Protein AF-Q40601-F1 (afdb_monomer)

Structure (mmCIF, N/CA/C/O backbone):
data_AF-Q40601-F1
#
_entry.id   AF-Q40601-F1
#
loop_
_atom_site.group_PDB
_atom_site.id
_atom_site.type_symbol
_atom_site.label_atom_id
_atom_site.label_alt_id
_atom_site.label_comp_id
_atom_site.label_asym_id
_atom_site.label_entity_id
_atom_site.label_seq_id
_atom_site.pdbx_PDB_ins_code
_atom_site.Cartn_x
_atom_site.Cartn_y
_atom_site.Cartn_z
_atom_site.occupancy
_atom_site.B_iso_or_equiv
_atom_site.auth_seq_id
_atom_site.auth_comp_id
_atom_site.auth_asym_id
_atom_site.auth_atom_id
_atom_site.pdbx_PDB_model_num
ATOM 1 N N . TYR A 1 1 ? 12.724 -0.468 2.304 1.00 93.38 1 TYR A N 1
ATOM 2 C CA . TYR A 1 1 ? 13.839 -0.414 3.265 1.00 93.38 1 TYR A CA 1
ATOM 3 C C . TYR A 1 1 ? 13.928 0.924 3.976 1.00 93.38 1 TYR A C 1
ATOM 5 O O . TYR A 1 1 ? 14.439 0.962 5.087 1.00 93.38 1 TYR A O 1
ATOM 13 N N . SER A 1 2 ? 13.366 1.983 3.408 1.00 98.00 2 SER A N 1
ATOM 14 C CA . SER A 1 2 ? 13.296 3.308 4.026 1.00 98.00 2 SER A CA 1
ATOM 15 C C . SER A 1 2 ? 11.989 4.036 3.674 1.00 98.00 2 SER A C 1
ATOM 17 O O . SER A 1 2 ? 11.089 3.456 3.055 1.00 98.00 2 SER A O 1
ATOM 19 N N . ILE A 1 3 ? 11.845 5.296 4.098 1.00 98.06 3 ILE A N 1
ATOM 20 C CA . ILE A 1 3 ? 10.646 6.098 3.816 1.00 98.06 3 ILE A CA 1
ATOM 21 C C . ILE A 1 3 ? 10.568 6.515 2.341 1.00 98.06 3 ILE A C 1
ATOM 23 O O . ILE A 1 3 ? 9.481 6.596 1.773 1.00 98.06 3 ILE A O 1
ATOM 27 N N . GLU A 1 4 ? 11.709 6.722 1.694 1.00 98.25 4 GLU A N 1
ATOM 28 C CA . GLU A 1 4 ? 11.811 7.003 0.267 1.00 98.25 4 GLU A CA 1
ATOM 29 C C . GLU A 1 4 ? 11.427 5.787 -0.587 1.00 98.25 4 GLU A C 1
ATOM 31 O O . GLU A 1 4 ? 10.735 5.958 -1.588 1.00 98.25 4 GLU A O 1
ATOM 36 N N . ASP A 1 5 ? 11.728 4.559 -0.145 1.00 98.31 5 ASP A N 1
ATOM 37 C CA . ASP A 1 5 ? 11.206 3.349 -0.797 1.00 98.31 5 ASP A CA 1
ATOM 38 C C . ASP A 1 5 ? 9.682 3.249 -0.683 1.00 98.31 5 ASP A C 1
ATOM 40 O O . ASP A 1 5 ? 9.007 2.809 -1.616 1.00 98.31 5 ASP A O 1
ATOM 44 N N . LEU A 1 6 ? 9.117 3.646 0.464 1.00 98.62 6 LEU A N 1
ATOM 45 C CA . LEU A 1 6 ? 7.666 3.702 0.619 1.00 98.62 6 LEU A CA 1
ATOM 46 C C . LEU A 1 6 ? 7.068 4.752 -0.323 1.00 98.62 6 LEU A C 1
ATOM 48 O O . LEU A 1 6 ? 6.070 4.469 -0.981 1.00 98.62 6 LEU A O 1
ATOM 52 N N . ALA A 1 7 ? 7.693 5.927 -0.438 1.00 98.56 7 ALA A N 1
ATOM 53 C CA . ALA A 1 7 ? 7.286 6.950 -1.397 1.00 98.56 7 ALA A CA 1
ATOM 54 C C . ALA A 1 7 ? 7.366 6.437 -2.843 1.00 98.56 7 ALA A C 1
ATOM 56 O O . ALA A 1 7 ? 6.466 6.717 -3.637 1.00 98.56 7 ALA A O 1
ATOM 57 N N . GLN A 1 8 ? 8.391 5.646 -3.180 1.00 98.69 8 GLN A N 1
ATOM 58 C CA . GLN A 1 8 ? 8.494 4.996 -4.483 1.00 98.69 8 GLN A CA 1
ATOM 59 C C . GLN A 1 8 ? 7.369 3.978 -4.696 1.00 98.69 8 GLN A C 1
ATOM 61 O O . GLN A 1 8 ? 6.732 3.999 -5.741 1.00 98.69 8 GLN A O 1
ATOM 66 N N . LEU A 1 9 ? 7.049 3.135 -3.710 1.00 98.69 9 LEU A N 1
ATOM 67 C CA . LEU A 1 9 ? 5.936 2.189 -3.827 1.00 98.69 9 LEU A CA 1
ATOM 68 C C . LEU A 1 9 ? 4.580 2.901 -3.958 1.00 98.69 9 LEU A C 1
ATOM 70 O O . LEU A 1 9 ? 3.751 2.477 -4.757 1.00 98.69 9 LEU A O 1
ATOM 74 N N . ILE A 1 10 ? 4.347 3.983 -3.211 1.00 98.62 10 ILE A N 1
ATOM 75 C CA . ILE A 1 10 ? 3.135 4.805 -3.354 1.00 98.62 10 ILE A CA 1
ATOM 76 C C . ILE A 1 10 ? 3.073 5.400 -4.766 1.00 98.62 10 ILE A C 1
ATOM 78 O O . ILE A 1 10 ? 2.015 5.373 -5.396 1.00 98.62 10 ILE A O 1
ATOM 82 N N . HIS A 1 11 ? 4.201 5.892 -5.289 1.00 98.44 11 HIS A N 1
ATOM 83 C CA . HIS A 1 11 ? 4.293 6.378 -6.664 1.00 98.44 11 HIS A CA 1
ATOM 84 C C . HIS A 1 11 ? 3.972 5.266 -7.671 1.00 98.44 11 HIS A C 1
ATOM 86 O O . HIS A 1 11 ? 3.148 5.478 -8.558 1.00 98.44 11 HIS A O 1
ATOM 92 N N . ASP A 1 12 ? 4.531 4.068 -7.496 1.00 98.62 12 ASP A N 1
ATOM 93 C CA . ASP A 1 12 ? 4.271 2.912 -8.354 1.00 98.62 12 ASP A CA 1
ATOM 94 C C . ASP A 1 12 ? 2.783 2.542 -8.383 1.00 98.62 12 ASP A C 1
ATOM 96 O O . ASP A 1 12 ? 2.183 2.411 -9.450 1.00 98.62 12 ASP A O 1
ATOM 100 N N . LEU A 1 13 ? 2.164 2.427 -7.204 1.00 98.50 13 LEU A N 1
ATOM 101 C CA . LEU A 1 13 ? 0.751 2.083 -7.064 1.00 98.50 13 LEU A CA 1
ATOM 102 C C . LEU A 1 13 ? -0.157 3.150 -7.676 1.00 98.50 13 LEU A C 1
ATOM 104 O O . LEU A 1 13 ? -1.141 2.804 -8.326 1.00 98.50 13 LEU A O 1
ATOM 108 N N . LYS A 1 14 ? 0.183 4.436 -7.525 1.00 97.94 14 LYS A N 1
ATOM 109 C CA . LYS A 1 14 ? -0.596 5.516 -8.135 1.00 97.94 14 LYS A CA 1
ATOM 110 C C . LYS A 1 14 ? -0.459 5.545 -9.658 1.00 97.94 14 LYS A C 1
ATOM 112 O O . LYS A 1 14 ? -1.442 5.808 -10.336 1.00 97.94 14 LYS A O 1
ATOM 117 N N . ASN A 1 15 ? 0.710 5.225 -10.212 1.00 98.19 15 ASN A N 1
ATOM 118 C CA . ASN A 1 15 ? 0.861 5.072 -11.663 1.00 98.19 15 ASN A CA 1
ATOM 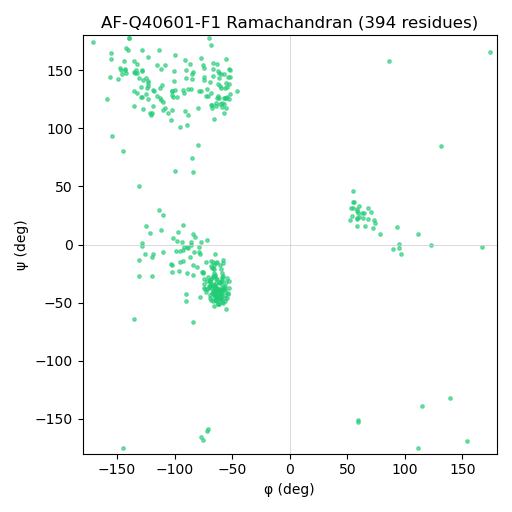119 C C . ASN A 1 15 ? 0.091 3.841 -12.184 1.00 98.19 15 ASN A C 1
ATOM 121 O O . ASN A 1 15 ? -0.518 3.898 -13.248 1.00 98.19 15 ASN A O 1
ATOM 125 N N . ALA A 1 16 ? 0.062 2.742 -11.423 1.00 97.81 16 ALA A N 1
ATOM 126 C CA . ALA A 1 16 ? -0.659 1.522 -11.799 1.00 97.81 16 ALA A CA 1
ATOM 127 C C . ALA A 1 16 ? -2.185 1.624 -11.624 1.00 97.81 16 ALA A C 1
ATOM 129 O O . ALA A 1 16 ? -2.935 0.892 -12.270 1.00 97.81 16 ALA A O 1
ATOM 130 N N . GLN A 1 17 ? -2.659 2.510 -10.747 1.00 97.19 17 GLN A N 1
ATOM 131 C CA . GLN A 1 17 ? -4.076 2.787 -10.529 1.00 97.19 17 GLN A CA 1
ATOM 132 C C . GLN A 1 17 ? -4.286 4.284 -10.215 1.00 97.19 17 GLN A C 1
ATOM 134 O O . GLN A 1 17 ? -4.452 4.659 -9.050 1.00 97.19 17 GLN A O 1
ATOM 139 N N . PRO A 1 18 ? -4.317 5.158 -11.244 1.00 95.75 18 PRO A N 1
ATOM 140 C CA . PRO A 1 18 ? -4.378 6.616 -11.073 1.00 95.75 18 PRO A CA 1
ATOM 141 C C . PRO A 1 18 ? -5.581 7.131 -10.282 1.00 95.75 18 PRO A C 1
ATOM 143 O O . PRO A 1 18 ? -5.497 8.186 -9.655 1.00 95.75 18 PRO A O 1
ATOM 146 N N . THR A 1 19 ? -6.700 6.400 -10.292 1.00 94.50 19 THR A N 1
ATOM 147 C CA . THR A 1 19 ? -7.934 6.806 -9.600 1.00 94.50 19 THR A CA 1
ATOM 148 C C . THR A 1 19 ? -8.079 6.207 -8.201 1.00 94.50 19 THR A C 1
ATOM 150 O O . THR A 1 19 ? -9.044 6.522 -7.514 1.00 94.50 19 THR A O 1
ATOM 153 N N . GLY A 1 20 ? -7.181 5.308 -7.789 1.00 95.31 20 GLY A N 1
ATOM 154 C CA . GLY A 1 20 ? -7.245 4.648 -6.483 1.00 95.31 20 GLY A CA 1
ATOM 155 C C . GLY A 1 20 ? -6.567 5.456 -5.382 1.00 95.31 20 GLY A C 1
ATOM 156 O O . GLY A 1 20 ? -5.664 6.248 -5.649 1.00 95.31 20 GLY A O 1
ATOM 157 N N . GLU A 1 21 ? -6.984 5.235 -4.138 1.00 95.81 21 GLU A N 1
ATOM 158 C CA . GLU A 1 21 ? -6.293 5.753 -2.955 1.00 95.81 21 GLU A CA 1
ATOM 159 C C . GLU A 1 21 ? -5.242 4.753 -2.459 1.00 95.81 21 GLU A C 1
ATOM 161 O O . GLU A 1 21 ? -5.454 3.537 -2.502 1.00 95.81 21 GLU A O 1
ATOM 166 N N . VAL A 1 22 ? -4.109 5.261 -1.970 1.00 98.19 22 VAL A N 1
ATOM 167 C CA . VAL A 1 22 ? -3.062 4.431 -1.362 1.00 98.19 22 VAL A CA 1
ATOM 168 C C . VAL A 1 22 ? -3.125 4.534 0.160 1.00 98.19 22 VAL A C 1
ATOM 170 O O . VAL A 1 22 ? -2.883 5.597 0.737 1.00 98.19 22 VAL A O 1
ATOM 173 N N . SER A 1 23 ? -3.427 3.402 0.799 1.00 98.31 23 SER A N 1
ATOM 174 C CA . SER A 1 23 ? -3.468 3.249 2.255 1.00 98.31 23 SER A CA 1
ATOM 175 C C . SER A 1 23 ? -2.188 2.610 2.784 1.00 98.31 23 SER A C 1
ATOM 177 O O . SER A 1 23 ? -1.751 1.573 2.279 1.00 98.31 23 SER A O 1
ATOM 179 N N . VAL A 1 24 ? -1.618 3.194 3.838 1.00 98.75 24 VAL A N 1
ATOM 180 C CA . VAL A 1 24 ? -0.513 2.598 4.596 1.00 98.75 24 VAL A CA 1
ATOM 181 C C . VAL A 1 24 ? -1.026 2.147 5.958 1.00 98.75 24 VAL A C 1
ATOM 183 O O . VAL A 1 24 ? -1.468 2.954 6.774 1.00 98.75 24 VAL A O 1
ATOM 186 N N . LYS A 1 25 ? -0.960 0.837 6.205 1.00 98.62 25 LYS A N 1
ATOM 187 C CA . LYS A 1 25 ? -1.354 0.233 7.477 1.00 98.62 25 LYS A CA 1
ATOM 188 C C . LYS A 1 25 ? -0.157 0.149 8.420 1.00 98.62 25 LYS A C 1
ATOM 190 O O . LYS A 1 25 ? 0.791 -0.582 8.145 1.00 98.62 25 LYS A O 1
ATOM 195 N N . LEU A 1 26 ? -0.227 0.886 9.522 1.00 98.44 26 LEU A N 1
ATOM 196 C CA . LEU A 1 26 ? 0.739 0.898 10.615 1.00 98.44 26 LEU A CA 1
ATOM 197 C C . LEU A 1 26 ? 0.129 0.214 11.843 1.00 98.44 26 LEU A C 1
ATOM 199 O O . LEU A 1 26 ? -1.089 0.177 12.013 1.00 98.44 26 LEU A O 1
ATOM 203 N N . VAL A 1 27 ? 0.981 -0.322 12.710 1.00 98.19 27 VAL A N 1
ATOM 204 C CA . VAL A 1 27 ? 0.574 -0.821 14.028 1.00 98.19 27 VAL A CA 1
ATOM 205 C C . VAL A 1 27 ? 0.939 0.238 15.060 1.00 98.19 27 VAL A C 1
ATOM 207 O O . VAL A 1 27 ? 1.977 0.881 14.946 1.00 98.19 27 VAL A O 1
ATOM 210 N N . SER A 1 28 ? 0.068 0.432 16.044 1.00 97.81 28 SER A N 1
ATOM 211 C CA . SER A 1 28 ? 0.292 1.326 17.171 1.00 97.81 28 SER A CA 1
ATOM 212 C C . SER A 1 28 ? 1.545 0.901 17.938 1.00 97.81 28 SER A C 1
ATOM 214 O O . SER A 1 28 ? 1.640 -0.229 18.427 1.00 97.81 28 SER A O 1
ATOM 216 N N . GLU A 1 29 ? 2.498 1.819 18.039 1.00 96.81 29 GLU A N 1
ATOM 217 C CA . GLU A 1 29 ? 3.701 1.735 18.859 1.00 96.81 29 GLU A CA 1
ATOM 218 C C . GLU A 1 29 ? 4.195 3.154 19.171 1.00 96.81 29 GLU A C 1
ATOM 220 O O . GLU A 1 29 ? 3.771 4.116 18.529 1.00 96.81 29 GLU A O 1
ATOM 225 N N . VAL A 1 30 ? 5.094 3.297 20.147 1.00 94.94 30 VAL A N 1
ATOM 226 C CA . VAL A 1 30 ? 5.695 4.603 20.458 1.00 94.94 30 VAL A CA 1
ATOM 227 C C . VAL A 1 30 ? 6.471 5.112 19.243 1.00 94.94 30 VAL A C 1
ATOM 229 O O . VAL A 1 30 ? 7.361 4.422 18.750 1.00 94.94 30 VAL A O 1
ATOM 232 N N . GLY A 1 31 ? 6.177 6.332 18.791 1.00 96.50 31 GLY A N 1
ATOM 233 C CA . GLY A 1 31 ? 6.832 6.942 17.630 1.00 96.50 31 GLY A CA 1
ATOM 234 C C . GLY A 1 31 ? 6.072 6.746 16.316 1.00 96.50 31 GLY A C 1
ATOM 235 O O . GLY A 1 31 ? 6.510 7.253 15.274 1.00 96.50 31 GLY A O 1
ATOM 236 N N . VAL A 1 32 ? 4.919 6.064 16.336 1.00 98.00 32 VAL A N 1
ATOM 237 C CA . VAL A 1 32 ? 4.077 5.881 15.146 1.00 98.00 32 VAL A CA 1
ATOM 238 C C . VAL A 1 32 ? 3.621 7.216 14.551 1.00 98.00 32 VAL A C 1
ATOM 240 O O . VAL A 1 32 ? 3.447 7.308 13.336 1.00 98.00 32 VAL A O 1
ATOM 243 N N . GLY A 1 33 ? 3.500 8.282 15.350 1.00 97.69 33 GLY A N 1
ATOM 244 C CA . GLY A 1 33 ? 3.146 9.610 14.852 1.00 97.69 33 GLY A CA 1
ATOM 245 C C . GLY A 1 33 ? 4.220 10.207 13.941 1.00 97.69 33 GLY A C 1
ATOM 246 O O . GLY A 1 33 ? 3.906 10.793 12.901 1.00 97.69 33 GLY A O 1
ATOM 247 N N . VAL A 1 34 ? 5.499 9.989 14.267 1.00 98.06 34 VAL A N 1
ATOM 248 C CA . VAL A 1 34 ? 6.635 10.415 13.430 1.00 98.06 34 VAL A CA 1
ATOM 249 C C . VAL A 1 34 ? 6.628 9.658 12.103 1.00 98.06 34 VAL A C 1
ATOM 251 O O . VAL A 1 34 ? 6.794 10.260 11.037 1.00 98.06 34 VAL A O 1
ATOM 254 N N . VAL A 1 35 ? 6.369 8.349 12.154 1.00 98.44 35 VAL A N 1
ATOM 255 C CA . VAL A 1 35 ? 6.229 7.513 10.955 1.00 98.44 35 VAL A CA 1
ATOM 256 C C . VAL A 1 35 ? 5.042 7.983 10.113 1.00 98.44 35 VAL A C 1
ATOM 258 O O . VAL A 1 35 ? 5.199 8.182 8.910 1.00 98.44 35 VAL A O 1
ATOM 261 N N . ALA A 1 36 ? 3.886 8.257 10.724 1.00 98.50 36 ALA A N 1
ATOM 262 C CA . ALA A 1 36 ? 2.697 8.760 10.039 1.00 98.50 36 ALA A CA 1
ATOM 263 C C . ALA A 1 36 ? 2.957 10.096 9.320 1.00 98.50 36 ALA A C 1
ATOM 265 O O . ALA A 1 36 ? 2.520 10.285 8.184 1.00 98.50 36 ALA A O 1
ATOM 266 N N . ALA A 1 37 ? 3.733 11.003 9.921 1.00 98.38 37 ALA A N 1
ATOM 267 C CA . ALA A 1 37 ? 4.155 12.236 9.258 1.00 98.38 37 ALA A CA 1
ATOM 268 C C . ALA A 1 37 ? 5.049 11.965 8.033 1.00 98.38 37 ALA A C 1
ATOM 270 O O . ALA A 1 37 ? 4.883 12.607 6.993 1.00 98.38 37 ALA A O 1
ATOM 271 N N . GLY A 1 38 ? 5.970 11.000 8.125 1.00 98.50 38 GLY A N 1
ATOM 272 C CA . GLY A 1 38 ? 6.754 10.526 6.982 1.00 98.50 38 GLY A CA 1
ATOM 273 C C . GLY A 1 38 ? 5.869 9.957 5.871 1.00 98.50 38 GLY A C 1
ATOM 274 O O . GLY A 1 38 ? 6.016 10.333 4.711 1.00 98.50 38 GLY A O 1
ATOM 275 N N . VAL A 1 39 ? 4.895 9.120 6.230 1.00 98.69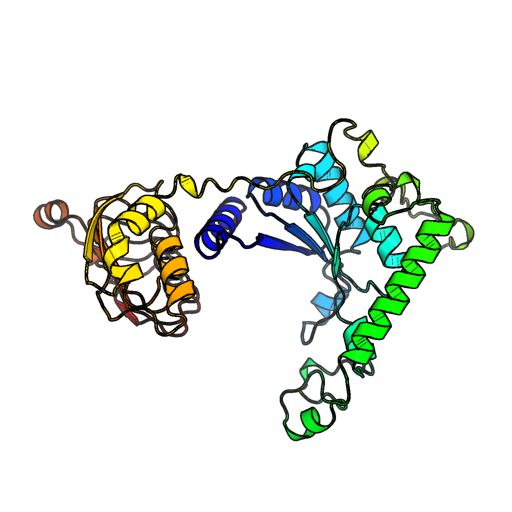 39 VAL A N 1
ATOM 276 C CA . VAL A 1 39 ? 3.922 8.508 5.312 1.00 98.69 39 VAL A CA 1
ATOM 277 C C . VAL A 1 39 ? 3.075 9.564 4.590 1.00 98.69 39 VAL A C 1
ATOM 279 O O . VAL A 1 39 ? 2.895 9.493 3.373 1.00 98.69 39 VAL A O 1
ATOM 282 N N . ALA A 1 40 ? 2.611 10.592 5.304 1.00 98.31 40 ALA A N 1
ATOM 283 C CA . ALA A 1 40 ? 1.881 11.708 4.705 1.00 98.31 40 ALA A CA 1
ATOM 284 C C . ALA A 1 40 ? 2.751 12.503 3.710 1.00 98.31 40 ALA A C 1
ATOM 286 O O . ALA A 1 40 ? 2.277 12.893 2.640 1.00 98.31 40 ALA A O 1
ATOM 287 N N . LYS A 1 41 ? 4.042 12.707 4.018 1.00 98.19 41 LYS A N 1
ATOM 288 C CA . LYS A 1 41 ? 5.019 13.339 3.105 1.00 98.19 41 LYS A CA 1
ATOM 289 C C . LYS A 1 41 ? 5.355 12.455 1.900 1.00 98.19 41 LYS A C 1
ATOM 291 O O . LYS A 1 41 ? 5.572 12.981 0.811 1.00 98.19 41 LYS A O 1
ATOM 296 N N . ALA A 1 42 ? 5.324 11.135 2.072 1.00 98.19 42 ALA A N 1
ATOM 297 C CA . ALA A 1 42 ? 5.455 10.140 1.008 1.00 98.19 42 ALA A CA 1
ATOM 298 C C . ALA A 1 42 ? 4.218 10.060 0.086 1.00 98.19 42 ALA A C 1
ATOM 300 O O . ALA A 1 42 ? 4.198 9.259 -0.846 1.00 98.19 42 ALA A O 1
ATOM 301 N N . LYS A 1 43 ? 3.222 10.933 0.304 1.00 97.88 43 LYS A N 1
ATOM 302 C CA . LYS A 1 43 ? 1.997 11.090 -0.489 1.00 97.88 43 LYS A CA 1
ATOM 303 C C . LYS A 1 43 ? 0.990 9.947 -0.359 1.00 97.88 43 LYS A C 1
ATOM 305 O O . LYS A 1 43 ? 0.229 9.714 -1.290 1.00 97.88 43 LYS A O 1
ATOM 310 N N . ALA A 1 44 ? 0.950 9.240 0.770 1.00 98.12 44 ALA A N 1
ATOM 311 C CA . ALA A 1 44 ? -0.185 8.356 1.037 1.00 98.12 44 ALA A CA 1
ATOM 312 C C . ALA A 1 44 ? -1.487 9.174 1.114 1.00 98.12 44 ALA A C 1
ATOM 314 O O . ALA A 1 44 ? -1.471 10.324 1.561 1.00 98.12 44 ALA A O 1
ATOM 315 N N . ASP A 1 45 ? -2.602 8.576 0.696 1.00 97.94 45 ASP A N 1
ATOM 316 C CA . ASP A 1 45 ? -3.940 9.180 0.765 1.00 97.94 45 ASP A CA 1
ATOM 317 C C . ASP A 1 45 ? -4.636 8.868 2.101 1.00 97.94 45 ASP A C 1
ATOM 319 O O . ASP A 1 45 ? -5.543 9.590 2.536 1.00 97.94 45 ASP A O 1
ATOM 323 N N . HIS A 1 46 ? -4.216 7.768 2.730 1.00 98.44 46 HIS A N 1
ATOM 324 C CA . HIS A 1 46 ? -4.860 7.155 3.879 1.00 98.44 46 HIS A CA 1
ATOM 325 C C . HIS A 1 46 ? -3.836 6.449 4.784 1.00 98.44 46 HIS A C 1
ATOM 327 O O . HIS A 1 46 ? -2.883 5.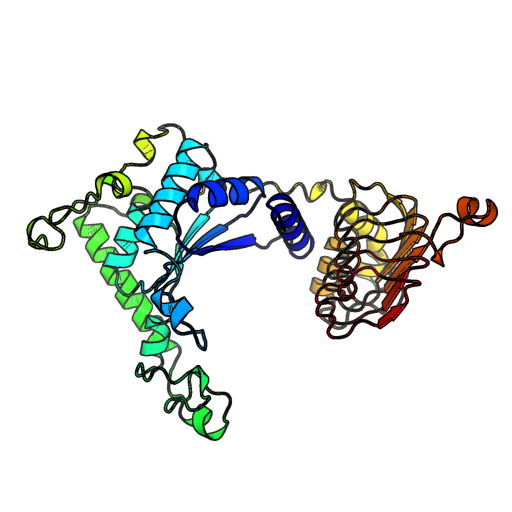829 4.304 1.00 98.44 46 HIS A O 1
ATOM 333 N N . ILE A 1 47 ? -4.038 6.517 6.100 1.00 98.81 47 ILE A N 1
ATOM 334 C CA . ILE A 1 47 ? -3.212 5.846 7.109 1.00 98.81 47 ILE A CA 1
ATOM 335 C C . ILE A 1 47 ? -4.130 5.077 8.052 1.00 98.81 47 ILE A C 1
ATOM 337 O O . ILE A 1 47 ? -5.055 5.644 8.624 1.00 98.81 47 ILE A O 1
ATOM 341 N N . THR A 1 48 ? -3.861 3.787 8.244 1.00 98.75 48 THR A N 1
ATOM 342 C CA . THR A 1 48 ? -4.531 2.982 9.274 1.00 98.75 48 THR A CA 1
ATOM 343 C C . THR A 1 48 ? -3.616 2.812 10.473 1.00 98.75 48 THR A C 1
ATOM 345 O O . THR A 1 48 ? -2.497 2.336 10.299 1.00 98.75 48 THR A O 1
ATOM 348 N N . ILE A 1 49 ? -4.096 3.140 11.671 1.00 98.69 49 ILE A N 1
ATOM 349 C CA . ILE A 1 49 ? -3.432 2.818 12.935 1.00 98.69 49 ILE A CA 1
ATOM 350 C C . ILE A 1 49 ? -4.142 1.631 13.585 1.00 98.69 49 ILE A C 1
ATOM 352 O O . ILE A 1 49 ? -5.258 1.757 14.092 1.00 98.69 49 ILE A O 1
ATOM 356 N N . SER A 1 50 ? -3.488 0.475 13.557 1.00 98.50 50 SER A N 1
ATOM 357 C CA . SER A 1 50 ? -3.999 -0.767 14.134 1.00 98.50 50 SER A CA 1
ATOM 358 C C . SER A 1 50 ? -3.544 -0.979 15.566 1.00 98.50 50 SER A C 1
ATOM 360 O O . SER A 1 50 ? -2.352 -0.905 15.854 1.00 98.50 50 SER A O 1
ATOM 362 N N . GLY A 1 51 ? -4.465 -1.346 16.449 1.00 97.69 51 GLY A N 1
ATOM 363 C CA . GLY A 1 51 ? -4.138 -1.816 17.791 1.00 97.69 51 GLY A CA 1
ATOM 364 C C . GLY A 1 51 ? -3.404 -3.160 17.778 1.00 97.69 51 GLY A C 1
ATOM 365 O O . GLY A 1 51 ? -3.610 -4.004 16.899 1.00 97.69 51 GLY A O 1
ATOM 366 N N . GLY A 1 52 ? -2.567 -3.392 18.792 1.00 95.19 52 GLY A N 1
ATOM 367 C CA . GLY A 1 52 ? -1.868 -4.667 19.010 1.00 95.19 52 GLY A CA 1
ATOM 368 C C . GLY A 1 52 ? -2.795 -5.852 19.324 1.00 95.19 52 GLY A C 1
ATOM 369 O O . GLY A 1 52 ? -2.365 -7.002 19.344 1.00 95.19 52 GLY A O 1
ATOM 370 N N . ASP A 1 53 ? -4.085 -5.601 19.540 1.00 90.62 53 ASP A N 1
ATOM 371 C CA . ASP A 1 53 ? -5.112 -6.587 19.877 1.00 90.62 53 ASP A CA 1
ATOM 372 C C . ASP A 1 53 ? -5.932 -7.078 18.664 1.00 90.62 53 ASP A C 1
ATOM 374 O O . ASP A 1 53 ? -6.933 -7.797 18.813 1.00 90.62 53 ASP A O 1
ATOM 378 N N . GLY A 1 54 ? -5.495 -6.740 17.447 1.00 92.06 54 GLY A N 1
ATOM 379 C CA . GLY A 1 54 ? -6.072 -7.216 16.193 1.00 92.06 54 GLY A CA 1
ATOM 380 C C . GLY A 1 54 ? -6.203 -8.747 16.096 1.00 92.06 54 GLY A C 1
ATOM 381 O O . GLY A 1 54 ? -5.454 -9.528 16.685 1.00 92.06 54 GLY A O 1
ATOM 382 N N . GLY A 1 55 ? -7.199 -9.206 15.333 1.00 93.19 55 GLY A N 1
ATOM 383 C CA . GLY A 1 55 ? -7.393 -10.632 15.060 1.00 93.19 55 GLY A CA 1
ATOM 384 C C . GLY A 1 55 ? -6.370 -11.183 14.060 1.00 93.19 55 GLY A C 1
ATOM 385 O O . GLY A 1 55 ? -5.909 -10.475 13.172 1.00 93.19 55 GLY A O 1
ATOM 386 N N . THR A 1 56 ? -6.053 -12.476 14.157 1.00 95.88 56 THR A N 1
ATOM 387 C CA . THR A 1 56 ? -5.204 -13.180 13.182 1.00 95.88 56 THR A CA 1
ATOM 388 C C . THR A 1 56 ? -5.650 -14.631 12.999 1.00 95.88 56 THR A C 1
ATOM 390 O O . THR A 1 56 ? -6.130 -15.273 13.937 1.00 95.88 56 THR A O 1
ATOM 393 N N . GLY A 1 57 ? -5.497 -15.157 11.779 1.00 96.31 57 GLY A N 1
ATOM 394 C CA . GLY A 1 57 ? -5.723 -16.572 11.479 1.00 96.31 57 GLY A CA 1
ATOM 395 C C . GLY A 1 57 ? -4.599 -17.473 11.999 1.00 96.31 57 GLY A C 1
ATOM 396 O O . GLY A 1 57 ? -4.867 -18.592 12.438 1.00 96.31 57 GLY A O 1
ATOM 397 N N . ALA A 1 58 ? -3.361 -16.975 11.992 1.00 96.50 58 ALA A N 1
ATOM 398 C CA . ALA A 1 58 ? -2.174 -17.669 12.476 1.00 96.50 58 ALA A CA 1
ATOM 399 C C . ALA A 1 58 ? -1.073 -16.648 12.805 1.00 96.50 58 ALA A C 1
ATOM 401 O O . ALA A 1 58 ? -0.692 -15.848 11.955 1.00 96.50 58 ALA A O 1
ATOM 402 N N . ALA A 1 59 ? -0.553 -16.686 14.030 1.00 95.12 59 ALA A N 1
ATOM 403 C CA . ALA A 1 59 ? 0.626 -15.928 14.438 1.00 95.12 59 ALA A CA 1
ATOM 404 C C . ALA A 1 59 ? 1.306 -16.619 15.624 1.00 95.12 59 ALA A C 1
ATOM 406 O O . ALA A 1 59 ? 0.676 -17.400 16.344 1.00 95.12 59 ALA A O 1
ATOM 407 N N . ALA A 1 60 ? 2.585 -16.314 15.841 1.00 95.31 60 ALA A N 1
ATOM 408 C CA . ALA A 1 60 ? 3.287 -16.752 17.038 1.00 95.31 60 ALA A CA 1
ATOM 409 C C . ALA A 1 60 ? 2.636 -16.140 18.287 1.00 95.31 60 ALA A C 1
ATOM 411 O O . ALA A 1 60 ? 2.297 -14.956 18.313 1.00 95.31 60 ALA A O 1
ATOM 412 N N . TRP A 1 61 ? 2.499 -16.942 19.344 1.00 93.56 61 TRP A N 1
ATOM 413 C CA . TRP A 1 61 ? 1.887 -16.494 20.597 1.00 93.56 61 TRP A CA 1
ATOM 414 C C . TRP A 1 61 ? 2.633 -15.314 21.228 1.00 93.56 61 TRP A C 1
ATOM 416 O O . TRP A 1 61 ? 2.009 -14.397 21.756 1.00 93.56 61 TRP A O 1
ATOM 426 N N . THR A 1 62 ? 3.963 -15.317 21.126 1.00 95.38 62 THR A N 1
ATOM 427 C CA . THR A 1 62 ? 4.821 -14.217 21.580 1.00 95.38 62 THR A CA 1
ATOM 428 C C . THR A 1 62 ? 4.484 -12.910 20.870 1.00 95.38 62 THR A C 1
ATOM 430 O O . THR A 1 62 ? 4.381 -11.888 21.534 1.00 95.38 62 THR A O 1
ATOM 433 N N . GLY A 1 63 ? 4.217 -12.945 19.561 1.00 93.12 63 GLY A N 1
ATOM 434 C CA . GLY A 1 63 ? 3.758 -11.775 18.811 1.00 93.12 63 GLY A CA 1
ATOM 435 C C . GLY A 1 63 ? 2.394 -11.280 19.293 1.00 93.12 63 GLY A C 1
ATOM 436 O O . GLY A 1 63 ? 2.248 -10.108 19.603 1.00 93.12 63 GLY A O 1
ATOM 437 N N . ILE A 1 64 ? 1.421 -12.183 19.460 1.00 93.31 64 ILE A N 1
ATOM 438 C CA . ILE A 1 64 ? 0.059 -11.831 19.916 1.00 93.31 64 ILE A CA 1
ATOM 439 C C . ILE A 1 64 ? 0.059 -11.191 21.315 1.00 93.31 64 ILE A C 1
ATOM 441 O O . ILE A 1 64 ? -0.829 -10.407 21.637 1.00 93.31 64 ILE A O 1
ATOM 445 N N . LYS A 1 65 ? 0.993 -11.582 22.188 1.00 93.81 65 LYS A N 1
ATOM 446 C CA . LYS A 1 65 ? 1.029 -11.128 23.588 1.00 93.81 65 LYS A CA 1
ATOM 447 C C . LYS A 1 65 ? 2.068 -10.056 23.887 1.00 93.81 65 LYS A C 1
ATOM 449 O O . LYS A 1 65 ? 1.971 -9.451 24.949 1.00 93.81 65 LYS A O 1
ATOM 454 N N . GLY A 1 66 ? 3.048 -9.862 23.011 1.00 93.00 66 GLY A N 1
ATOM 455 C CA . GLY A 1 66 ? 4.220 -9.031 23.280 1.00 93.00 66 GLY A CA 1
ATOM 456 C C . GLY A 1 66 ? 4.521 -7.967 22.230 1.00 93.00 66 GLY A C 1
ATOM 457 O O . GLY A 1 66 ? 5.522 -7.278 22.389 1.00 93.00 66 GLY A O 1
ATOM 458 N N . ALA A 1 67 ? 3.714 -7.831 21.173 1.00 95.25 67 ALA A N 1
ATOM 459 C CA . ALA A 1 67 ? 3.922 -6.825 20.133 1.00 95.25 67 ALA A CA 1
ATOM 460 C C . ALA A 1 67 ? 2.695 -5.918 19.961 1.00 95.25 67 ALA A C 1
ATOM 462 O O . ALA A 1 67 ? 1.559 -6.391 19.971 1.00 95.25 67 ALA A O 1
ATOM 463 N N . GLY A 1 68 ? 2.954 -4.627 19.741 1.00 95.31 68 GLY A N 1
ATOM 464 C CA . GLY A 1 68 ? 1.940 -3.595 19.530 1.00 95.31 68 GLY A CA 1
ATOM 465 C C . GLY A 1 68 ? 1.395 -2.978 20.821 1.00 95.31 68 GLY A C 1
ATOM 466 O O . GLY A 1 68 ? 1.467 -3.557 21.905 1.00 95.31 68 GLY A O 1
ATOM 467 N N . LEU A 1 69 ? 0.844 -1.775 20.682 1.00 97.00 69 LEU A N 1
ATOM 468 C CA . LEU A 1 69 ? 0.186 -1.005 21.736 1.00 97.00 69 LEU A CA 1
ATOM 469 C C . LEU A 1 69 ? -1.320 -0.853 21.456 1.00 97.00 69 LEU A C 1
ATOM 471 O O . LEU A 1 69 ? -1.772 -1.149 20.347 1.00 97.00 69 LEU A O 1
ATOM 475 N N . PRO A 1 70 ? -2.118 -0.403 22.442 1.00 97.25 70 PRO A N 1
ATOM 476 C CA . PRO A 1 70 ? -3.510 -0.016 22.216 1.00 97.25 70 PRO A CA 1
ATOM 477 C C . PRO A 1 70 ? -3.634 1.018 21.090 1.00 97.25 70 PRO A C 1
ATOM 479 O O . PRO A 1 70 ? -2.751 1.866 20.914 1.00 97.25 70 PRO A O 1
ATOM 482 N N . TRP A 1 71 ? -4.704 0.935 20.300 1.00 97.75 71 TRP A N 1
ATOM 483 C CA . TRP A 1 71 ? -4.907 1.836 19.163 1.00 97.75 71 TRP A CA 1
ATOM 484 C C . TRP A 1 71 ? -5.135 3.277 19.619 1.00 97.75 71 TRP A C 1
ATOM 486 O O . TRP A 1 71 ? -4.740 4.190 18.906 1.00 97.75 71 TRP A O 1
ATOM 496 N N . GLU A 1 72 ? -5.681 3.483 20.818 1.00 98.00 72 GLU A N 1
ATOM 497 C CA . GLU A 1 72 ? -5.948 4.791 21.411 1.00 98.00 72 GLU A CA 1
ATOM 498 C C . GLU A 1 72 ? -4.667 5.633 21.469 1.00 98.00 72 GLU A C 1
ATOM 500 O O . GLU A 1 72 ? -4.665 6.791 21.053 1.00 98.00 72 GLU A O 1
ATOM 505 N N . LEU A 1 73 ? -3.558 5.028 21.917 1.00 97.25 73 LEU A N 1
ATOM 506 C CA . LEU A 1 73 ? -2.262 5.701 22.038 1.00 97.25 73 LEU A CA 1
ATOM 507 C C . LEU A 1 73 ? -1.707 6.098 20.669 1.00 97.25 73 LEU A C 1
ATOM 509 O O . LEU A 1 73 ? -1.379 7.260 20.444 1.00 97.25 73 LEU A O 1
ATOM 513 N N . GLY A 1 74 ? -1.623 5.141 19.745 1.00 97.81 74 GLY A N 1
ATOM 514 C CA . GLY A 1 74 ? -1.050 5.387 18.425 1.00 97.81 74 GLY A CA 1
ATOM 515 C C . GLY A 1 74 ? -1.906 6.315 17.567 1.00 97.81 74 GLY A C 1
ATOM 516 O O . GLY A 1 74 ? -1.366 7.113 16.803 1.00 97.81 74 GLY A O 1
ATOM 517 N N . LEU A 1 75 ? -3.235 6.231 17.686 1.00 98.44 75 LEU A N 1
ATOM 518 C CA . LEU A 1 75 ? -4.164 7.091 16.960 1.00 98.44 75 LEU A CA 1
ATOM 519 C C . LEU A 1 75 ? -4.034 8.539 17.430 1.00 98.44 75 LEU A C 1
ATOM 521 O O . LEU A 1 75 ? -3.876 9.426 16.591 1.00 98.44 75 LEU A O 1
ATOM 525 N N . ALA A 1 76 ? -4.035 8.764 18.748 1.00 97.81 76 ALA A N 1
ATOM 526 C CA . ALA A 1 76 ? -3.833 10.091 19.318 1.00 97.81 76 ALA A CA 1
ATOM 527 C C . ALA A 1 76 ? -2.458 10.658 18.926 1.00 97.81 76 ALA A C 1
ATOM 529 O O . ALA A 1 76 ? -2.376 11.790 18.452 1.00 97.81 76 ALA A O 1
ATOM 530 N N . GLU A 1 77 ? -1.386 9.861 19.021 1.00 97.81 77 GLU A N 1
ATOM 531 C CA . GLU A 1 77 ? -0.036 10.290 18.630 1.00 97.81 77 GLU A CA 1
ATOM 532 C C . GLU A 1 77 ? 0.035 10.677 17.141 1.00 97.81 77 GLU A C 1
ATOM 534 O O . GLU A 1 77 ? 0.608 11.713 16.785 1.00 97.81 77 GLU A O 1
ATOM 539 N N . ALA A 1 78 ? -0.575 9.878 16.258 1.00 98.19 78 ALA A N 1
ATOM 540 C CA . ALA A 1 78 ? -0.644 10.167 14.830 1.00 98.19 78 ALA A CA 1
ATOM 541 C C . ALA A 1 78 ? -1.443 11.444 14.544 1.00 98.19 78 ALA A C 1
ATOM 543 O O . ALA A 1 78 ? -0.955 12.314 13.819 1.00 98.19 78 ALA A O 1
ATOM 544 N N . GLN A 1 79 ? -2.628 11.587 15.144 1.00 98.19 79 GLN A N 1
ATOM 545 C CA . GLN A 1 79 ? -3.468 12.778 15.028 1.00 98.19 79 GLN A CA 1
ATOM 546 C C . GLN A 1 79 ? -2.697 14.036 15.443 1.00 98.19 79 GLN A C 1
ATOM 548 O O . GLN A 1 79 ? -2.550 14.970 14.651 1.00 98.19 79 GLN A O 1
ATOM 553 N N . GLN A 1 80 ? -2.154 14.038 16.660 1.00 97.56 80 GLN A N 1
ATOM 554 C CA . GLN A 1 80 ? -1.431 15.170 17.233 1.00 97.56 80 GLN A CA 1
ATOM 555 C C . GLN A 1 80 ? -0.201 15.525 16.388 1.00 97.56 80 GLN A C 1
ATOM 557 O O . GLN A 1 80 ? -0.009 16.686 16.023 1.00 97.56 80 GLN A O 1
ATOM 562 N N . THR A 1 81 ? 0.602 14.532 15.992 1.00 97.62 81 THR A N 1
ATOM 563 C CA . THR A 1 81 ? 1.824 14.765 15.207 1.00 97.62 81 THR A CA 1
ATOM 564 C C . THR A 1 81 ? 1.518 15.325 13.819 1.00 97.62 81 THR A C 1
ATOM 566 O O . THR A 1 81 ? 2.182 16.263 13.367 1.00 97.62 81 THR A O 1
ATOM 569 N N . LEU A 1 82 ? 0.503 14.793 13.133 1.00 98.12 82 LEU A N 1
ATOM 570 C CA . LEU A 1 82 ? 0.088 15.289 11.820 1.00 98.12 82 LEU A CA 1
ATOM 571 C C . LEU A 1 82 ? -0.440 16.726 11.897 1.00 98.12 82 LEU A C 1
ATOM 573 O O . LEU A 1 82 ? -0.157 17.527 11.001 1.00 98.12 82 LEU A O 1
ATOM 577 N N . VAL A 1 83 ? -1.168 17.066 12.963 1.00 97.69 83 VAL A N 1
ATOM 578 C CA . VAL A 1 83 ? -1.691 18.419 13.188 1.00 97.69 83 VAL A CA 1
ATOM 579 C C . VAL A 1 83 ? -0.560 19.406 13.484 1.00 97.69 83 VAL A C 1
ATOM 581 O O . VAL A 1 83 ? -0.481 20.437 12.807 1.00 97.69 83 VAL A O 1
ATOM 584 N N . ILE A 1 84 ? 0.368 19.065 14.391 1.00 97.12 84 ILE A N 1
ATOM 585 C CA . ILE A 1 84 ? 1.562 19.878 14.701 1.00 97.12 84 ILE A CA 1
ATOM 586 C C . ILE A 1 84 ? 2.354 20.188 13.423 1.00 97.12 84 ILE A C 1
ATOM 588 O O . ILE A 1 84 ? 2.780 21.322 13.213 1.00 97.12 84 ILE A O 1
ATOM 592 N N . ASN A 1 85 ? 2.512 19.203 12.535 1.00 97.06 85 ASN A N 1
ATOM 593 C CA . ASN A 1 85 ? 3.297 19.341 11.306 1.00 97.06 85 ASN A CA 1
ATOM 594 C C . ASN A 1 85 ? 2.525 19.938 10.115 1.00 97.06 85 ASN A C 1
ATOM 596 O O . ASN A 1 85 ? 3.100 20.053 9.032 1.00 97.06 85 ASN A O 1
ATOM 600 N N . ASN A 1 86 ? 1.250 20.312 10.282 1.00 96.69 86 ASN A N 1
ATOM 601 C CA . ASN A 1 86 ? 0.388 20.812 9.203 1.00 96.69 86 ASN A CA 1
ATOM 602 C C . ASN A 1 86 ? 0.309 19.844 7.998 1.00 96.69 86 ASN A C 1
ATOM 604 O O . ASN A 1 86 ? 0.496 20.229 6.840 1.00 96.69 86 ASN A O 1
ATOM 608 N N . LEU A 1 87 ? 0.107 18.558 8.304 1.00 97.56 87 LEU A N 1
ATOM 609 C CA . LEU A 1 87 ? -0.022 17.459 7.337 1.00 97.56 87 LEU A CA 1
ATOM 610 C C . LEU A 1 87 ? -1.376 16.745 7.418 1.00 97.56 87 LEU A C 1
ATOM 612 O O . LEU A 1 87 ? -1.678 15.908 6.564 1.00 97.56 87 LEU A O 1
ATOM 616 N N . ARG A 1 88 ? -2.174 17.027 8.456 1.00 97.44 88 ARG A N 1
ATOM 617 C CA . ARG A 1 88 ? -3.412 16.294 8.751 1.00 97.44 88 ARG A CA 1
ATOM 618 C C . ARG A 1 88 ? -4.491 16.466 7.681 1.00 97.44 88 ARG A C 1
ATOM 620 O O . ARG A 1 88 ? -5.313 15.570 7.505 1.00 97.44 88 ARG A O 1
ATOM 627 N N . ASP A 1 89 ? -4.433 17.559 6.928 1.00 97.06 89 ASP A N 1
ATOM 628 C CA . ASP A 1 89 ? -5.346 17.877 5.834 1.00 97.06 89 ASP A CA 1
ATOM 629 C C . ASP A 1 89 ? -5.227 16.927 4.632 1.00 97.06 89 ASP A C 1
ATOM 631 O O . ASP A 1 89 ? -6.159 16.839 3.835 1.00 97.06 89 ASP A O 1
ATOM 635 N N . ARG A 1 90 ? -4.104 16.209 4.500 1.00 96.69 90 ARG A N 1
ATOM 636 C CA . ARG A 1 90 ? -3.760 15.422 3.300 1.00 96.69 90 ARG A CA 1
ATOM 637 C C . ARG A 1 90 ? -4.124 13.947 3.388 1.00 96.69 90 ARG A C 1
ATOM 639 O O . ARG A 1 90 ? -4.234 13.285 2.359 1.00 96.69 90 ARG A O 1
ATOM 646 N N . VAL A 1 91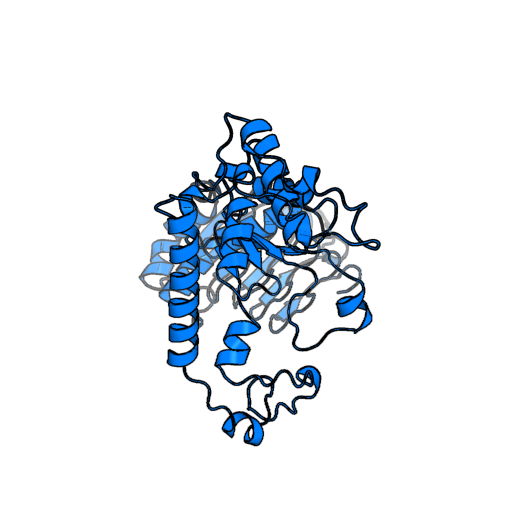 ? -4.253 13.421 4.603 1.00 97.69 91 VAL A N 1
ATOM 647 C CA . VAL A 1 91 ? -4.407 11.985 4.858 1.00 97.69 91 VAL A CA 1
ATOM 648 C C . VAL A 1 91 ? -5.675 11.720 5.634 1.00 97.69 91 VAL A C 1
ATOM 650 O O . VAL A 1 91 ? -5.990 12.443 6.571 1.00 97.69 91 VAL A O 1
ATOM 653 N N . ARG A 1 92 ? -6.387 10.662 5.263 1.00 98.50 92 ARG A N 1
ATOM 654 C CA . ARG A 1 92 ? -7.489 10.142 6.066 1.00 98.50 92 ARG A CA 1
ATOM 655 C C . ARG A 1 92 ? -6.932 9.178 7.108 1.00 98.50 92 ARG A C 1
ATOM 657 O O . ARG A 1 92 ? -6.103 8.337 6.764 1.00 98.50 92 ARG A O 1
ATOM 664 N N . LEU A 1 93 ? -7.362 9.307 8.362 1.00 98.56 93 LEU A N 1
ATOM 665 C CA . LEU A 1 93 ? -6.984 8.374 9.424 1.00 98.56 93 LEU A CA 1
ATOM 666 C C . LEU A 1 93 ? -8.080 7.335 9.641 1.00 98.56 93 LEU A C 1
ATOM 668 O O . LEU A 1 93 ? -9.226 7.687 9.907 1.00 98.56 93 LEU A O 1
ATOM 672 N N . GLN A 1 94 ? -7.702 6.064 9.589 1.00 98.75 94 GLN A N 1
ATOM 673 C CA . GLN A 1 94 ? -8.522 4.942 10.027 1.00 98.75 94 GLN A CA 1
ATOM 674 C C . GLN A 1 94 ? -7.900 4.309 11.262 1.00 98.75 94 GLN A C 1
ATOM 676 O O . GLN A 1 94 ? -6.677 4.274 11.406 1.00 98.75 94 GLN A O 1
ATOM 681 N N . THR A 1 95 ? -8.725 3.719 12.117 1.00 98.62 95 THR A N 1
ATOM 682 C CA . THR A 1 95 ? -8.234 2.812 13.154 1.00 98.62 95 THR A CA 1
ATOM 683 C C . THR A 1 95 ? -8.965 1.473 13.140 1.00 98.62 95 THR A C 1
ATOM 685 O O . THR A 1 95 ? -10.115 1.378 12.715 1.00 98.62 95 THR A O 1
ATOM 688 N N . ASP A 1 96 ? -8.272 0.414 13.547 1.00 98.31 96 ASP A N 1
ATOM 689 C CA . ASP A 1 96 ? -8.850 -0.892 13.853 1.00 98.31 96 ASP A CA 1
ATOM 690 C C . ASP A 1 96 ? -8.155 -1.483 15.094 1.00 98.31 96 ASP A C 1
ATOM 692 O O . ASP A 1 96 ? -7.123 -0.981 15.536 1.00 98.31 96 ASP A O 1
ATOM 696 N N . GLY A 1 97 ? -8.723 -2.542 15.673 1.00 94.62 97 GLY A N 1
ATOM 697 C CA . GLY A 1 97 ? -8.204 -3.145 16.910 1.00 94.62 97 GLY A CA 1
ATOM 698 C C . GLY A 1 97 ? -9.314 -3.360 17.927 1.00 94.62 97 GLY A C 1
ATOM 699 O O . GLY A 1 97 ? -9.607 -2.503 18.743 1.00 94.62 97 GLY A O 1
ATOM 700 N N . GLN A 1 98 ? -10.018 -4.489 17.808 1.00 93.88 98 GLN A N 1
ATOM 701 C CA . GLN A 1 98 ? -11.126 -4.870 18.703 1.00 93.88 98 GLN A CA 1
ATOM 702 C C . GLN A 1 98 ? -12.249 -3.833 18.896 1.00 93.88 98 GLN A C 1
ATOM 704 O O . GLN A 1 98 ? -13.029 -3.991 19.833 1.00 93.88 98 GLN A O 1
ATOM 709 N N . ILE A 1 99 ? -12.408 -2.875 17.980 1.00 95.62 99 ILE A N 1
ATOM 710 C CA . ILE A 1 99 ? -13.572 -1.981 17.918 1.00 95.62 99 ILE A CA 1
ATOM 711 C C . ILE A 1 99 ? -14.828 -2.838 17.719 1.00 95.62 99 ILE A C 1
ATOM 713 O O . ILE A 1 99 ? -14.914 -3.627 16.767 1.00 95.62 99 ILE A O 1
ATOM 717 N N . LYS A 1 100 ? -15.772 -2.746 18.659 1.00 95.00 100 LYS A N 1
ATOM 718 C CA . LYS A 1 100 ? -16.962 -3.615 18.719 1.00 95.00 100 LYS A CA 1
ATOM 719 C C . LYS A 1 100 ? -18.261 -2.849 18.902 1.00 95.00 100 LYS A C 1
ATOM 721 O O . LYS A 1 100 ? -19.297 -3.382 18.516 1.00 95.00 100 LYS A O 1
ATOM 726 N N . THR A 1 101 ? -18.201 -1.672 19.512 1.00 97.94 101 THR A N 1
ATOM 727 C CA . THR A 1 101 ? -19.368 -0.910 19.971 1.00 97.94 101 THR A CA 1
ATOM 728 C C . THR A 1 101 ? -19.396 0.487 19.368 1.00 97.94 101 THR A C 1
ATOM 730 O O . THR A 1 101 ? -18.371 0.997 18.905 1.00 97.94 101 THR A O 1
ATOM 733 N N . GLY A 1 102 ? -20.565 1.125 19.387 1.00 98.19 102 GLY A N 1
ATOM 734 C CA . GLY A 1 102 ? -20.717 2.516 18.977 1.00 98.19 102 GLY A CA 1
ATOM 735 C C . GLY A 1 102 ? -19.891 3.459 19.851 1.00 98.19 102 GLY A C 1
ATOM 736 O O . GLY A 1 102 ? -19.305 4.410 19.338 1.00 98.19 102 GLY A O 1
ATOM 737 N N . ARG A 1 103 ? -19.726 3.136 21.141 1.00 97.88 103 ARG A N 1
ATOM 738 C CA . ARG A 1 103 ? -18.838 3.876 22.050 1.00 97.88 103 ARG A CA 1
ATOM 739 C C . ARG A 1 103 ? -17.386 3.862 21.575 1.00 97.88 103 ARG A C 1
ATOM 741 O O . ARG A 1 103 ? -16.741 4.908 21.582 1.00 97.88 103 ARG A O 1
ATOM 748 N N . ASP A 1 104 ? -16.880 2.705 21.145 1.00 98.19 104 ASP A N 1
ATOM 749 C CA . ASP A 1 104 ? -15.508 2.587 20.630 1.00 98.19 104 ASP A CA 1
ATOM 750 C C . ASP A 1 104 ? -15.309 3.479 19.395 1.00 98.19 104 ASP A C 1
ATOM 752 O O . ASP A 1 104 ? -14.292 4.160 19.276 1.00 98.19 104 ASP A O 1
ATOM 756 N N . VAL A 1 105 ? -16.303 3.516 18.498 1.00 98.62 105 VAL A N 1
ATOM 757 C CA . VAL A 1 105 ? -16.295 4.367 17.296 1.00 98.62 105 VAL A CA 1
ATOM 758 C C . VAL A 1 105 ? -16.269 5.848 17.665 1.00 98.62 105 VAL A C 1
ATOM 760 O O . VAL A 1 105 ? -15.467 6.597 17.114 1.00 98.62 105 VAL A O 1
ATOM 763 N N . VAL A 1 106 ? -17.106 6.278 18.612 1.00 98.56 106 VAL A N 1
ATOM 764 C CA . VAL A 1 106 ? -17.156 7.680 19.056 1.00 98.56 106 VAL A CA 1
ATOM 765 C C . VAL A 1 106 ? -15.840 8.102 19.706 1.00 98.56 106 VAL A C 1
ATOM 767 O O . VAL A 1 106 ? -15.312 9.159 19.370 1.00 98.56 106 VAL A O 1
ATOM 770 N N . ILE A 1 107 ? -15.254 7.261 20.566 1.00 98.25 107 ILE A N 1
ATOM 771 C CA . ILE A 1 107 ? -13.940 7.533 21.168 1.00 98.25 107 ILE A CA 1
ATOM 772 C C . ILE A 1 107 ? -12.863 7.629 20.083 1.00 98.25 107 ILE A C 1
ATOM 774 O O . ILE A 1 107 ? -12.091 8.585 20.071 1.00 98.25 107 ILE A O 1
ATOM 778 N N . ALA A 1 108 ? -12.827 6.682 19.144 1.00 98.44 108 ALA A N 1
ATOM 779 C CA . ALA A 1 108 ? -11.882 6.715 18.034 1.00 98.44 108 ALA A CA 1
ATOM 780 C C . ALA A 1 108 ? -12.041 7.975 17.166 1.00 98.44 108 ALA A C 1
ATOM 782 O O . ALA A 1 108 ? -11.037 8.574 16.774 1.00 98.44 108 ALA A O 1
ATOM 783 N N . ALA A 1 109 ? -13.274 8.426 16.914 1.00 98.38 109 ALA A N 1
ATOM 784 C CA . ALA A 1 109 ? -13.532 9.675 16.206 1.00 98.38 109 ALA A CA 1
ATOM 785 C C . ALA A 1 109 ? -12.952 10.871 16.976 1.00 98.38 109 ALA A C 1
ATOM 787 O O . ALA A 1 109 ? -12.141 11.621 16.429 1.00 98.38 109 ALA A O 1
ATOM 788 N N . CYS A 1 110 ? -13.267 10.996 18.268 1.00 97.94 110 CYS A N 1
ATOM 789 C CA . CYS A 1 110 ? -12.729 12.047 19.136 1.00 97.94 110 CYS A CA 1
ATOM 790 C C . CYS A 1 110 ? -11.192 12.062 19.175 1.00 97.94 110 CYS A C 1
ATOM 792 O O . CYS A 1 110 ? -10.590 13.135 19.186 1.00 97.94 110 CYS A O 1
ATOM 794 N N . LEU A 1 111 ? -10.544 10.894 19.114 1.00 98.06 111 LEU A N 1
ATOM 795 C CA . LEU A 1 111 ? -9.082 10.773 19.052 1.00 98.06 111 LEU A CA 1
ATOM 796 C C . LEU A 1 111 ? -8.479 11.038 17.658 1.00 98.06 111 LEU A C 1
ATOM 798 O O . LEU A 1 111 ? -7.259 11.123 17.539 1.00 98.06 111 LEU A O 1
ATOM 802 N N . GLY A 1 112 ? -9.296 11.221 16.613 1.00 97.56 112 GLY A N 1
ATOM 803 C CA . GLY A 1 112 ? -8.855 11.707 15.298 1.00 97.56 112 GLY A CA 1
ATOM 804 C C . GLY A 1 112 ? -9.151 10.804 14.100 1.00 97.56 112 GLY A C 1
ATOM 805 O O . GLY A 1 112 ? -8.801 11.178 12.975 1.00 97.56 112 GLY A O 1
ATOM 806 N N . ALA A 1 113 ? -9.777 9.640 14.297 1.00 98.50 113 ALA A N 1
ATOM 807 C CA . ALA A 1 113 ? -10.146 8.755 13.194 1.00 98.50 113 ALA A CA 1
ATOM 808 C C . ALA A 1 113 ? -11.353 9.288 12.405 1.00 98.50 113 ALA A C 1
ATOM 810 O O . ALA A 1 113 ? -12.315 9.805 12.964 1.00 98.50 113 ALA A O 1
ATOM 811 N N . GLU A 1 114 ? -11.306 9.121 11.088 1.00 98.62 114 GLU A N 1
ATOM 812 C CA . GLU A 1 114 ? -12.416 9.360 10.157 1.00 98.62 114 GLU A CA 1
ATOM 813 C C . GLU A 1 114 ? -13.075 8.040 9.721 1.00 98.62 114 GLU A C 1
ATOM 815 O O . GLU A 1 114 ? -14.236 8.027 9.320 1.00 98.62 114 GLU A O 1
ATOM 820 N N . GLU A 1 115 ? -12.336 6.928 9.794 1.00 98.50 115 GLU A N 1
ATOM 821 C CA . GLU A 1 115 ? -12.790 5.595 9.396 1.00 98.50 115 GLU A CA 1
ATOM 822 C C . GLU A 1 115 ? -12.455 4.532 10.452 1.00 98.50 115 GLU A C 1
ATOM 824 O O . GLU A 1 115 ? -11.507 4.657 11.233 1.00 98.50 115 GLU A O 1
ATOM 829 N N . PHE A 1 116 ? -13.232 3.446 10.458 1.00 98.50 116 PHE A N 1
ATOM 830 C CA . PHE A 1 116 ? -13.195 2.425 11.507 1.00 98.50 116 PHE A CA 1
ATOM 831 C C . PHE A 1 116 ? -13.206 1.034 10.873 1.00 98.50 116 PHE A C 1
ATOM 833 O O . PHE A 1 116 ? -14.135 0.664 10.153 1.00 98.50 116 PHE A O 1
ATOM 840 N N . GLY A 1 117 ? -12.154 0.259 11.125 1.00 97.62 117 GLY A N 1
ATOM 841 C CA . GLY A 1 117 ? -12.002 -1.091 10.602 1.00 97.62 117 GLY A CA 1
ATOM 842 C C . GLY A 1 117 ? -12.556 -2.143 11.560 1.00 97.62 117 GLY A C 1
ATOM 843 O O . GLY A 1 117 ? -12.196 -2.197 12.736 1.00 97.62 117 GLY A O 1
ATOM 844 N N . PHE A 1 118 ? -13.382 -3.046 11.030 1.00 97.38 118 PHE A N 1
ATOM 845 C CA . PHE A 1 118 ? -13.982 -4.146 11.783 1.00 97.38 118 PHE A CA 1
ATOM 846 C C . PHE A 1 118 ? -13.639 -5.487 11.143 1.00 97.38 118 PHE A C 1
ATOM 848 O O . PHE A 1 118 ? -13.746 -5.661 9.932 1.00 97.38 118 PHE A O 1
ATOM 855 N N . ALA A 1 119 ? -13.279 -6.465 11.973 1.00 93.75 119 ALA A N 1
ATOM 856 C CA . ALA A 1 119 ? -13.028 -7.833 11.520 1.00 93.75 119 ALA A CA 1
ATOM 857 C C . ALA A 1 119 ? -13.678 -8.861 12.452 1.00 93.75 119 ALA A C 1
ATOM 859 O O . ALA A 1 119 ? -14.604 -9.564 12.058 1.00 93.75 119 ALA A O 1
ATOM 860 N N . THR A 1 120 ? -13.243 -8.928 13.714 1.00 95.19 120 THR A N 1
ATOM 861 C CA . THR A 1 120 ? -13.695 -9.967 14.655 1.00 95.19 120 THR A CA 1
ATOM 862 C C . THR A 1 120 ? -15.200 -9.916 14.928 1.00 95.19 120 THR A C 1
ATOM 864 O O . THR A 1 120 ? -15.839 -10.962 14.904 1.00 95.19 120 THR A O 1
ATOM 867 N N . ALA A 1 121 ? -15.781 -8.733 15.159 1.00 95.62 121 ALA A N 1
ATOM 868 C CA . ALA A 1 121 ? -17.218 -8.606 15.418 1.00 95.62 121 ALA A CA 1
ATOM 869 C C . ALA A 1 121 ? -18.078 -9.043 14.207 1.00 95.62 121 ALA A C 1
ATOM 871 O O . ALA A 1 121 ? -18.912 -9.932 14.388 1.00 95.62 121 ALA A O 1
ATOM 872 N N . PRO A 1 122 ? -17.811 -8.583 12.964 1.00 96.12 122 PRO A N 1
ATOM 873 C CA . PRO A 1 122 ? -18.449 -9.147 11.770 1.00 96.12 122 PRO A CA 1
ATOM 874 C C . PRO A 1 122 ? -18.232 -10.659 11.586 1.00 96.12 122 PRO A C 1
ATOM 876 O O . PRO A 1 122 ? -19.136 -11.375 11.170 1.00 96.12 122 PRO A O 1
ATOM 879 N N . LEU A 1 123 ? -17.058 -11.201 11.928 1.00 97.00 123 LEU A N 1
ATOM 880 C CA . LEU A 1 123 ? -16.843 -12.655 11.875 1.00 97.00 123 LEU A CA 1
ATOM 881 C C . LEU A 1 123 ? -17.724 -13.411 12.881 1.00 97.00 123 LEU A C 1
ATOM 883 O O . LEU A 1 123 ? -18.176 -14.518 12.587 1.00 97.00 123 LEU A O 1
ATOM 887 N N . ILE A 1 124 ? -17.969 -12.838 14.061 1.00 97.06 124 ILE A N 1
ATOM 888 C CA . ILE A 1 124 ? -18.872 -13.408 15.070 1.00 97.06 124 ILE A CA 1
ATOM 889 C C . ILE A 1 124 ? -20.315 -13.388 14.569 1.00 97.06 124 ILE A C 1
ATOM 891 O O . ILE A 1 124 ? -21.000 -14.402 14.696 1.00 97.06 124 ILE A O 1
ATOM 895 N N . THR A 1 125 ? -20.762 -12.306 13.926 1.00 97.44 125 THR A N 1
ATOM 896 C CA . THR A 1 125 ? -22.127 -12.232 13.369 1.00 97.44 125 THR A CA 1
ATOM 897 C C . THR A 1 125 ? -22.332 -13.241 12.233 1.00 97.44 125 THR A C 1
ATOM 899 O O . THR A 1 125 ? -23.432 -13.757 12.049 1.00 97.44 125 THR A O 1
ATOM 902 N N . LEU A 1 126 ? -21.256 -13.612 11.531 1.00 97.75 126 LEU A N 1
ATOM 903 C CA . LEU A 1 126 ? -21.234 -14.697 10.544 1.00 97.75 126 LEU A CA 1
ATOM 904 C C . LEU A 1 126 ? -21.148 -16.111 11.152 1.00 97.75 126 LEU A C 1
ATOM 906 O O . LEU A 1 126 ? -21.178 -17.091 10.407 1.00 97.75 126 LEU A O 1
ATOM 910 N N . GLY A 1 127 ? -21.062 -16.240 12.479 1.00 97.12 127 GLY A N 1
ATOM 911 C CA . GLY A 1 127 ? -21.101 -17.518 13.196 1.00 97.12 127 GLY A CA 1
ATOM 912 C C . GLY A 1 127 ? -19.792 -17.933 13.870 1.00 97.12 127 GLY A C 1
ATOM 913 O O . GLY A 1 127 ? -19.688 -19.067 14.340 1.00 97.12 127 GLY A O 1
ATOM 914 N N . CYS A 1 128 ? -18.771 -17.071 13.933 1.00 97.75 128 CYS A N 1
ATOM 915 C CA . CYS A 1 128 ? -17.547 -17.392 14.666 1.00 97.75 128 CYS A CA 1
ATOM 916 C C . CYS A 1 128 ? -17.843 -17.553 16.162 1.00 97.75 128 CYS A C 1
ATOM 918 O O . CYS A 1 128 ? -18.217 -16.608 16.847 1.00 97.75 128 CYS A O 1
ATOM 920 N N . ILE A 1 129 ? -17.577 -18.747 16.687 1.00 96.94 129 ILE A N 1
ATOM 921 C CA . ILE A 1 129 ? -17.752 -19.088 18.108 1.00 96.94 129 ILE A CA 1
ATOM 922 C C . ILE A 1 129 ? -16.473 -18.890 18.940 1.00 96.94 129 ILE A C 1
ATOM 924 O O . ILE A 1 129 ? -16.324 -19.472 20.010 1.00 96.94 129 ILE A O 1
ATOM 928 N N . MET A 1 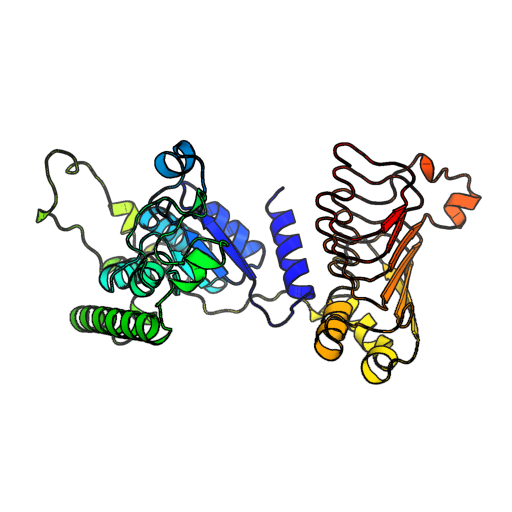130 ? -15.497 -18.133 18.424 1.00 96.31 130 MET A N 1
ATOM 929 C CA . MET A 1 130 ? -14.237 -17.808 19.112 1.00 96.31 130 MET A CA 1
ATOM 930 C C . MET A 1 130 ? -13.426 -19.023 19.606 1.00 96.31 130 MET A C 1
ATOM 932 O O . MET A 1 130 ? -12.732 -18.957 20.618 1.00 96.31 130 MET A O 1
ATOM 936 N N . MET A 1 131 ? -13.429 -20.123 18.841 1.00 95.06 131 MET A N 1
ATOM 937 C CA . MET A 1 131 ? -12.710 -21.364 19.185 1.00 95.06 131 MET A CA 1
ATOM 938 C C . ME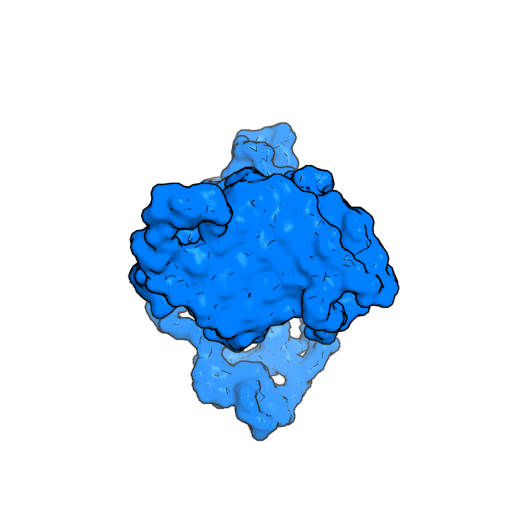T A 1 131 ? -11.171 -21.232 19.159 1.00 95.06 131 MET A C 1
ATOM 940 O O . MET A 1 131 ? -10.472 -22.063 19.730 1.00 95.06 131 MET A O 1
ATOM 944 N N . ARG A 1 132 ? -10.628 -20.215 18.469 1.00 95.38 132 ARG A N 1
ATOM 945 C CA . ARG A 1 132 ? -9.176 -19.939 18.342 1.00 95.38 132 ARG A CA 1
ATOM 946 C C . ARG A 1 132 ? -8.342 -21.083 17.730 1.00 95.38 132 ARG A C 1
ATOM 948 O O . ARG A 1 132 ? -7.152 -21.208 17.999 1.00 95.38 132 ARG A O 1
ATOM 955 N N . LYS A 1 133 ? -8.946 -21.877 16.839 1.00 95.62 133 LYS A N 1
ATOM 956 C CA . LYS A 1 133 ? -8.284 -22.941 16.051 1.00 95.62 133 LYS A CA 1
ATOM 957 C C . LYS A 1 133 ? -8.162 -22.615 14.557 1.00 95.62 133 LYS A C 1
ATOM 959 O O . LYS A 1 133 ? -8.089 -23.514 13.727 1.00 95.62 133 LYS A O 1
ATOM 964 N N . CYS A 1 134 ? -8.150 -21.328 14.209 1.00 97.75 134 CYS A N 1
ATOM 965 C CA . CYS A 1 134 ? -8.121 -20.860 12.819 1.00 97.75 134 CYS A CA 1
ATOM 966 C C . CYS A 1 134 ? -6.920 -21.426 12.034 1.00 97.75 134 CYS A C 1
ATOM 968 O O . CYS A 1 134 ? -7.077 -21.882 10.908 1.00 97.75 134 CYS A O 1
ATOM 970 N N . HIS A 1 135 ? -5.750 -21.493 12.673 1.00 97.44 135 HIS A N 1
ATOM 971 C CA . HIS A 1 135 ? -4.502 -22.016 12.105 1.00 97.44 135 HIS A CA 1
ATOM 972 C C . HIS A 1 135 ? -4.501 -23.534 11.852 1.00 97.44 135 HIS A C 1
ATOM 974 O O . HIS A 1 135 ? -3.620 -24.029 11.159 1.00 97.44 135 HIS A O 1
ATOM 980 N N . LEU A 1 136 ? -5.460 -24.287 12.405 1.00 97.50 136 LEU A N 1
ATOM 981 C CA . LEU A 1 136 ? -5.505 -25.751 12.299 1.00 97.50 136 LEU A CA 1
ATOM 982 C C . LEU A 1 136 ? -6.364 -26.248 11.136 1.00 97.50 136 LEU A C 1
ATOM 984 O O . LEU A 1 136 ? -6.558 -27.453 11.015 1.00 97.50 136 LEU A O 1
ATOM 988 N N . ASN A 1 137 ? -6.940 -25.352 10.329 1.00 97.88 137 ASN A N 1
ATOM 989 C CA . ASN A 1 137 ? -7.859 -25.704 9.242 1.00 97.88 137 ASN A CA 1
ATOM 990 C C . ASN A 1 137 ? -9.115 -26.491 9.701 1.00 97.88 137 ASN A C 1
ATOM 992 O O . ASN A 1 137 ? -9.819 -27.074 8.883 1.00 97.88 137 ASN A O 1
ATOM 996 N N . THR A 1 138 ? -9.431 -26.495 11.002 1.00 97.69 138 THR A N 1
ATOM 997 C CA . THR A 1 138 ? -10.488 -27.321 11.628 1.00 97.69 138 THR A CA 1
ATOM 998 C C . THR A 1 138 ? -11.653 -26.490 12.172 1.00 97.69 138 THR A C 1
ATOM 1000 O O . THR A 1 138 ? -12.304 -26.862 13.148 1.00 97.69 138 THR A O 1
ATOM 1003 N N . CYS A 1 139 ? -11.928 -25.333 11.561 1.00 97.88 139 CYS A N 1
ATOM 1004 C CA . CYS A 1 139 ? -13.017 -24.458 11.989 1.00 97.88 139 CYS A CA 1
ATOM 1005 C C . CYS A 1 139 ? -14.375 -25.195 11.928 1.00 97.88 139 CYS A C 1
ATOM 1007 O O . CYS A 1 139 ? -14.811 -25.576 10.841 1.00 97.88 139 CYS A O 1
ATOM 1009 N N . PRO A 1 140 ? -15.085 -25.370 13.059 1.00 96.62 140 PRO A N 1
ATOM 1010 C CA . PRO A 1 140 ? -16.296 -26.193 13.106 1.00 96.62 140 PRO A CA 1
ATOM 1011 C C . PRO A 1 140 ? -17.501 -25.546 12.410 1.00 96.62 140 PRO A C 1
ATOM 1013 O O . PRO A 1 140 ? -18.473 -26.239 12.127 1.00 96.62 140 PRO A O 1
ATOM 1016 N N . VAL A 1 141 ? -17.420 -24.244 12.130 1.00 97.50 141 VAL A N 1
ATOM 1017 C CA . VAL A 1 141 ? -18.482 -23.413 11.538 1.00 97.50 141 VAL A CA 1
ATOM 1018 C C . VAL A 1 141 ? -18.142 -22.943 10.119 1.00 97.50 141 VAL A C 1
ATOM 1020 O O . VAL A 1 141 ? -18.782 -22.045 9.590 1.00 97.50 141 VAL A O 1
ATOM 1023 N N . GLY A 1 142 ? -17.101 -23.510 9.499 1.00 97.12 142 GLY A N 1
ATOM 1024 C CA . GLY A 1 142 ? -16.796 -23.257 8.087 1.00 97.12 142 GLY A CA 1
ATOM 1025 C C . GLY A 1 142 ? -16.230 -21.871 7.754 1.00 97.12 142 GLY A C 1
ATOM 1026 O O . GLY A 1 142 ? -16.189 -21.525 6.581 1.00 97.12 142 GLY A O 1
ATOM 1027 N N . ILE A 1 143 ? -15.782 -21.092 8.749 1.00 97.25 143 ILE A N 1
ATOM 1028 C CA . ILE A 1 143 ? -15.215 -19.744 8.545 1.00 97.25 143 ILE A CA 1
ATOM 1029 C C . ILE A 1 143 ? -13.725 -19.816 8.184 1.00 97.25 143 ILE A C 1
ATOM 1031 O O . ILE A 1 143 ? -13.328 -19.496 7.070 1.00 97.25 143 ILE A O 1
ATOM 1035 N N . ALA A 1 144 ? -12.877 -20.254 9.118 1.00 97.25 144 ALA A N 1
ATOM 1036 C CA . ALA A 1 144 ? -11.422 -20.293 8.942 1.00 97.25 144 ALA A CA 1
ATOM 1037 C C . ALA A 1 144 ? -10.951 -21.710 8.567 1.00 97.25 144 ALA A C 1
ATOM 1039 O O . ALA A 1 144 ? -10.284 -22.385 9.353 1.00 97.25 144 ALA A O 1
ATOM 1040 N N . THR A 1 145 ? -11.384 -22.204 7.405 1.00 97.81 145 THR A N 1
ATOM 1041 C CA . THR A 1 145 ? -11.019 -23.535 6.890 1.00 97.81 145 THR A CA 1
ATOM 1042 C C . THR A 1 145 ? -11.154 -23.611 5.367 1.00 97.81 145 THR A C 1
ATOM 1044 O O . THR A 1 145 ? -12.056 -23.020 4.779 1.00 97.81 145 THR A O 1
ATOM 1047 N N . GLN A 1 146 ? -10.255 -24.359 4.733 1.00 98.12 146 GLN A N 1
ATOM 1048 C CA . GLN A 1 146 ? -10.292 -24.740 3.323 1.00 98.12 146 GLN A CA 1
ATOM 1049 C C . GLN A 1 146 ? -10.848 -26.157 3.111 1.00 98.12 146 GLN A C 1
ATOM 1051 O O . GLN A 1 146 ? -11.060 -26.557 1.968 1.00 98.12 146 GLN A O 1
ATOM 1056 N N . ASP A 1 147 ? -11.122 -26.910 4.185 1.00 98.12 147 ASP A N 1
ATOM 1057 C CA . ASP A 1 147 ? -11.723 -28.244 4.107 1.00 98.12 147 ASP A CA 1
ATOM 1058 C C . ASP A 1 147 ? -13.147 -28.158 3.508 1.00 98.12 147 ASP A C 1
ATOM 1060 O O . ASP A 1 147 ? -14.010 -27.468 4.068 1.00 98.12 147 ASP A O 1
ATOM 1064 N N . PRO A 1 148 ? -13.440 -28.855 2.392 1.00 98.12 148 PRO A N 1
ATOM 1065 C CA . PRO A 1 148 ? -14.748 -28.788 1.743 1.00 98.12 148 PRO A CA 1
ATOM 1066 C C . PRO A 1 148 ? -15.925 -29.257 2.614 1.00 98.12 148 PRO A C 1
ATOM 1068 O O . PRO A 1 148 ? -17.030 -28.735 2.469 1.00 98.12 148 PRO A O 1
ATOM 1071 N N . LEU A 1 149 ? -15.728 -30.231 3.507 1.00 98.25 149 LEU A N 1
ATOM 1072 C CA . LEU A 1 149 ? -16.765 -30.729 4.417 1.00 98.25 149 LEU A CA 1
ATOM 1073 C C . LEU A 1 149 ? -17.044 -29.732 5.540 1.00 98.25 149 LEU A C 1
ATOM 1075 O O . LEU A 1 149 ? -18.200 -29.551 5.922 1.00 98.25 149 LEU A O 1
ATOM 1079 N N . LEU A 1 150 ? -16.011 -29.065 6.057 1.00 98.12 150 LEU A N 1
ATOM 1080 C CA . LEU A 1 150 ? -16.186 -28.034 7.080 1.00 98.12 150 LEU A CA 1
ATOM 1081 C C . LEU A 1 150 ? -16.755 -26.739 6.500 1.00 98.12 150 LEU A C 1
ATOM 1083 O O . LEU A 1 150 ? -17.619 -26.134 7.128 1.00 98.12 150 LEU A O 1
ATOM 1087 N N . ARG A 1 151 ? -16.359 -26.344 5.284 1.00 98.38 151 ARG A N 1
ATOM 1088 C CA . ARG A 1 151 ? -16.926 -25.177 4.582 1.00 98.38 151 ARG A CA 1
ATOM 1089 C C . ARG A 1 151 ? -18.434 -25.294 4.361 1.00 98.38 151 ARG A C 1
ATOM 1091 O O . ARG A 1 151 ? -19.134 -24.297 4.479 1.00 98.38 151 ARG A O 1
ATOM 1098 N N . LYS A 1 152 ? -18.960 -26.506 4.130 1.00 98.38 152 LYS A N 1
ATOM 1099 C CA . LYS A 1 152 ? -20.416 -26.758 4.048 1.00 98.38 152 LYS A CA 1
ATOM 1100 C C . LYS A 1 152 ? -21.175 -26.416 5.335 1.00 98.38 152 LYS A C 1
ATOM 1102 O O . LYS A 1 152 ? -22.392 -26.288 5.289 1.00 98.38 152 LYS A O 1
ATOM 1107 N N . LYS A 1 153 ? -20.483 -26.284 6.473 1.00 97.88 153 LYS A N 1
ATOM 1108 C CA . LYS A 1 153 ? -21.081 -25.894 7.759 1.00 97.88 153 LYS A CA 1
ATOM 1109 C C . LYS A 1 153 ? -21.237 -24.379 7.913 1.00 97.88 153 LYS A C 1
ATOM 1111 O O . LYS A 1 153 ? -21.822 -23.949 8.901 1.00 97.88 153 LYS A O 1
ATOM 1116 N N . PHE A 1 154 ? -20.715 -23.578 6.981 1.00 98.31 154 PHE A N 1
ATOM 1117 C CA . PHE A 1 154 ? -20.888 -22.131 7.012 1.00 98.31 154 PHE A CA 1
ATOM 1118 C C . PHE A 1 154 ? -22.350 -21.758 6.753 1.00 98.31 154 PHE A C 1
ATOM 1120 O O . PHE A 1 154 ? -22.904 -22.063 5.699 1.00 98.31 154 PHE A O 1
ATOM 1127 N N . SER A 1 155 ? -22.962 -21.080 7.722 1.00 97.19 155 SER A N 1
ATOM 1128 C CA . SER A 1 155 ? -24.357 -20.629 7.673 1.00 97.19 155 SER A CA 1
ATOM 1129 C C . SER A 1 155 ? -24.504 -19.112 7.821 1.00 97.19 155 SER A C 1
ATOM 1131 O O . SER A 1 155 ? -25.617 -18.623 8.032 1.00 97.19 155 SER A O 1
ATOM 1133 N N . GLY A 1 156 ? -23.393 -18.369 7.773 1.00 97.50 156 GLY A N 1
ATOM 1134 C CA . GLY A 1 156 ? -23.398 -16.912 7.833 1.00 97.50 156 GLY A CA 1
ATOM 1135 C C . GLY A 1 156 ? -24.063 -16.320 6.594 1.00 97.50 156 GLY A C 1
ATOM 1136 O O . GLY A 1 156 ? -23.945 -16.864 5.494 1.00 97.50 156 GLY A O 1
ATOM 1137 N N . LYS A 1 157 ? -24.770 -15.204 6.772 1.00 98.06 157 LYS A N 1
ATOM 1138 C CA . LYS A 1 157 ? -25.435 -14.500 5.676 1.00 98.06 157 LYS A CA 1
ATOM 1139 C C . LYS A 1 157 ? -25.062 -13.016 5.664 1.00 98.06 157 LYS A C 1
ATOM 1141 O O . LYS A 1 157 ? -24.831 -12.463 6.744 1.00 98.06 157 LYS A O 1
ATOM 1146 N N . PRO A 1 158 ? -25.023 -12.361 4.489 1.00 98.25 158 PRO A N 1
ATOM 1147 C CA . PRO A 1 158 ? -24.746 -10.928 4.396 1.00 98.25 158 PRO A CA 1
ATOM 1148 C C . PRO A 1 158 ? -25.648 -10.075 5.298 1.00 98.25 158 PRO A C 1
ATOM 1150 O O . PRO A 1 158 ? -25.168 -9.133 5.925 1.00 98.25 158 PRO A O 1
ATOM 1153 N N . GLU A 1 159 ? -26.924 -10.445 5.443 1.00 98.50 159 GLU A N 1
ATOM 1154 C CA . GLU A 1 159 ? -27.906 -9.728 6.262 1.00 98.50 159 GLU A CA 1
ATOM 1155 C C . GLU A 1 159 ? -27.485 -9.632 7.734 1.00 98.50 159 GLU A C 1
ATOM 1157 O O . GLU A 1 159 ? -27.803 -8.653 8.399 1.00 98.50 159 GLU A O 1
ATOM 1162 N N . TYR A 1 160 ? -26.733 -10.607 8.255 1.00 98.19 160 TYR A N 1
ATOM 1163 C CA . TYR A 1 160 ? -26.268 -10.578 9.647 1.00 98.19 160 TYR A CA 1
ATOM 1164 C C . TYR A 1 160 ? -25.211 -9.493 9.867 1.00 98.19 160 TYR A C 1
ATOM 1166 O O . TYR A 1 160 ? -25.207 -8.828 10.901 1.00 98.19 160 TYR A O 1
ATOM 1174 N N . VAL A 1 161 ? -24.335 -9.286 8.882 1.00 98.00 161 VAL A N 1
ATOM 1175 C CA . VAL A 1 161 ? -23.324 -8.221 8.908 1.00 98.00 161 VAL A CA 1
ATOM 1176 C C . VAL A 1 161 ? -23.982 -6.861 8.685 1.00 98.00 161 VAL A C 1
ATOM 1178 O O . VAL A 1 161 ? -23.664 -5.913 9.395 1.00 98.00 161 VAL A O 1
ATOM 1181 N N . ILE A 1 162 ? -24.943 -6.782 7.759 1.00 98.44 162 ILE A N 1
ATOM 1182 C CA . ILE A 1 162 ? -25.739 -5.571 7.514 1.00 98.44 162 ILE A CA 1
ATOM 1183 C C . ILE A 1 162 ? -26.461 -5.138 8.797 1.00 98.44 162 ILE A C 1
ATOM 1185 O O . ILE A 1 162 ? -26.323 -3.993 9.220 1.00 98.44 162 ILE A O 1
ATOM 1189 N N . ASN A 1 163 ? -27.166 -6.059 9.459 1.00 98.38 163 ASN A N 1
ATOM 1190 C CA . ASN A 1 163 ? -27.877 -5.771 10.705 1.00 98.38 163 ASN A CA 1
ATOM 1191 C C . ASN A 1 163 ? -26.924 -5.338 11.823 1.00 98.38 163 ASN A C 1
ATOM 1193 O O . ASN A 1 163 ? -27.232 -4.394 12.543 1.00 98.38 163 ASN A O 1
ATOM 1197 N N . PHE A 1 164 ? -25.760 -5.985 11.953 1.00 98.12 164 PHE A N 1
ATOM 1198 C CA . PHE A 1 164 ? -24.735 -5.569 12.912 1.00 98.12 164 PHE A CA 1
ATOM 1199 C C . PHE A 1 164 ? -24.324 -4.108 12.705 1.00 98.12 164 PHE A C 1
ATOM 1201 O O . PHE A 1 164 ? -24.332 -3.339 13.661 1.00 98.12 164 PHE A O 1
ATOM 1208 N N . PHE A 1 165 ? -24.023 -3.706 11.467 1.00 98.50 165 PHE A N 1
ATOM 1209 C CA . PHE A 1 165 ? -23.623 -2.328 11.188 1.00 98.50 165 PHE A CA 1
ATOM 1210 C C . PHE A 1 165 ? -24.766 -1.322 11.344 1.00 98.50 165 PHE A C 1
ATOM 1212 O O . PHE A 1 165 ? -24.501 -0.206 11.777 1.00 98.50 165 PHE A O 1
ATOM 1219 N N . PHE A 1 166 ? -26.020 -1.692 11.060 1.00 98.44 166 PHE A N 1
ATOM 1220 C CA . PHE A 1 166 ? -27.165 -0.822 11.356 1.00 98.44 166 PHE A CA 1
ATOM 1221 C C . PHE A 1 166 ? -27.334 -0.581 12.857 1.00 98.44 166 PHE A C 1
ATOM 1223 O O . PHE A 1 166 ? -27.525 0.560 13.264 1.00 98.44 166 PHE A O 1
ATOM 1230 N N . LEU A 1 167 ? -27.221 -1.629 13.678 1.00 98.38 167 LEU A N 1
ATOM 1231 C CA . LEU A 1 167 ? -27.306 -1.502 15.136 1.00 98.38 167 LEU A CA 1
ATOM 1232 C C . LEU A 1 167 ? -26.137 -0.686 15.699 1.00 98.38 167 LEU A C 1
ATOM 1234 O O . LEU A 1 167 ? -26.349 0.197 16.521 1.00 98.38 167 LEU A O 1
ATOM 1238 N N . LEU A 1 168 ? -24.921 -0.937 15.208 1.00 98.38 168 LEU A N 1
ATOM 1239 C CA . LEU A 1 168 ? -23.733 -0.170 15.575 1.00 98.38 168 LEU A CA 1
ATOM 1240 C C . LEU A 1 168 ? -23.892 1.315 15.217 1.00 98.38 168 LEU A C 1
ATOM 1242 O O . LEU A 1 168 ? -23.576 2.184 16.021 1.00 98.38 168 LEU A O 1
ATOM 1246 N N . ALA A 1 169 ? -24.380 1.611 14.011 1.00 98.38 169 ALA A N 1
ATOM 1247 C CA . ALA A 1 169 ? -24.601 2.981 13.566 1.00 98.38 169 ALA A CA 1
ATOM 1248 C C . ALA A 1 169 ? -25.687 3.684 14.392 1.00 98.38 169 ALA A C 1
ATOM 1250 O O . ALA A 1 169 ? -25.557 4.878 14.654 1.00 98.38 169 ALA A O 1
ATOM 1251 N N . GLU A 1 170 ? -26.729 2.968 14.822 1.00 98.62 170 GLU A N 1
ATOM 1252 C CA . GLU A 1 170 ? -27.745 3.528 15.718 1.00 98.62 170 GLU A CA 1
ATOM 1253 C C . GLU A 1 170 ? -27.149 3.887 17.083 1.00 98.62 170 GLU A C 1
ATOM 1255 O O . GLU A 1 170 ? -27.324 5.015 17.531 1.00 98.62 170 GLU A O 1
ATOM 1260 N N . GLU A 1 171 ? -26.349 3.000 17.680 1.00 98.62 171 GLU A N 1
ATOM 1261 C CA . GLU A 1 171 ? -25.644 3.268 18.944 1.00 98.62 171 GLU A CA 1
ATOM 1262 C C . GLU A 1 171 ? -24.697 4.480 18.822 1.00 98.62 171 GLU A C 1
ATOM 1264 O O . GLU A 1 171 ? -24.639 5.334 19.706 1.00 98.62 171 GLU A O 1
ATOM 1269 N N . VAL A 1 172 ? -23.990 4.626 17.692 1.00 98.69 172 VAL A N 1
ATOM 1270 C CA . VAL A 1 172 ? -23.186 5.833 17.412 1.00 98.69 172 VAL A CA 1
ATOM 1271 C C . VAL A 1 172 ? -24.064 7.088 17.387 1.00 98.69 172 VAL A C 1
ATOM 1273 O O . VAL A 1 172 ? -23.687 8.112 17.956 1.00 98.69 172 VAL A O 1
ATOM 1276 N N . ARG A 1 173 ? -25.241 7.028 16.750 1.00 98.62 173 ARG A N 1
ATOM 1277 C CA . ARG A 1 173 ? -26.178 8.162 16.682 1.00 98.62 173 ARG A CA 1
ATOM 1278 C C . ARG A 1 173 ? -26.754 8.530 18.050 1.00 98.62 173 ARG A C 1
ATOM 1280 O O . ARG A 1 173 ? -26.978 9.716 18.285 1.00 98.62 173 ARG A O 1
ATOM 1287 N N . GLU A 1 174 ? -26.977 7.558 18.929 1.00 98.56 174 GLU A N 1
ATOM 1288 C CA . GLU A 1 174 ? -27.408 7.789 20.314 1.00 98.56 174 GLU A CA 1
ATOM 1289 C C . GLU A 1 174 ? -26.352 8.596 21.081 1.00 98.56 174 GLU A C 1
ATOM 1291 O O . GLU A 1 174 ? -26.659 9.677 21.585 1.00 98.56 174 GLU A O 1
ATOM 1296 N N . TYR A 1 175 ? -25.084 8.171 21.051 1.00 98.38 175 TYR A N 1
ATOM 1297 C CA . TYR A 1 175 ? -23.983 8.929 21.660 1.00 98.38 175 TYR A CA 1
ATOM 1298 C C . TYR A 1 175 ? -23.791 10.317 21.036 1.00 98.38 175 TYR A C 1
ATOM 1300 O O . TYR A 1 175 ? -23.549 11.295 21.740 1.00 98.38 175 TYR A O 1
ATOM 1308 N N . MET A 1 176 ? -23.920 10.436 19.712 1.00 98.31 176 MET A N 1
ATOM 1309 C CA . MET A 1 176 ? -23.873 11.735 19.036 1.00 98.31 176 MET A CA 1
ATOM 1310 C C . MET A 1 176 ? -24.977 12.678 19.531 1.00 98.31 176 MET A C 1
ATOM 1312 O O . MET A 1 176 ? -24.722 13.864 19.737 1.00 98.31 176 MET A O 1
ATOM 1316 N N . ALA A 1 177 ? -26.190 12.160 19.746 1.00 98.00 177 ALA A N 1
ATOM 1317 C CA . ALA A 1 177 ? -27.303 12.937 20.276 1.00 98.00 177 ALA A CA 1
ATOM 1318 C C . ALA A 1 177 ? -27.055 13.379 21.728 1.00 98.00 177 ALA A C 1
ATOM 1320 O O . ALA A 1 177 ? -27.336 14.533 22.053 1.00 98.00 177 ALA A O 1
ATOM 1321 N N . GLU A 1 178 ? -26.483 12.512 22.570 1.00 97.31 178 GLU A N 1
ATOM 1322 C CA . GLU A 1 178 ? -26.078 12.852 23.944 1.00 97.31 178 GLU A CA 1
ATOM 1323 C C . GLU A 1 178 ? -25.009 13.955 23.980 1.00 97.31 178 GLU A C 1
ATOM 1325 O O . GLU A 1 178 ? -25.095 14.878 24.788 1.00 97.31 178 GLU A O 1
ATOM 1330 N N . LEU A 1 179 ? -24.040 13.902 23.060 1.00 97.00 179 LEU A N 1
ATOM 1331 C CA . LEU A 1 179 ? -22.982 14.909 22.912 1.00 97.00 179 LEU A CA 1
ATOM 1332 C C . LEU A 1 179 ? -23.447 16.188 22.190 1.00 97.00 179 LEU A C 1
ATOM 1334 O O . LEU A 1 179 ? -22.701 17.165 22.119 1.00 97.00 179 LEU A O 1
ATOM 1338 N N . GLY A 1 180 ? -24.666 16.203 21.640 1.00 97.12 180 GLY A N 1
ATOM 1339 C CA . GLY A 1 180 ? -25.232 17.351 20.930 1.00 97.12 180 GLY A CA 1
ATOM 1340 C C . GLY A 1 180 ? -24.633 17.618 19.542 1.00 97.12 180 GLY A C 1
ATOM 1341 O O . GLY A 1 180 ? -24.760 18.736 19.038 1.00 97.12 180 GLY A O 1
ATOM 1342 N N . VAL A 1 181 ? -24.005 16.621 18.910 1.00 97.38 181 VAL A N 1
ATOM 1343 C CA . VAL A 1 181 ? -23.411 16.723 17.563 1.00 97.38 181 VAL A CA 1
ATOM 1344 C C . VAL A 1 181 ? -24.320 16.107 16.500 1.00 97.38 181 VAL A C 1
ATOM 1346 O O . VAL A 1 181 ? -25.072 15.167 16.762 1.00 97.38 181 VAL A O 1
ATOM 1349 N N . ARG A 1 182 ? -24.273 16.629 15.269 1.00 96.69 182 ARG A N 1
ATOM 1350 C CA . ARG A 1 182 ? -25.186 16.194 14.189 1.00 96.69 182 ARG A CA 1
ATOM 1351 C C . ARG A 1 182 ? -24.547 15.243 13.187 1.00 96.69 182 ARG A C 1
ATOM 1353 O O . ARG A 1 182 ? -25.263 14.566 12.449 1.00 96.69 182 ARG A O 1
ATOM 1360 N N . SER A 1 183 ? -23.222 15.180 13.155 1.00 97.12 183 SER A N 1
ATOM 1361 C CA . SER A 1 183 ? -22.458 14.337 12.241 1.00 97.12 183 SER A CA 1
ATOM 1362 C C . SER A 1 183 ? -21.215 13.759 12.918 1.00 97.12 183 SER A C 1
ATOM 1364 O O . SER A 1 183 ? -20.638 14.375 13.810 1.00 97.12 183 SER A O 1
ATOM 1366 N N . LEU A 1 184 ? -20.782 12.576 12.472 1.00 95.88 184 LEU A N 1
ATOM 1367 C CA . LEU A 1 184 ? -19.531 11.953 12.928 1.00 95.88 184 LEU A CA 1
ATOM 1368 C C . LEU A 1 184 ? -18.320 12.856 12.638 1.00 95.88 184 LEU A C 1
ATOM 1370 O O . LEU A 1 184 ? -17.374 12.934 13.412 1.00 95.88 184 LEU A O 1
ATOM 1374 N N . ASP A 1 185 ? -18.416 13.617 11.553 1.00 96.06 185 ASP A N 1
ATOM 1375 C CA . ASP A 1 185 ? -17.462 14.625 11.111 1.00 96.06 185 ASP A CA 1
ATOM 1376 C C . ASP A 1 185 ? -17.209 15.758 12.120 1.00 96.06 185 ASP A C 1
ATOM 1378 O O . ASP A 1 185 ? -16.159 16.400 12.032 1.00 96.06 185 ASP A O 1
ATOM 1382 N N . GLU A 1 186 ? -18.155 16.032 13.027 1.00 96.19 186 GLU A N 1
ATOM 1383 C CA . GLU A 1 186 ? -18.016 17.007 14.121 1.00 96.19 186 GLU A CA 1
ATOM 1384 C C . GLU A 1 186 ? -17.249 16.439 15.321 1.00 96.19 186 GLU A C 1
ATOM 1386 O O . GLU A 1 186 ? -16.745 17.219 16.126 1.00 96.19 186 GLU A O 1
ATOM 1391 N N . LEU A 1 187 ? -17.144 15.109 15.435 1.00 96.81 187 LEU A N 1
ATOM 1392 C CA . LEU A 1 187 ? -16.394 14.432 16.496 1.00 96.81 187 LEU A CA 1
ATOM 1393 C C . LEU A 1 187 ? -14.902 14.326 16.174 1.00 96.81 187 LEU A C 1
ATOM 1395 O O . LEU A 1 187 ? -14.092 14.259 17.091 1.00 96.81 187 LEU A O 1
ATOM 1399 N N . VAL A 1 188 ? -14.522 14.316 14.892 1.00 97.12 188 VAL A N 1
ATOM 1400 C CA . VAL A 1 188 ? -13.143 14.016 14.474 1.00 97.12 188 VAL A CA 1
ATOM 1401 C C . VAL A 1 188 ? -12.128 14.962 15.129 1.00 97.12 188 VAL A C 1
ATOM 1403 O O . VAL A 1 188 ? -12.086 16.157 14.834 1.00 97.12 188 VAL A O 1
ATOM 1406 N N . GLY A 1 189 ? -11.281 14.410 16.002 1.00 95.31 189 GLY A N 1
ATOM 1407 C CA . GLY A 1 189 ? -10.224 15.140 16.709 1.00 95.31 189 GLY A CA 1
ATOM 1408 C C . GLY A 1 189 ? -10.690 15.980 17.908 1.00 95.31 189 GLY A C 1
ATOM 1409 O O . GLY A 1 189 ? -9.888 16.754 18.440 1.00 95.31 189 GLY A O 1
ATOM 1410 N N . ARG A 1 190 ? -11.954 15.849 18.337 1.00 95.12 190 ARG A N 1
ATOM 1411 C CA . ARG A 1 190 ? -12.531 16.507 19.524 1.00 95.12 190 ARG A CA 1
ATOM 1412 C C . ARG A 1 190 ? -12.240 15.742 20.815 1.00 95.12 190 ARG A C 1
ATOM 1414 O O . ARG A 1 190 ? -13.146 15.279 21.507 1.00 95.12 190 ARG A O 1
ATOM 1421 N N . ALA A 1 191 ? -10.956 15.617 21.148 1.00 95.94 191 ALA A N 1
ATOM 1422 C CA . ALA A 1 191 ? -10.520 14.985 22.395 1.00 95.94 191 ALA A CA 1
ATOM 1423 C C . ALA A 1 191 ? -11.061 15.703 23.650 1.00 95.94 191 ALA A C 1
ATOM 1425 O O . ALA A 1 191 ? -11.202 15.072 24.691 1.00 95.94 191 ALA A O 1
ATOM 1426 N N . ASP A 1 192 ? -11.450 16.977 23.534 1.00 94.62 192 ASP A N 1
ATOM 1427 C CA . ASP A 1 192 ? -12.103 17.767 24.584 1.00 94.62 192 ASP A CA 1
ATOM 1428 C C . ASP A 1 192 ? -13.488 17.240 25.006 1.00 94.62 192 ASP A C 1
ATOM 1430 O O . ASP A 1 192 ? -13.991 17.621 26.059 1.00 94.62 192 ASP A O 1
ATOM 1434 N N . LEU A 1 193 ? -14.105 16.356 24.212 1.00 95.56 193 LEU A N 1
ATOM 1435 C CA . LEU A 1 193 ? -15.362 15.680 24.558 1.00 95.56 193 LEU A CA 1
ATOM 1436 C C . LEU A 1 193 ? -15.151 14.409 25.396 1.00 95.56 193 LEU A C 1
ATOM 1438 O O . LEU A 1 193 ? -16.117 13.718 25.717 1.00 95.56 193 LEU A O 1
ATOM 1442 N N . LEU A 1 194 ? -13.901 14.062 25.710 1.00 96.06 194 LEU A N 1
ATOM 1443 C CA . LEU A 1 194 ? -13.543 12.873 26.472 1.00 96.06 194 LEU A CA 1
ATOM 1444 C C . LEU A 1 194 ? -13.004 13.263 27.850 1.00 96.06 194 LEU A C 1
ATOM 1446 O O . LEU A 1 194 ? -12.162 14.149 27.982 1.00 96.06 194 LEU A O 1
ATOM 1450 N N . GLU A 1 195 ? -13.427 12.530 28.876 1.00 94.12 195 GLU A N 1
ATOM 1451 C CA . GLU A 1 195 ? -12.892 12.655 30.229 1.00 94.12 195 GLU A CA 1
ATOM 1452 C C . GLU A 1 195 ? -12.616 11.286 30.856 1.00 94.12 195 GLU A C 1
ATOM 1454 O O . GLU A 1 195 ? -13.162 10.256 30.449 1.00 94.12 195 GLU A O 1
ATOM 1459 N N . VAL A 1 196 ? -11.732 11.269 31.856 1.00 92.81 196 VAL A N 1
ATOM 1460 C CA . VAL A 1 196 ? -11.426 10.054 32.615 1.00 92.81 196 VAL A CA 1
ATOM 1461 C C . VAL A 1 196 ? -12.519 9.824 33.648 1.00 92.81 196 VAL A C 1
ATOM 1463 O O . VAL A 1 196 ? -12.659 10.607 34.589 1.00 92.81 196 VAL A O 1
ATOM 1466 N N . ASP A 1 197 ? -13.224 8.702 33.521 1.00 91.94 197 ASP A N 1
ATOM 1467 C CA . ASP A 1 197 ? -14.160 8.250 34.543 1.00 91.94 197 ASP A CA 1
ATOM 1468 C C . ASP A 1 197 ? -13.402 7.892 35.833 1.00 91.94 197 ASP A C 1
ATOM 1470 O O . ASP A 1 197 ? -12.686 6.892 35.929 1.00 91.94 197 ASP A O 1
ATOM 1474 N N . GLN A 1 198 ? -13.555 8.737 36.850 1.00 90.38 198 GLN A N 1
ATOM 1475 C CA . GLN A 1 198 ? -12.895 8.564 38.142 1.00 90.38 198 GLN A CA 1
ATOM 1476 C C . GLN A 1 198 ? -13.439 7.357 38.923 1.00 90.38 198 GLN A C 1
ATOM 1478 O O . GLN A 1 198 ? -12.766 6.864 39.827 1.00 90.38 198 GLN A O 1
ATOM 1483 N N . GLN A 1 199 ? -14.632 6.854 38.587 1.00 92.38 199 GLN A N 1
ATOM 1484 C CA . GLN A 1 199 ? -15.280 5.754 39.307 1.00 92.38 199 GLN A CA 1
ATOM 1485 C C . GLN A 1 199 ? -14.655 4.391 38.988 1.00 92.38 199 GLN A C 1
ATOM 1487 O O . GLN A 1 199 ? -14.740 3.473 39.804 1.00 92.38 199 GLN A O 1
ATOM 1492 N N . VAL A 1 200 ? -13.995 4.251 37.832 1.00 90.69 200 VAL A N 1
ATOM 1493 C CA . VAL A 1 200 ? -13.308 3.010 37.424 1.00 90.69 200 VAL A CA 1
ATOM 1494 C C . VAL A 1 200 ? -11.848 2.945 37.889 1.00 90.69 200 VAL A C 1
ATOM 1496 O O . VAL A 1 200 ? -11.152 1.949 37.652 1.00 90.69 200 VAL A O 1
ATOM 1499 N N . LEU A 1 201 ? -11.359 3.994 38.558 1.00 88.94 201 LEU A N 1
ATOM 1500 C CA . LEU A 1 201 ? -10.015 4.013 39.120 1.00 88.94 201 LEU A CA 1
ATOM 1501 C C . LEU A 1 201 ? -9.965 3.229 40.437 1.00 88.94 201 LEU A C 1
ATOM 1503 O O . LEU A 1 201 ? -10.764 3.400 41.352 1.00 88.94 201 LEU A O 1
ATOM 1507 N N . HIS A 1 202 ? -8.969 2.361 40.535 1.00 91.38 202 HIS A N 1
ATOM 1508 C CA . HIS A 1 202 ? -8.682 1.496 41.670 1.00 91.38 202 HIS A CA 1
ATOM 1509 C C . HIS A 1 202 ? -7.168 1.442 41.919 1.00 91.38 202 HIS A C 1
ATOM 1511 O O . HIS A 1 202 ? -6.364 1.994 41.164 1.00 91.38 202 HIS A O 1
ATOM 1517 N N . GLU A 1 203 ? -6.738 0.729 42.957 1.00 93.44 203 GLU A N 1
ATOM 1518 C CA . GLU A 1 203 ? -5.342 0.733 43.417 1.00 93.44 203 GLU A CA 1
ATOM 1519 C C . GLU A 1 203 ? -4.299 0.425 42.331 1.00 93.44 203 GLU A C 1
ATOM 1521 O O . GLU A 1 203 ? -3.195 0.961 42.391 1.00 93.44 203 GLU A O 1
ATOM 1526 N N . LYS A 1 204 ? -4.648 -0.394 41.329 1.00 93.19 204 LYS A N 1
ATOM 1527 C CA . LYS A 1 204 ? -3.725 -0.823 40.265 1.00 93.19 204 LYS A CA 1
ATOM 1528 C C . LYS A 1 204 ? -3.593 0.152 39.092 1.00 93.19 204 LYS A C 1
ATOM 1530 O O . LYS A 1 204 ? -2.648 0.014 38.327 1.00 93.19 204 LYS A O 1
ATOM 1535 N N . ASN A 1 205 ? -4.521 1.095 38.919 1.00 91.38 205 ASN A N 1
ATOM 1536 C CA . ASN A 1 205 ? -4.535 2.025 37.776 1.00 91.38 205 ASN A CA 1
ATOM 1537 C C . ASN A 1 205 ? -4.642 3.505 38.186 1.00 91.38 205 ASN A C 1
ATOM 1539 O O . ASN A 1 205 ? -4.565 4.367 37.321 1.00 91.38 205 ASN A O 1
ATOM 1543 N N . LYS A 1 206 ? -4.736 3.818 39.487 1.00 89.25 206 LYS A N 1
ATOM 1544 C CA . LYS A 1 206 ? -4.800 5.198 40.007 1.00 89.25 206 LYS A CA 1
ATOM 1545 C C . LYS A 1 206 ? -3.611 6.097 39.636 1.00 89.25 206 LYS A C 1
ATOM 1547 O O . LYS A 1 206 ? -3.684 7.299 39.838 1.00 89.25 206 LYS A O 1
ATOM 1552 N N . GLY A 1 207 ? -2.502 5.513 39.177 1.00 89.19 207 GLY A N 1
ATOM 1553 C CA . GLY A 1 207 ? -1.316 6.241 38.716 1.00 89.19 207 GLY A CA 1
ATOM 1554 C C . GLY A 1 207 ? -1.238 6.421 37.199 1.00 89.19 207 GLY A C 1
ATOM 1555 O O . GLY A 1 207 ? -0.221 6.913 36.723 1.00 89.19 207 GLY A O 1
ATOM 1556 N N . LEU A 1 208 ? -2.247 5.979 36.437 1.00 92.00 208 LEU A N 1
ATOM 1557 C CA . LEU A 1 208 ? -2.287 6.213 34.996 1.00 92.00 208 LEU A CA 1
ATOM 1558 C C . LEU A 1 208 ? -2.567 7.688 34.720 1.00 92.00 208 LEU A C 1
ATOM 1560 O O . LEU A 1 208 ? -3.551 8.240 35.205 1.00 92.00 208 LEU A O 1
ATOM 1564 N N . ASP A 1 209 ? -1.719 8.288 33.894 1.00 92.00 209 ASP A N 1
ATOM 1565 C CA . ASP A 1 209 ? -1.918 9.628 33.364 1.00 92.00 209 ASP A CA 1
ATOM 1566 C C . ASP A 1 209 ? -2.332 9.530 31.892 1.00 92.00 209 ASP A C 1
ATOM 1568 O O . ASP A 1 209 ? -1.560 9.081 31.044 1.00 92.00 209 ASP A O 1
ATOM 1572 N N . LEU A 1 210 ? -3.577 9.917 31.605 1.00 93.50 210 LEU A N 1
ATOM 1573 C CA . LEU A 1 210 ? -4.150 9.927 30.256 1.00 93.50 210 LEU A CA 1
ATOM 1574 C C . LEU A 1 210 ? -4.172 11.333 29.639 1.00 93.50 210 LEU A C 1
ATOM 1576 O O . LEU A 1 210 ? -4.703 11.506 28.545 1.00 93.50 210 LEU A O 1
ATOM 1580 N N . SER A 1 211 ? -3.588 12.340 30.296 1.00 92.19 211 SER A N 1
ATOM 1581 C CA . SER A 1 211 ? -3.587 13.725 29.803 1.00 92.19 211 SER A CA 1
ATOM 1582 C C . SER A 1 211 ? -2.954 13.863 28.412 1.00 92.19 211 SER A C 1
ATOM 1584 O O . SER A 1 211 ? -3.479 14.579 27.561 1.00 92.19 211 SER A O 1
ATOM 1586 N N . GLY A 1 212 ? -1.882 13.110 28.134 1.00 92.06 212 GLY A N 1
ATOM 1587 C CA . GLY A 1 212 ? -1.250 13.073 26.811 1.00 92.06 212 GLY A CA 1
ATOM 1588 C C . GLY A 1 212 ? -2.181 12.551 25.709 1.00 92.06 212 GLY A C 1
ATOM 1589 O O . GLY A 1 212 ? -2.199 13.088 24.605 1.00 92.06 212 GLY A O 1
ATOM 1590 N N . LEU A 1 213 ? -3.011 11.550 26.018 1.00 92.25 213 LEU A N 1
ATOM 1591 C CA . LEU A 1 213 ? -4.021 11.027 25.093 1.00 92.25 213 LEU A CA 1
ATOM 1592 C C . LEU A 1 213 ? -5.125 12.063 24.832 1.00 92.25 213 LEU A C 1
ATOM 1594 O O . LEU A 1 213 ? -5.550 12.252 23.696 1.00 92.25 213 LEU A O 1
ATOM 1598 N N . LEU A 1 214 ? -5.561 12.748 25.889 1.00 94.19 214 LEU A N 1
ATOM 1599 C CA . LEU A 1 214 ? -6.650 13.726 25.864 1.00 94.19 214 LEU A CA 1
ATOM 1600 C C . LEU A 1 214 ? -6.203 15.128 25.422 1.00 94.19 214 LEU A C 1
ATOM 1602 O O . LEU A 1 214 ? -6.975 16.079 25.510 1.00 94.19 214 LEU A O 1
ATOM 1606 N N . THR A 1 215 ? -4.967 15.281 24.941 1.00 92.50 215 THR A N 1
ATOM 1607 C CA . THR A 1 215 ? -4.483 16.572 24.446 1.00 92.50 215 THR A CA 1
ATOM 1608 C C . THR A 1 215 ? -5.227 16.948 23.166 1.00 92.50 215 THR A C 1
ATOM 1610 O O . THR A 1 215 ? -5.122 16.275 22.133 1.00 92.50 215 THR A O 1
ATOM 1613 N N . THR A 1 216 ? -5.966 18.054 23.221 1.00 87.38 216 THR A N 1
ATOM 1614 C CA . THR A 1 216 ? -6.785 18.529 22.108 1.00 87.38 216 THR A CA 1
ATOM 1615 C C . THR A 1 216 ? -5.907 19.011 20.961 1.00 87.38 216 THR A C 1
ATOM 1617 O O . THR A 1 216 ? -5.138 19.962 21.083 1.00 87.38 216 THR A O 1
ATOM 1620 N N . SER A 1 217 ? -6.047 18.391 19.789 1.00 85.00 217 SER A N 1
ATOM 1621 C CA . SER A 1 217 ? -5.136 18.665 18.671 1.00 85.00 217 SER A CA 1
ATOM 1622 C C . SER A 1 217 ? -5.252 20.088 18.110 1.00 85.00 217 SER A C 1
ATOM 1624 O O . SER A 1 217 ? -4.260 20.628 17.626 1.00 85.00 217 SER A O 1
ATOM 1626 N N . TYR A 1 218 ? -6.416 20.739 18.222 1.00 83.50 218 TYR A N 1
ATOM 1627 C CA . TYR A 1 218 ? -6.571 22.138 17.795 1.00 83.50 218 TYR A CA 1
ATOM 1628 C C . TYR A 1 218 ? -5.699 23.102 18.622 1.00 83.50 218 TYR A C 1
ATOM 1630 O O . TYR A 1 218 ? -5.237 24.106 18.085 1.00 83.50 218 TYR A O 1
ATOM 1638 N N . GLU A 1 219 ? -5.416 22.788 19.891 1.00 89.25 219 GLU A N 1
ATOM 1639 C CA . GLU A 1 219 ? -4.557 23.613 20.753 1.00 89.25 219 GLU A CA 1
ATOM 1640 C C . GLU A 1 219 ? -3.088 23.538 20.318 1.00 89.25 219 GLU A C 1
ATOM 1642 O O . GLU A 1 219 ? -2.339 24.503 20.474 1.00 89.25 219 GLU A O 1
ATOM 1647 N N . LEU A 1 220 ? -2.687 22.416 19.711 1.00 91.38 220 LEU A N 1
ATOM 1648 C CA . LEU A 1 220 ? -1.330 22.195 19.212 1.00 91.38 220 LEU A CA 1
ATOM 1649 C C . LEU A 1 220 ? -1.029 23.033 17.964 1.00 91.38 220 LEU A C 1
ATOM 1651 O O . LEU A 1 220 ? 0.083 23.535 17.803 1.00 91.38 220 LEU A O 1
ATOM 1655 N N . ASN A 1 221 ? -2.008 23.177 17.067 1.00 94.56 221 ASN A N 1
ATOM 1656 C CA . ASN A 1 221 ? -1.905 24.050 15.901 1.00 94.56 221 ASN A CA 1
ATOM 1657 C C . ASN A 1 221 ? -3.300 24.509 15.427 1.00 94.56 221 ASN A C 1
ATOM 1659 O O . ASN A 1 221 ? -3.904 23.846 14.580 1.00 94.56 221 ASN A O 1
ATOM 1663 N N . PRO A 1 222 ? -3.785 25.682 15.880 1.00 90.69 222 PRO A N 1
ATOM 1664 C CA . PRO A 1 222 ? -5.139 26.159 15.573 1.00 90.69 222 PRO A CA 1
ATOM 1665 C C . PRO A 1 222 ? -5.426 26.417 14.087 1.00 90.69 222 PRO A C 1
ATOM 1667 O O . PRO A 1 222 ? -6.578 26.603 13.705 1.00 90.69 222 PRO A O 1
ATOM 1670 N N . LYS A 1 223 ? -4.388 26.490 13.244 1.00 91.38 223 LYS A N 1
ATOM 1671 C CA . LYS A 1 223 ? -4.517 26.733 11.798 1.00 91.38 223 LYS A CA 1
ATOM 1672 C C . LYS A 1 223 ? -4.578 25.446 10.976 1.00 91.38 223 LYS A C 1
ATOM 1674 O O . LYS A 1 223 ? -4.898 25.509 9.793 1.00 91.38 223 LYS A O 1
ATOM 1679 N N . SER A 1 224 ? -4.223 24.314 11.575 1.00 94.00 224 SER A N 1
ATOM 1680 C CA . SER A 1 224 ? -4.156 23.025 10.897 1.00 94.00 224 SER A CA 1
ATOM 1681 C C . SER A 1 224 ? -5.520 22.329 10.963 1.00 94.00 224 SER A C 1
ATOM 1683 O O . SER A 1 224 ? -6.134 22.296 12.033 1.00 94.00 224 SER A O 1
ATOM 1685 N N . PRO A 1 225 ? -6.033 21.776 9.850 1.00 94.88 225 PRO A N 1
ATOM 1686 C CA . PRO A 1 225 ? -7.252 20.977 9.871 1.00 94.88 225 PRO A CA 1
ATOM 1687 C C . PRO A 1 225 ? -7.116 19.747 10.776 1.00 94.88 225 PRO A C 1
ATOM 1689 O O . PRO A 1 225 ? -6.057 19.133 10.855 1.00 94.88 225 PRO A O 1
ATOM 1692 N N . LEU A 1 226 ? -8.210 19.339 11.422 1.00 95.44 226 LEU A N 1
ATOM 1693 C CA . LEU A 1 226 ? -8.236 18.137 12.271 1.00 95.44 226 LEU A CA 1
ATOM 1694 C C . LEU A 1 226 ? -8.533 16.850 11.490 1.00 95.44 226 LEU A C 1
ATOM 1696 O O . LEU A 1 226 ? -8.397 15.756 12.033 1.00 95.44 226 LEU A O 1
ATOM 1700 N N . LYS A 1 227 ? -8.934 16.985 10.225 1.00 96.44 227 LYS A N 1
ATOM 1701 C CA . LYS A 1 227 ? -9.340 15.900 9.329 1.00 96.44 227 LYS A CA 1
ATOM 1702 C C . LYS A 1 227 ? -8.862 16.149 7.901 1.00 96.44 227 LYS A C 1
ATOM 1704 O O . LYS A 1 227 ? -8.419 17.259 7.594 1.00 96.44 227 LYS A O 1
ATOM 1709 N N . LYS A 1 228 ? -8.973 15.144 7.026 1.00 97.44 228 LYS A N 1
ATOM 1710 C CA . LYS A 1 228 ? -8.629 15.284 5.606 1.00 97.44 228 LYS A CA 1
ATOM 1711 C C . LYS A 1 228 ? -9.537 16.329 4.955 1.00 97.44 228 LYS A C 1
ATOM 1713 O O . LYS A 1 228 ? -10.760 16.234 5.029 1.00 97.44 228 LYS A O 1
ATOM 1718 N N . THR A 1 229 ? -8.941 17.302 4.277 1.00 96.88 229 THR A N 1
ATOM 1719 C CA . THR A 1 229 ? -9.656 18.330 3.497 1.00 96.88 229 THR A CA 1
ATOM 1720 C C . THR A 1 229 ? -9.091 18.505 2.092 1.00 96.88 229 THR A C 1
ATOM 1722 O O . THR A 1 229 ? -9.737 19.119 1.246 1.00 96.88 229 THR A O 1
ATOM 1725 N N . THR A 1 230 ? -7.904 17.959 1.827 1.00 95.81 230 THR A N 1
ATOM 1726 C CA . THR A 1 230 ? -7.155 18.155 0.587 1.00 95.81 230 THR A CA 1
ATOM 1727 C C . THR A 1 230 ? -6.779 16.798 -0.006 1.00 95.81 230 THR A C 1
ATOM 1729 O O . THR A 1 230 ? -6.435 15.860 0.713 1.00 95.81 230 THR A O 1
ATOM 1732 N N . GLN A 1 231 ? -6.833 16.678 -1.334 1.00 94.69 231 GLN A N 1
ATOM 1733 C CA . GLN A 1 231 ? -6.300 15.509 -2.040 1.00 94.69 231 GLN A CA 1
ATOM 1734 C C . GLN A 1 231 ? -4.800 15.674 -2.308 1.00 94.69 231 GLN A C 1
ATOM 1736 O O . GLN A 1 231 ? -4.321 16.780 -2.562 1.00 94.69 231 GLN A O 1
ATOM 1741 N N . GLN A 1 232 ? -4.054 14.571 -2.281 1.00 94.25 232 GLN A N 1
ATOM 1742 C CA . GLN A 1 232 ? -2.627 14.581 -2.594 1.00 94.25 232 GLN A CA 1
ATOM 1743 C C . GLN A 1 232 ? -2.402 14.788 -4.098 1.00 94.25 232 GLN A C 1
ATOM 1745 O O . GLN A 1 232 ? -3.008 14.111 -4.929 1.00 94.25 232 GLN A O 1
ATOM 1750 N N . ASN A 1 233 ? -1.478 15.683 -4.464 1.00 94.75 233 ASN A N 1
ATOM 1751 C CA . ASN A 1 233 ? -1.015 15.790 -5.847 1.00 94.75 233 ASN A CA 1
ATOM 1752 C C . ASN A 1 233 ? 0.172 14.841 -6.094 1.00 94.75 233 ASN A C 1
ATOM 1754 O O . ASN A 1 233 ? 1.289 15.057 -5.604 1.00 94.75 233 ASN A O 1
ATOM 1758 N N . HIS A 1 234 ? -0.055 13.803 -6.898 1.00 95.75 234 HIS A N 1
ATOM 1759 C CA . HIS A 1 234 ? 0.955 12.805 -7.253 1.00 95.75 234 HIS A CA 1
ATOM 1760 C C . HIS A 1 234 ? 1.799 13.166 -8.484 1.00 95.75 234 HIS A C 1
ATOM 1762 O O . HIS A 1 234 ? 2.758 12.447 -8.755 1.00 95.75 234 HIS A O 1
ATOM 1768 N N . MET A 1 235 ? 1.516 14.290 -9.156 1.00 94.56 235 MET A N 1
ATOM 1769 C CA . MET A 1 235 ? 2.221 14.773 -10.353 1.00 94.56 235 MET A CA 1
ATOM 1770 C C . MET A 1 235 ? 2.166 13.789 -11.536 1.00 94.56 235 MET A C 1
ATOM 1772 O O . MET A 1 235 ? 3.123 13.683 -12.305 1.00 94.56 235 MET A O 1
ATOM 1776 N N . LEU A 1 236 ? 1.068 13.039 -11.677 1.00 95.50 236 LEU A N 1
ATOM 1777 C CA . LEU A 1 236 ? 0.921 12.006 -12.716 1.00 95.50 236 LEU A CA 1
ATOM 1778 C C . LEU A 1 236 ? 0.926 12.601 -14.129 1.00 95.50 236 LEU A C 1
ATOM 1780 O O . LEU A 1 236 ? 1.292 11.934 -15.090 1.00 95.50 236 LEU A O 1
ATOM 1784 N N . GLU A 1 237 ? 0.533 13.864 -14.258 1.00 95.62 237 GLU A N 1
ATOM 1785 C CA . GLU A 1 237 ? 0.543 14.642 -15.493 1.00 95.62 237 GLU A CA 1
ATOM 1786 C C . GLU A 1 237 ? 1.954 14.904 -16.038 1.00 95.62 237 GLU A C 1
ATOM 1788 O O . GLU A 1 237 ? 2.110 15.166 -17.225 1.00 95.62 237 GLU A O 1
ATOM 1793 N N . SER A 1 238 ? 2.981 14.817 -15.186 1.00 94.75 238 SER A N 1
ATOM 1794 C CA . SER A 1 238 ? 4.386 15.007 -15.572 1.00 94.75 238 SER A CA 1
ATOM 1795 C C . SER A 1 238 ? 5.114 13.710 -15.935 1.00 94.75 238 SER A C 1
ATOM 1797 O O . SER A 1 238 ? 6.279 13.752 -16.331 1.00 94.75 238 SER A O 1
ATOM 1799 N N . ALA A 1 239 ? 4.461 12.554 -15.786 1.00 96.62 239 ALA A N 1
ATOM 1800 C CA . ALA A 1 239 ? 5.073 11.266 -16.081 1.00 96.62 239 ALA A CA 1
ATOM 1801 C C . ALA A 1 239 ? 5.301 11.099 -17.592 1.00 96.62 239 ALA A C 1
ATOM 1803 O O . ALA A 1 239 ? 4.426 11.423 -18.396 1.00 96.62 239 ALA A O 1
ATOM 1804 N N . LEU A 1 240 ? 6.445 10.516 -17.974 1.00 98.25 240 LEU A N 1
ATOM 1805 C CA . LEU A 1 240 ? 6.757 10.187 -19.375 1.00 98.25 240 LEU A CA 1
ATOM 1806 C C . LEU A 1 240 ? 5.665 9.311 -20.009 1.00 98.25 240 LEU A C 1
ATOM 1808 O O . LEU A 1 240 ? 5.353 9.455 -21.189 1.00 98.25 240 LEU A O 1
ATOM 1812 N N . ASP A 1 241 ? 5.028 8.457 -19.206 1.00 98.19 241 ASP A N 1
ATOM 1813 C CA . ASP A 1 241 ? 3.911 7.632 -19.645 1.00 98.19 241 ASP A CA 1
ATOM 1814 C C . ASP A 1 241 ? 2.766 8.425 -20.284 1.00 98.19 241 ASP A C 1
ATOM 1816 O O . ASP A 1 241 ? 2.102 7.881 -21.156 1.00 98.19 241 ASP A O 1
ATOM 1820 N N . GLN A 1 242 ? 2.535 9.691 -19.918 1.00 98.19 242 GLN A N 1
ATOM 1821 C CA . GLN A 1 242 ? 1.497 10.509 -20.561 1.00 98.19 242 GLN A CA 1
ATOM 1822 C C . GLN A 1 242 ? 1.752 10.658 -22.062 1.00 98.19 242 GLN A C 1
ATOM 1824 O O . GLN A 1 242 ? 0.836 10.520 -22.873 1.00 98.19 242 GLN A O 1
ATOM 1829 N N . GLN A 1 243 ? 3.013 10.889 -22.431 1.00 98.50 243 GLN A N 1
ATOM 1830 C CA . GLN A 1 243 ? 3.429 10.963 -23.824 1.00 98.50 243 GLN A CA 1
ATOM 1831 C C . GLN A 1 243 ? 3.356 9.585 -24.488 1.00 98.50 243 GLN A C 1
ATOM 1833 O O . GLN A 1 243 ? 2.764 9.457 -25.555 1.00 98.50 243 GLN A O 1
ATOM 1838 N N . ILE A 1 244 ? 3.861 8.542 -23.818 1.00 98.69 244 ILE A N 1
ATOM 1839 C CA . ILE A 1 244 ? 3.803 7.160 -24.324 1.00 98.69 244 ILE A CA 1
ATOM 1840 C C . ILE A 1 244 ? 2.355 6.742 -24.611 1.00 98.69 244 ILE A C 1
ATOM 1842 O O . ILE A 1 244 ? 2.083 6.142 -25.644 1.00 98.69 244 ILE A O 1
ATOM 1846 N N . ILE A 1 245 ? 1.408 7.059 -23.725 1.00 98.50 245 ILE A N 1
ATOM 1847 C CA . ILE A 1 245 ? -0.016 6.739 -23.892 1.00 98.50 245 ILE A CA 1
ATOM 1848 C C . ILE A 1 245 ? -0.607 7.482 -25.093 1.00 98.50 245 ILE A C 1
ATOM 1850 O O . ILE A 1 245 ? -1.364 6.885 -25.861 1.00 98.50 245 ILE A O 1
ATOM 1854 N N . ALA A 1 246 ? -0.275 8.765 -25.260 1.00 98.50 246 ALA A N 1
ATOM 1855 C CA . ALA A 1 246 ? -0.745 9.558 -26.391 1.00 98.50 246 ALA A CA 1
ATOM 1856 C C . ALA A 1 246 ? -0.239 8.989 -27.726 1.00 98.50 246 ALA A C 1
ATOM 1858 O O . ALA A 1 246 ? -1.030 8.808 -28.654 1.00 98.50 246 ALA A O 1
ATOM 1859 N N . ASP A 1 247 ? 1.044 8.638 -27.794 1.00 98.62 247 ASP A N 1
ATOM 1860 C CA . ASP A 1 247 ? 1.674 8.107 -29.004 1.00 98.62 247 ASP A CA 1
ATOM 1861 C C . ASP A 1 247 ? 1.259 6.645 -29.276 1.00 98.62 247 ASP A C 1
ATOM 1863 O O . ASP A 1 247 ? 1.119 6.229 -30.426 1.00 98.62 247 ASP A O 1
ATOM 1867 N N . ALA A 1 248 ? 0.960 5.869 -28.227 1.00 98.38 248 ALA A N 1
ATOM 1868 C CA . ALA A 1 248 ? 0.462 4.495 -28.322 1.00 98.38 248 ALA A CA 1
ATOM 1869 C C . ALA A 1 248 ? -1.053 4.393 -28.574 1.00 98.38 248 ALA A C 1
ATOM 1871 O O . ALA A 1 248 ? -1.604 3.286 -28.557 1.00 98.38 248 ALA A O 1
ATOM 1872 N N . ARG A 1 249 ? -1.755 5.508 -28.820 1.00 98.06 249 ARG A N 1
ATOM 1873 C CA . ARG A 1 249 ? -3.212 5.505 -29.018 1.00 98.06 249 ARG A CA 1
ATOM 1874 C C . ARG A 1 249 ? -3.692 4.520 -30.100 1.00 98.06 249 ARG A C 1
ATOM 1876 O O . ARG A 1 249 ? -4.644 3.798 -29.807 1.00 98.06 249 ARG A O 1
ATOM 1883 N N . PRO A 1 250 ? -3.043 4.378 -31.276 1.00 97.38 250 PRO A N 1
ATOM 1884 C CA . PRO A 1 250 ? -3.447 3.380 -32.276 1.00 97.38 250 PRO A CA 1
ATOM 1885 C C . PRO A 1 250 ? -3.418 1.936 -31.745 1.00 97.38 250 PRO A C 1
ATOM 1887 O O . PRO A 1 250 ? -4.331 1.151 -32.001 1.00 97.38 250 PRO A O 1
ATOM 1890 N N . ALA A 1 251 ? -2.413 1.591 -30.936 1.00 97.62 251 ALA A N 1
ATOM 1891 C CA . ALA A 1 251 ? -2.318 0.280 -30.298 1.00 97.62 251 ALA A CA 1
ATOM 1892 C C . ALA A 1 251 ? -3.390 0.087 -29.218 1.00 97.62 251 ALA A C 1
ATOM 1894 O O . ALA A 1 251 ? -4.029 -0.962 -29.146 1.00 97.62 251 ALA A O 1
ATOM 1895 N N . LEU A 1 252 ? -3.615 1.111 -28.392 1.00 97.38 252 LEU A N 1
ATOM 1896 C CA . LEU A 1 252 ? -4.599 1.079 -27.311 1.00 97.38 252 LEU A CA 1
ATOM 1897 C C . LEU A 1 252 ? -6.043 1.067 -27.817 1.00 97.38 252 LEU A C 1
ATOM 1899 O O . LEU A 1 252 ? -6.917 0.532 -27.137 1.00 97.38 252 LEU A O 1
ATOM 1903 N N . GLU A 1 253 ? -6.329 1.681 -28.965 1.00 96.31 253 GLU A N 1
ATOM 1904 C CA . GLU A 1 253 ? -7.675 1.788 -29.530 1.00 96.31 253 GLU A CA 1
ATOM 1905 C C . GLU A 1 253 ? -8.002 0.606 -30.445 1.00 96.31 253 GLU A C 1
ATOM 1907 O O . GLU A 1 253 ? -9.039 -0.039 -30.246 1.00 96.31 253 GLU A O 1
ATOM 1912 N N . GLU A 1 254 ? -7.090 0.278 -31.359 1.00 94.38 254 GLU A N 1
ATOM 1913 C CA . GLU A 1 254 ? -7.330 -0.618 -32.496 1.00 94.38 254 GLU A CA 1
ATOM 1914 C C . GLU A 1 254 ? -6.442 -1.874 -32.485 1.00 94.38 254 GLU A C 1
ATOM 1916 O O . GLU A 1 254 ? -6.665 -2.789 -33.275 1.00 94.38 254 GLU A O 1
ATOM 1921 N N . GLY A 1 255 ? -5.456 -1.963 -31.585 1.00 93.62 255 GLY A N 1
ATOM 1922 C CA . GLY A 1 255 ? -4.500 -3.076 -31.552 1.00 93.62 255 GLY A CA 1
ATOM 1923 C C . GLY A 1 255 ? -3.452 -3.022 -32.667 1.00 93.62 255 GLY A C 1
ATOM 1924 O O . GLY A 1 255 ? -2.838 -4.041 -32.977 1.00 93.62 255 GLY A O 1
ATOM 1925 N N . VAL A 1 256 ? -3.256 -1.853 -33.286 1.00 96.38 256 VAL A N 1
ATOM 1926 C CA . VAL A 1 256 ? -2.246 -1.644 -34.331 1.00 96.38 256 VAL A CA 1
ATOM 1927 C C . VAL A 1 256 ? -0.850 -1.615 -33.700 1.00 96.38 256 VAL A C 1
ATOM 1929 O O . VAL A 1 256 ? -0.644 -0.837 -32.768 1.00 96.38 256 VAL A O 1
ATOM 1932 N N . PRO A 1 257 ? 0.121 -2.409 -34.189 1.00 97.94 257 PRO A N 1
ATOM 1933 C CA . PRO A 1 257 ? 1.477 -2.379 -33.659 1.00 97.94 257 PRO A CA 1
ATOM 1934 C C . PRO A 1 257 ? 2.156 -1.010 -33.807 1.00 97.94 257 PRO A C 1
ATOM 1936 O O . PRO A 1 257 ? 2.091 -0.396 -34.872 1.00 97.94 257 PRO A O 1
ATOM 1939 N N . VAL A 1 258 ? 2.844 -0.557 -32.758 1.00 98.38 258 VAL A N 1
ATOM 1940 C CA . VAL A 1 258 ? 3.596 0.706 -32.724 1.00 98.38 258 VAL A CA 1
ATOM 1941 C C . VAL A 1 258 ? 4.997 0.504 -32.146 1.00 98.38 258 VAL A C 1
ATOM 1943 O O . VAL A 1 258 ? 5.209 -0.312 -31.245 1.00 98.38 258 VAL A O 1
ATOM 1946 N N . THR A 1 259 ? 5.950 1.289 -32.645 1.00 98.56 259 THR A N 1
ATOM 1947 C CA . THR A 1 259 ? 7.314 1.381 -32.110 1.00 98.56 259 THR A CA 1
ATOM 1948 C C . THR A 1 259 ? 7.598 2.828 -31.741 1.00 98.56 259 THR A C 1
ATOM 1950 O O . THR A 1 259 ? 7.436 3.716 -32.575 1.00 98.56 259 THR A O 1
ATOM 1953 N N . LEU A 1 260 ? 7.998 3.052 -30.494 1.00 98.62 260 LEU A N 1
ATOM 1954 C CA . LEU A 1 260 ? 8.216 4.366 -29.903 1.00 98.62 260 LEU A CA 1
ATOM 1955 C C . LEU A 1 260 ? 9.634 4.438 -29.338 1.00 98.62 260 LEU A C 1
ATOM 1957 O O . LEU A 1 260 ? 10.125 3.449 -28.795 1.00 98.62 260 LEU A O 1
ATOM 1961 N N . GLU A 1 261 ? 10.282 5.596 -29.444 1.00 98.62 261 GLU A N 1
ATOM 1962 C CA . GLU A 1 261 ? 11.656 5.796 -28.971 1.00 98.62 261 GLU A CA 1
ATOM 1963 C C . GLU A 1 261 ? 11.751 7.089 -28.147 1.00 98.62 261 GLU A C 1
ATOM 1965 O O . GLU A 1 261 ? 11.274 8.137 -28.588 1.00 98.62 261 GLU A O 1
ATOM 1970 N N . TYR A 1 262 ? 12.353 7.024 -26.952 1.00 98.56 262 TYR A N 1
ATOM 1971 C CA . TYR A 1 262 ? 12.475 8.172 -26.041 1.00 98.56 262 TYR A CA 1
ATOM 1972 C C . TYR A 1 262 ? 13.823 8.202 -25.302 1.00 98.56 262 TYR A C 1
ATOM 1974 O O . TYR A 1 262 ? 14.354 7.150 -24.946 1.00 98.56 262 TYR A O 1
ATOM 1982 N N . PRO A 1 263 ? 14.365 9.393 -24.987 1.00 98.25 263 PRO A N 1
ATOM 1983 C CA . PRO A 1 263 ? 15.440 9.514 -24.011 1.00 98.25 263 PRO A CA 1
ATOM 1984 C C . PRO A 1 263 ? 14.902 9.336 -22.584 1.00 98.25 263 PRO A C 1
ATOM 1986 O O . PRO A 1 263 ? 13.804 9.798 -22.261 1.00 98.25 263 PRO A O 1
ATOM 1989 N N . VAL A 1 264 ? 15.694 8.715 -21.710 1.00 98.19 264 VAL A N 1
ATOM 1990 C CA . VAL A 1 264 ? 15.379 8.556 -20.284 1.00 98.19 264 VAL A CA 1
ATOM 1991 C C . VAL A 1 264 ? 16.558 8.911 -19.390 1.00 98.19 264 VAL A C 1
ATOM 1993 O O . VAL A 1 264 ? 17.727 8.752 -19.734 1.00 98.19 264 VAL A O 1
ATOM 1996 N N . THR A 1 265 ? 16.222 9.391 -18.201 1.00 98.06 265 THR A N 1
ATOM 1997 C CA . THR A 1 265 ? 17.155 9.660 -17.108 1.00 98.06 265 THR A CA 1
ATOM 1998 C C . THR A 1 265 ? 16.656 8.983 -15.839 1.00 98.06 265 THR A C 1
ATOM 2000 O O . THR A 1 265 ? 15.486 8.605 -15.744 1.00 98.06 265 THR A O 1
ATOM 2003 N N . ASN A 1 266 ? 17.507 8.898 -14.815 1.00 96.44 266 ASN A N 1
ATOM 2004 C CA . ASN A 1 266 ? 17.137 8.304 -13.527 1.00 96.44 266 ASN A CA 1
ATOM 2005 C C . ASN A 1 266 ? 15.928 8.986 -12.837 1.00 96.44 266 ASN A C 1
ATOM 2007 O O . ASN A 1 266 ? 15.335 8.411 -11.923 1.00 96.44 266 ASN A O 1
ATOM 2011 N N . LEU A 1 267 ? 15.519 10.177 -13.295 1.00 97.06 267 LEU A N 1
ATOM 2012 C CA . LEU A 1 267 ? 14.323 10.889 -12.842 1.00 97.06 267 LEU A CA 1
ATOM 2013 C C . LEU A 1 267 ? 13.023 10.299 -13.418 1.00 97.06 267 LEU A C 1
ATOM 2015 O O . LEU A 1 267 ? 11.954 10.468 -12.825 1.00 97.06 267 LEU A O 1
ATOM 2019 N N . ASN A 1 268 ? 13.098 9.598 -14.553 1.00 98.12 268 ASN A N 1
ATOM 2020 C CA . ASN A 1 268 ? 11.974 8.921 -15.194 1.00 98.12 268 ASN A CA 1
ATOM 2021 C C . ASN A 1 268 ? 11.706 7.591 -14.481 1.00 98.12 268 ASN A C 1
ATOM 2023 O O . ASN A 1 268 ? 12.222 6.536 -14.850 1.00 98.12 268 ASN A O 1
ATOM 2027 N N . ARG A 1 269 ? 10.911 7.663 -13.415 1.00 98.19 269 ARG A N 1
ATOM 2028 C CA . ARG A 1 269 ? 10.547 6.515 -12.577 1.00 98.19 269 ARG A CA 1
ATOM 2029 C C . ARG A 1 269 ? 9.285 5.845 -13.101 1.00 98.19 269 ARG A C 1
ATOM 2031 O O . ARG A 1 269 ? 8.423 6.496 -13.684 1.00 98.19 269 ARG A O 1
ATOM 2038 N N . THR A 1 270 ? 9.187 4.543 -12.866 1.00 98.25 270 THR A N 1
ATOM 2039 C CA . THR A 1 270 ? 7.972 3.756 -13.094 1.00 98.25 270 THR A CA 1
ATOM 2040 C C . THR A 1 270 ? 7.461 3.757 -14.547 1.00 98.25 270 THR A C 1
ATOM 2042 O O . THR A 1 270 ? 6.271 3.559 -14.801 1.00 98.25 270 THR A O 1
ATOM 2045 N N . VAL A 1 271 ? 8.366 3.942 -15.514 1.00 98.75 271 VAL A N 1
ATOM 2046 C CA . VAL A 1 271 ? 8.037 4.045 -16.947 1.00 98.75 271 VAL A CA 1
ATOM 2047 C C . VAL A 1 271 ? 7.330 2.783 -17.459 1.00 98.75 271 VAL A C 1
ATOM 2049 O O . VAL A 1 271 ? 7.761 1.664 -17.175 1.00 98.75 271 VAL A O 1
ATOM 2052 N N . GLY A 1 272 ? 6.254 2.967 -18.226 1.00 98.38 272 GLY A N 1
ATOM 2053 C CA . GLY A 1 272 ? 5.424 1.919 -18.837 1.00 98.38 272 GLY A CA 1
ATOM 2054 C C . GLY A 1 272 ? 4.258 1.432 -17.967 1.00 98.38 272 GLY A C 1
ATOM 2055 O O . GLY A 1 272 ? 3.444 0.606 -18.399 1.00 98.38 272 GLY A O 1
ATOM 2056 N N . THR A 1 273 ? 4.154 1.931 -16.740 1.00 98.62 273 THR A N 1
ATOM 2057 C CA . THR A 1 273 ? 3.163 1.475 -15.759 1.00 98.62 273 THR A CA 1
ATOM 2058 C C . THR A 1 273 ? 1.774 2.039 -16.022 1.00 98.62 273 THR A C 1
ATOM 2060 O O . THR A 1 273 ? 0.796 1.289 -15.993 1.00 98.62 273 THR A O 1
ATOM 2063 N N . MET A 1 274 ? 1.652 3.339 -16.310 1.00 98.56 274 MET A N 1
ATOM 2064 C CA . MET A 1 274 ? 0.339 3.924 -16.602 1.00 98.56 274 MET A CA 1
ATOM 2065 C C . MET A 1 274 ? -0.180 3.407 -17.944 1.00 98.56 274 MET A C 1
ATOM 2067 O O . MET A 1 274 ? -1.371 3.125 -18.076 1.00 98.56 274 MET A O 1
ATOM 2071 N N . LEU A 1 275 ? 0.708 3.189 -18.922 1.00 98.56 275 LEU A N 1
ATOM 2072 C CA . LEU A 1 275 ? 0.347 2.480 -20.151 1.00 98.56 275 LEU A CA 1
ATOM 2073 C C . LEU A 1 275 ? -0.271 1.107 -19.829 1.00 98.56 275 LEU A C 1
ATOM 2075 O O . LEU A 1 275 ? -1.335 0.756 -20.344 1.00 98.56 275 LEU A O 1
ATOM 2079 N N . SER A 1 276 ? 0.356 0.353 -18.923 1.00 98.38 276 SER A N 1
ATOM 2080 C CA . SER A 1 276 ? -0.131 -0.964 -18.493 1.00 98.38 276 SER A CA 1
ATOM 2081 C C . SER A 1 276 ? -1.482 -0.902 -17.779 1.00 98.38 276 SER A C 1
ATOM 2083 O O . SER A 1 276 ? -2.307 -1.801 -17.964 1.00 98.38 276 SER A O 1
ATOM 2085 N N . TYR A 1 277 ? -1.759 0.171 -17.030 1.00 98.19 277 TYR A N 1
ATOM 2086 C CA . TYR A 1 277 ? -3.090 0.444 -16.481 1.00 98.19 277 TYR A CA 1
ATOM 2087 C C . TYR A 1 277 ? -4.142 0.583 -17.589 1.00 98.19 277 TYR A C 1
ATOM 2089 O O . TYR A 1 277 ? -5.188 -0.066 -17.520 1.00 98.19 277 TYR A O 1
ATOM 2097 N N . HIS A 1 278 ? -3.870 1.367 -18.637 1.00 98.25 278 HIS A N 1
ATOM 2098 C CA . HIS A 1 278 ? -4.809 1.543 -19.751 1.00 98.25 278 HIS A CA 1
ATOM 2099 C C . HIS A 1 278 ? -5.080 0.232 -20.498 1.00 98.25 278 HIS A C 1
ATOM 2101 O O . HIS A 1 278 ? -6.239 -0.072 -20.799 1.00 98.25 278 HIS A O 1
ATOM 2107 N N . ILE A 1 279 ? -4.042 -0.577 -20.726 1.00 98.31 279 ILE A N 1
ATOM 2108 C CA . ILE A 1 279 ? -4.183 -1.908 -21.332 1.00 98.31 279 ILE A CA 1
ATOM 2109 C C . ILE A 1 279 ? -5.036 -2.806 -20.437 1.00 98.31 279 ILE A C 1
ATOM 2111 O O . ILE A 1 279 ? -6.029 -3.366 -20.894 1.00 98.31 279 ILE A O 1
ATOM 2115 N N . SER A 1 280 ? -4.702 -2.905 -19.150 1.00 96.88 280 SER A N 1
ATOM 2116 C CA . SER A 1 280 ? -5.410 -3.777 -18.207 1.00 96.88 280 SER A CA 1
ATOM 2117 C C . SER A 1 280 ? -6.871 -3.363 -18.030 1.00 96.88 280 SER A C 1
ATOM 2119 O O . SER A 1 280 ? -7.752 -4.216 -17.955 1.00 96.88 280 SER A O 1
ATOM 2121 N N . LYS A 1 281 ? -7.159 -2.057 -18.023 1.00 97.12 281 LYS A N 1
ATOM 2122 C CA . LYS A 1 281 ? -8.522 -1.525 -17.916 1.00 97.12 281 LYS A CA 1
ATOM 2123 C C . LYS A 1 281 ? -9.392 -1.895 -19.117 1.00 97.12 281 LYS A C 1
ATOM 2125 O O . LYS A 1 281 ? -10.583 -2.139 -18.940 1.00 97.12 281 LYS A O 1
ATOM 2130 N N . LYS A 1 282 ? -8.821 -1.916 -20.324 1.00 97.44 282 LYS A N 1
ATOM 2131 C CA . LYS A 1 282 ? -9.564 -2.196 -21.560 1.00 97.44 282 LYS A CA 1
ATOM 2132 C C . LYS A 1 282 ? -9.601 -3.684 -21.916 1.00 97.44 282 LYS A C 1
ATOM 2134 O O . LYS A 1 282 ? -10.647 -4.183 -22.317 1.00 97.44 282 LYS A O 1
ATOM 2139 N N . TYR A 1 283 ? -8.480 -4.384 -21.768 1.00 97.38 283 TYR A N 1
ATOM 2140 C CA . TYR A 1 283 ? -8.280 -5.753 -22.255 1.00 97.38 283 TYR A CA 1
ATOM 2141 C C 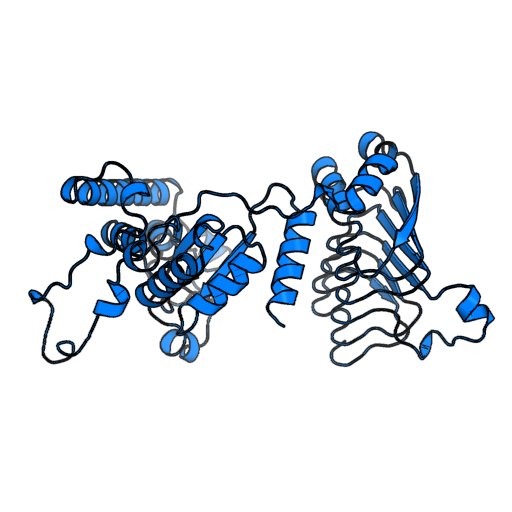. TYR A 1 283 ? -8.189 -6.802 -21.134 1.00 97.38 283 TYR A C 1
ATOM 2143 O O . TYR A 1 283 ? -8.158 -8.004 -21.406 1.00 97.38 283 TYR A O 1
ATOM 2151 N N . GLY A 1 284 ? -8.160 -6.382 -19.865 1.00 96.00 284 GLY A N 1
ATOM 2152 C CA . GLY A 1 284 ? -8.021 -7.284 -18.723 1.00 96.00 284 GLY A CA 1
ATOM 2153 C C . GLY A 1 284 ? -6.725 -8.098 -18.770 1.00 96.00 284 GLY A C 1
ATOM 2154 O O . GLY A 1 284 ? -5.722 -7.681 -19.346 1.00 96.00 284 GLY A O 1
ATOM 2155 N N . ALA A 1 285 ? -6.763 -9.300 -18.191 1.00 93.12 285 ALA A N 1
ATOM 2156 C CA . ALA A 1 285 ? -5.610 -10.204 -18.133 1.00 93.12 285 ALA A CA 1
ATOM 2157 C C . ALA A 1 285 ? -5.156 -10.735 -19.508 1.00 93.12 285 ALA A C 1
ATOM 2159 O O . ALA A 1 285 ? -4.040 -11.235 -19.630 1.00 93.12 285 ALA A O 1
ATOM 2160 N N . ALA A 1 286 ? -6.002 -10.649 -20.543 1.00 96.00 286 ALA A N 1
ATOM 2161 C CA . ALA A 1 286 ? -5.629 -11.076 -21.890 1.00 96.00 286 ALA A CA 1
ATOM 2162 C C . ALA A 1 286 ? -4.558 -10.161 -22.509 1.00 96.00 286 ALA A C 1
ATOM 2164 O O . ALA A 1 286 ? -3.731 -10.647 -23.286 1.00 96.00 286 ALA A O 1
ATOM 2165 N N . GLY A 1 287 ? -4.553 -8.877 -22.125 1.00 97.00 287 GLY A N 1
ATOM 2166 C CA . GLY A 1 287 ? -3.645 -7.858 -22.644 1.00 97.00 287 GLY A CA 1
ATOM 2167 C C . GLY A 1 287 ? -3.755 -7.674 -24.158 1.00 97.00 287 GLY A C 1
ATOM 2168 O O . GLY A 1 287 ? -4.800 -7.926 -24.759 1.00 97.00 287 GLY A O 1
ATOM 2169 N N . LEU A 1 288 ? -2.657 -7.235 -24.767 1.00 97.94 288 LEU A N 1
ATOM 2170 C CA . LEU A 1 288 ? -2.508 -7.130 -26.217 1.00 97.94 288 LEU A CA 1
ATOM 2171 C C . LEU A 1 288 ? -1.718 -8.330 -26.777 1.00 97.94 288 LEU A C 1
ATOM 2173 O O . LEU A 1 288 ? -1.031 -9.032 -26.020 1.00 97.94 288 LEU A O 1
ATOM 2177 N N . PRO A 1 289 ? -1.781 -8.583 -28.099 1.00 97.19 289 PRO A N 1
ATOM 2178 C CA . PRO A 1 289 ? -0.833 -9.469 -28.765 1.00 97.19 289 PRO A CA 1
ATOM 2179 C C . PRO A 1 289 ? 0.618 -9.078 -28.453 1.00 97.19 289 PRO A C 1
ATOM 2181 O O . PRO A 1 289 ? 0.924 -7.914 -28.192 1.00 97.19 289 PRO A O 1
ATOM 2184 N N . GLU A 1 290 ? 1.514 -10.060 -28.456 1.00 94.81 290 GLU A N 1
ATOM 2185 C CA . GLU A 1 290 ? 2.935 -9.841 -28.176 1.00 94.81 290 GLU A CA 1
ATOM 2186 C C . GLU A 1 290 ? 3.531 -8.787 -29.121 1.00 94.81 290 GLU A C 1
ATOM 2188 O O . GLU A 1 290 ? 3.201 -8.762 -30.304 1.00 94.81 290 GLU A O 1
ATOM 2193 N N . ASP A 1 291 ? 4.379 -7.907 -28.585 1.00 94.06 291 ASP A N 1
ATOM 2194 C CA . ASP A 1 291 ? 5.080 -6.856 -29.335 1.00 94.06 291 ASP A CA 1
ATOM 2195 C C . ASP A 1 291 ? 4.180 -5.853 -30.086 1.00 94.06 291 ASP A C 1
ATOM 2197 O O . ASP A 1 291 ? 4.637 -5.173 -31.009 1.00 94.06 291 ASP A O 1
ATOM 2201 N N . THR A 1 292 ? 2.920 -5.702 -29.652 1.00 98.31 292 THR A N 1
ATOM 2202 C CA . THR A 1 292 ? 2.013 -4.655 -30.159 1.00 98.31 292 THR A CA 1
ATOM 2203 C C . THR A 1 292 ? 2.528 -3.259 -29.806 1.00 98.31 292 THR A C 1
ATOM 2205 O O . THR A 1 292 ? 2.417 -2.345 -30.611 1.00 98.31 292 THR A O 1
ATOM 2208 N N . ILE A 1 293 ? 3.102 -3.066 -28.618 1.00 98.75 293 ILE A N 1
ATOM 2209 C CA . ILE A 1 293 ? 3.727 -1.793 -28.243 1.00 98.75 293 ILE A CA 1
ATOM 2210 C C . ILE A 1 293 ? 5.187 -2.066 -27.915 1.00 98.75 293 ILE A C 1
ATOM 2212 O O . ILE A 1 293 ? 5.487 -2.742 -26.933 1.00 98.75 293 ILE A O 1
ATOM 2216 N N . GLN A 1 294 ? 6.089 -1.536 -28.733 1.00 98.81 294 GLN A N 1
ATOM 2217 C CA . GLN A 1 294 ? 7.531 -1.624 -28.523 1.00 98.81 294 GLN A CA 1
ATOM 2218 C C . GLN A 1 294 ? 8.063 -0.242 -28.166 1.00 98.81 294 GLN A C 1
ATOM 2220 O O . GLN A 1 294 ? 7.882 0.708 -28.921 1.00 98.81 294 GLN A O 1
ATOM 2225 N N . ILE A 1 295 ? 8.705 -0.127 -27.012 1.00 98.81 295 ILE A N 1
ATOM 2226 C CA . ILE A 1 295 ? 9.250 1.124 -26.495 1.00 98.81 295 ILE A CA 1
ATOM 2227 C C . ILE A 1 295 ? 10.751 0.936 -26.353 1.00 98.81 295 ILE A C 1
ATOM 2229 O O . ILE A 1 295 ? 11.186 0.082 -25.583 1.00 98.81 295 ILE A O 1
ATOM 2233 N N . LYS A 1 296 ? 11.538 1.735 -27.067 1.00 98.75 296 LYS A N 1
ATOM 2234 C CA . LYS A 1 296 ? 12.983 1.815 -26.864 1.00 98.75 296 LYS A CA 1
ATOM 2235 C C . LYS A 1 296 ? 13.322 3.068 -26.082 1.00 98.75 296 LYS A C 1
ATOM 2237 O O . LYS A 1 296 ? 12.845 4.160 -26.385 1.00 98.75 296 LYS A O 1
ATOM 2242 N N . LEU A 1 297 ? 14.135 2.894 -25.060 1.00 98.75 297 LEU A N 1
ATOM 2243 C CA . LEU A 1 297 ? 14.566 3.941 -24.159 1.00 98.75 297 LEU A CA 1
ATOM 2244 C C . LEU A 1 297 ? 16.085 4.056 -24.255 1.00 98.75 297 LEU A C 1
ATOM 2246 O O . LEU A 1 297 ? 16.778 3.042 -24.204 1.00 98.75 297 LEU A O 1
ATOM 2250 N N . HIS A 1 298 ? 16.591 5.279 -24.379 1.00 98.56 298 HIS A N 1
ATOM 2251 C CA . HIS A 1 298 ? 18.027 5.556 -24.434 1.00 98.56 298 HIS A CA 1
ATOM 2252 C C . HIS A 1 298 ? 18.464 6.308 -23.175 1.00 98.56 298 HIS A C 1
ATOM 2254 O O . HIS A 1 298 ? 17.907 7.369 -22.876 1.00 98.56 298 HIS A O 1
ATOM 2260 N N . GLY A 1 299 ? 19.448 5.773 -22.449 1.00 97.88 299 GLY A N 1
ATOM 2261 C CA . GLY A 1 299 ? 19.996 6.366 -21.226 1.00 97.88 299 GLY A CA 1
ATOM 2262 C C . GLY A 1 299 ? 19.733 5.528 -19.972 1.00 97.88 299 GLY A C 1
ATOM 2263 O O . GLY A 1 299 ? 19.847 4.307 -19.988 1.00 97.88 299 GLY A O 1
ATOM 2264 N N . HIS A 1 300 ? 19.390 6.187 -18.863 1.00 97.88 300 HIS A N 1
ATOM 2265 C CA . HIS A 1 300 ? 19.342 5.551 -17.539 1.00 97.88 300 HIS A CA 1
ATOM 2266 C C . HIS A 1 300 ? 17.905 5.418 -17.035 1.00 97.88 300 HIS A C 1
ATOM 2268 O O . HIS A 1 300 ? 17.249 6.421 -16.764 1.00 97.88 300 HIS A O 1
ATOM 2274 N N . GLY A 1 301 ? 17.404 4.197 -16.862 1.00 97.62 301 GLY A N 1
ATOM 2275 C CA . GLY A 1 301 ? 16.087 3.937 -16.286 1.00 97.62 301 GLY A CA 1
ATOM 2276 C C . GLY A 1 301 ? 16.018 4.305 -14.799 1.00 97.62 301 GLY A C 1
ATOM 2277 O O . GLY A 1 301 ? 16.869 3.907 -13.997 1.00 97.62 301 GLY A O 1
ATOM 2278 N N . GLY A 1 302 ? 14.991 5.059 -14.401 1.00 98.38 302 GLY A N 1
ATOM 2279 C CA . GLY A 1 302 ? 14.689 5.298 -12.990 1.00 98.38 302 GLY A CA 1
ATOM 2280 C C . GLY A 1 302 ? 14.160 4.048 -12.276 1.00 98.38 302 GLY A C 1
ATOM 2281 O O . GLY A 1 302 ? 13.967 2.988 -12.872 1.00 98.38 302 GLY A O 1
ATOM 2282 N N . GLN A 1 303 ? 13.905 4.177 -10.972 1.00 98.56 303 GLN A N 1
ATOM 2283 C CA . GLN A 1 303 ? 13.357 3.082 -10.164 1.00 98.56 303 GLN A CA 1
ATOM 2284 C C . GLN A 1 303 ? 12.024 2.560 -10.722 1.00 98.56 303 GLN A C 1
ATOM 2286 O O . GLN A 1 303 ? 11.209 3.327 -11.244 1.00 98.56 303 GLN A O 1
ATOM 2291 N N . SER A 1 304 ? 11.789 1.257 -10.554 1.00 98.69 304 SER A N 1
ATOM 2292 C CA . SER A 1 304 ? 10.531 0.579 -10.904 1.00 98.69 304 SER A CA 1
ATOM 2293 C C . SER A 1 304 ? 10.168 0.615 -12.394 1.00 98.69 304 SER A C 1
ATOM 2295 O O . SER A 1 304 ? 8.990 0.541 -12.745 1.00 98.69 304 SER A O 1
ATOM 2297 N N . LEU A 1 305 ? 11.155 0.713 -13.291 1.00 98.81 305 LEU A N 1
ATOM 2298 C CA . LEU A 1 305 ? 10.929 0.612 -14.735 1.00 98.81 305 LEU A CA 1
ATOM 2299 C C . LEU A 1 305 ? 10.151 -0.670 -15.079 1.00 98.81 305 LEU A C 1
ATOM 2301 O O . LEU A 1 305 ? 10.547 -1.775 -14.703 1.00 98.81 305 LEU A O 1
ATOM 2305 N N . GLY A 1 306 ? 9.026 -0.519 -15.780 1.00 98.56 306 GLY A N 1
ATOM 2306 C CA . GLY A 1 306 ? 8.136 -1.626 -16.120 1.00 98.56 306 GLY A CA 1
ATOM 2307 C C . GLY A 1 306 ? 7.406 -2.253 -14.925 1.00 98.56 306 GLY A C 1
ATOM 2308 O O . GLY A 1 306 ? 7.131 -3.456 -14.945 1.00 98.56 306 GLY A O 1
ATOM 2309 N N . PHE A 1 307 ? 7.094 -1.482 -13.877 1.00 98.75 307 PHE A N 1
ATOM 2310 C CA . PHE A 1 307 ? 6.249 -1.967 -12.785 1.00 98.75 307 PHE A CA 1
ATOM 2311 C C . PHE A 1 307 ? 4.888 -2.441 -13.313 1.00 98.75 307 PHE A C 1
ATOM 2313 O O . PHE A 1 307 ? 4.186 -1.717 -14.015 1.00 98.75 307 PHE A O 1
ATOM 2320 N N . ALA A 1 308 ? 4.519 -3.680 -12.982 1.00 98.31 308 ALA A N 1
ATOM 2321 C CA . ALA A 1 308 ? 3.284 -4.315 -13.449 1.00 98.31 308 ALA A CA 1
ATOM 2322 C C . ALA A 1 308 ? 3.086 -4.300 -14.983 1.00 98.31 308 ALA A C 1
ATOM 2324 O O . ALA A 1 308 ? 1.946 -4.266 -15.453 1.00 98.31 308 ALA A O 1
ATOM 2325 N N . LEU A 1 309 ? 4.179 -4.352 -15.764 1.00 98.62 309 LEU A N 1
ATOM 2326 C CA . LEU A 1 309 ? 4.124 -4.233 -17.225 1.00 98.62 309 LEU A CA 1
ATOM 2327 C C . LEU A 1 309 ? 3.207 -5.295 -17.854 1.00 98.62 309 LEU A C 1
ATOM 2329 O O . LEU A 1 309 ? 3.439 -6.500 -17.694 1.00 98.62 309 LEU A O 1
ATOM 2333 N N . ALA A 1 310 ? 2.185 -4.832 -18.574 1.00 98.25 310 ALA A N 1
ATOM 2334 C CA . ALA A 1 310 ? 1.144 -5.674 -19.151 1.00 98.25 310 ALA A CA 1
ATOM 2335 C C . ALA A 1 310 ? 1.616 -6.448 -20.392 1.00 98.25 310 ALA A C 1
ATOM 2337 O O . ALA A 1 310 ? 2.501 -6.022 -21.140 1.00 98.25 310 ALA A O 1
ATOM 2338 N N . LYS A 1 311 ? 0.963 -7.585 -20.650 1.00 98.31 311 LYS A N 1
ATOM 2339 C CA . LYS A 1 311 ? 1.162 -8.379 -21.866 1.00 98.31 311 LYS A CA 1
ATOM 2340 C C . LYS A 1 311 ? 0.921 -7.556 -23.138 1.00 98.31 311 LYS A C 1
ATOM 2342 O O . LYS A 1 311 ? -0.081 -6.851 -23.261 1.00 98.31 311 LYS A O 1
ATOM 2347 N N . GLY A 1 312 ? 1.839 -7.720 -24.090 1.00 97.88 312 GLY A N 1
ATOM 2348 C CA . GLY A 1 312 ? 1.849 -7.031 -25.382 1.00 97.88 312 GLY A CA 1
ATOM 2349 C C . GLY A 1 312 ? 2.704 -5.766 -25.420 1.00 97.88 312 GLY A C 1
ATOM 2350 O O . GLY A 1 312 ? 2.860 -5.181 -26.490 1.00 97.88 312 GLY A O 1
ATOM 2351 N N . VAL A 1 313 ? 3.300 -5.386 -24.283 1.00 98.75 313 VAL A N 1
ATOM 2352 C CA . VAL A 1 313 ? 4.292 -4.311 -24.200 1.00 98.75 313 VAL A CA 1
ATOM 2353 C C . VAL A 1 313 ? 5.699 -4.893 -24.096 1.00 98.75 313 VAL A C 1
ATOM 2355 O O . VAL A 1 313 ? 5.962 -5.770 -23.265 1.00 98.75 313 VAL A O 1
ATOM 2358 N N . ARG A 1 314 ? 6.610 -4.367 -24.914 1.00 98.81 314 ARG A N 1
ATOM 2359 C CA . ARG A 1 314 ? 8.053 -4.581 -24.825 1.00 98.81 314 ARG A CA 1
ATOM 2360 C C . ARG A 1 314 ? 8.738 -3.260 -24.512 1.00 98.81 314 ARG A C 1
ATOM 2362 O O . ARG A 1 314 ? 8.522 -2.285 -25.224 1.00 98.81 314 ARG A O 1
ATOM 2369 N N . ILE A 1 315 ? 9.573 -3.247 -23.481 1.00 98.81 315 ILE A N 1
ATOM 2370 C CA . ILE A 1 315 ? 10.478 -2.139 -23.180 1.00 98.81 315 ILE A CA 1
ATOM 2371 C C . ILE A 1 315 ? 11.908 -2.616 -23.400 1.00 98.81 315 ILE A C 1
ATOM 2373 O O . ILE A 1 315 ? 12.326 -3.617 -22.822 1.00 98.81 315 ILE A O 1
ATOM 2377 N N . GLU A 1 316 ? 12.654 -1.894 -24.219 1.00 98.75 316 GLU A N 1
ATOM 2378 C CA . GLU A 1 316 ? 14.092 -2.053 -24.388 1.00 98.75 316 GLU A CA 1
ATOM 2379 C C . GLU A 1 316 ? 14.789 -0.810 -23.851 1.00 98.75 316 GLU A C 1
ATOM 2381 O O . GLU A 1 316 ? 14.362 0.306 -24.137 1.00 98.75 316 GLU A O 1
ATOM 2386 N N . VAL A 1 317 ? 15.849 -0.998 -23.077 1.00 98.75 317 VAL A N 1
ATOM 2387 C CA . VAL A 1 317 ? 16.684 0.082 -22.558 1.00 98.75 317 VAL A CA 1
ATOM 2388 C C . VAL A 1 317 ? 18.096 -0.127 -23.079 1.00 98.75 317 VAL A C 1
ATOM 2390 O O . VAL A 1 317 ? 18.753 -1.101 -22.710 1.00 98.75 317 VAL A O 1
ATOM 2393 N N . GLU A 1 318 ? 18.537 0.782 -23.941 1.00 98.62 318 GLU A N 1
ATOM 2394 C CA . GLU A 1 318 ? 19.934 0.918 -24.335 1.00 98.62 318 GLU A CA 1
ATOM 2395 C C . GLU A 1 318 ? 20.612 1.882 -23.351 1.00 98.62 318 GLU A C 1
ATOM 2397 O O . GLU A 1 318 ? 20.383 3.092 -23.390 1.00 98.62 318 GLU A O 1
ATOM 2402 N N . GLY A 1 319 ? 21.378 1.314 -22.421 1.00 98.19 319 GLY A N 1
ATOM 2403 C CA . GLY A 1 319 ? 21.934 1.981 -21.248 1.00 98.19 319 GLY A CA 1
ATOM 2404 C C . GLY A 1 319 ? 21.848 1.081 -20.013 1.00 98.19 319 GLY A C 1
ATOM 2405 O O . GLY A 1 319 ? 22.213 -0.090 -20.080 1.00 98.19 319 GLY A O 1
ATOM 2406 N N . ASP A 1 320 ? 21.363 1.610 -18.889 1.00 98.44 320 ASP A N 1
ATOM 2407 C CA . ASP A 1 320 ? 21.209 0.881 -17.618 1.00 98.44 320 ASP A CA 1
ATOM 2408 C C . ASP A 1 320 ? 19.887 1.234 -16.913 1.00 98.44 320 ASP A C 1
ATOM 2410 O O . ASP A 1 320 ? 19.097 2.042 -17.406 1.00 98.44 320 ASP A O 1
ATOM 2414 N N . SER A 1 321 ? 19.598 0.606 -15.770 1.00 98.56 321 SER A N 1
ATOM 2415 C CA . SER A 1 321 ? 18.442 0.981 -14.951 1.00 98.56 321 SER A CA 1
ATOM 2416 C C . SER A 1 321 ? 18.674 0.774 -13.453 1.00 98.56 321 SER A C 1
ATOM 2418 O O . SER A 1 321 ? 19.410 -0.108 -13.019 1.00 98.56 321 SER A O 1
ATOM 2420 N N . ASN A 1 322 ? 17.982 1.570 -12.639 1.00 98.56 322 ASN A N 1
ATOM 2421 C CA . ASN A 1 322 ? 18.016 1.487 -11.176 1.00 98.56 322 ASN A CA 1
ATOM 2422 C C . ASN A 1 322 ? 17.203 0.290 -10.632 1.00 98.56 322 ASN A C 1
ATOM 2424 O O . ASN A 1 322 ? 16.811 -0.607 -11.375 1.00 98.56 322 ASN A O 1
ATOM 2428 N N . ASP A 1 323 ? 16.974 0.260 -9.317 1.00 98.69 323 ASP A N 1
ATOM 2429 C CA . ASP A 1 323 ? 16.257 -0.806 -8.606 1.00 98.69 323 ASP A CA 1
ATOM 2430 C C . ASP A 1 323 ? 14.841 -1.085 -9.146 1.00 98.69 323 ASP A C 1
ATOM 2432 O O . ASP A 1 323 ? 14.174 -0.228 -9.734 1.00 98.69 323 ASP A O 1
ATOM 2436 N N . TYR A 1 324 ? 14.339 -2.284 -8.837 1.00 98.75 324 TYR A N 1
ATOM 2437 C CA . TYR A 1 324 ? 12.953 -2.710 -9.058 1.00 98.75 324 TYR A CA 1
ATOM 2438 C C . TYR A 1 324 ? 12.529 -2.877 -10.528 1.00 98.75 324 TYR A C 1
ATOM 2440 O O . TYR A 1 324 ? 11.327 -2.882 -10.815 1.00 98.75 324 TYR A O 1
ATOM 2448 N N . VAL A 1 325 ? 13.466 -3.065 -11.465 1.00 98.88 325 VAL A N 1
ATOM 2449 C CA . VAL A 1 325 ? 13.122 -3.334 -12.874 1.00 98.88 325 VAL A CA 1
ATOM 2450 C C . VAL A 1 325 ? 12.199 -4.547 -12.976 1.00 98.88 325 VAL A C 1
ATOM 2452 O O . VAL A 1 325 ? 12.486 -5.620 -12.439 1.00 98.88 325 VAL A O 1
ATOM 2455 N N . GLY A 1 326 ? 11.057 -4.374 -13.642 1.00 98.56 326 GLY A N 1
ATOM 2456 C CA . GLY A 1 326 ? 10.048 -5.418 -13.806 1.00 98.56 326 GLY A CA 1
ATOM 2457 C C . GLY A 1 326 ? 9.413 -5.894 -12.495 1.00 98.56 326 GLY A C 1
ATOM 2458 O O . GLY A 1 326 ? 8.909 -7.016 -12.428 1.00 98.56 326 GLY A O 1
ATOM 2459 N N . LYS A 1 327 ? 9.432 -5.090 -11.426 1.00 98.75 327 LYS A N 1
ATOM 2460 C CA . LYS A 1 327 ? 8.680 -5.383 -10.196 1.00 98.75 327 LYS A CA 1
ATOM 2461 C C . LYS A 1 327 ? 7.212 -5.667 -10.540 1.00 98.75 327 LYS A C 1
ATOM 2463 O O . LYS A 1 327 ? 6.571 -4.917 -11.273 1.00 98.75 327 LYS A O 1
ATOM 2468 N N . SER A 1 328 ? 6.684 -6.774 -10.027 1.00 98.25 328 SER A N 1
ATOM 2469 C CA . SER A 1 328 ? 5.345 -7.283 -10.346 1.00 98.25 328 SER A CA 1
ATOM 2470 C C . SER A 1 328 ? 5.072 -7.506 -11.845 1.00 98.25 328 SER A C 1
ATOM 2472 O O . SER A 1 328 ? 3.923 -7.368 -12.256 1.00 98.25 328 SER A O 1
ATOM 2474 N N . LEU A 1 329 ? 6.077 -7.854 -12.668 1.00 98.44 329 LEU A N 1
ATOM 2475 C CA . LEU A 1 329 ? 5.903 -8.092 -14.114 1.00 98.44 329 LEU A CA 1
ATOM 2476 C C . LEU A 1 329 ? 4.670 -8.967 -14.417 1.00 98.44 329 LEU A C 1
ATOM 2478 O O . LEU A 1 329 ? 4.469 -10.010 -13.781 1.00 98.44 329 LEU A O 1
ATOM 2482 N N . SER A 1 330 ? 3.853 -8.525 -15.380 1.00 97.81 330 SER A N 1
ATOM 2483 C CA . SER A 1 330 ? 2.517 -9.070 -15.660 1.00 97.81 330 SER A CA 1
ATOM 2484 C C . SER A 1 330 ? 2.326 -9.378 -17.153 1.00 97.81 330 SER A C 1
ATOM 2486 O O . SER A 1 330 ? 1.369 -8.958 -17.808 1.00 97.81 330 SER A O 1
ATOM 2488 N N . GLY A 1 331 ? 3.289 -10.108 -17.717 1.00 97.44 331 GLY A N 1
ATOM 2489 C CA . GLY A 1 331 ? 3.229 -10.623 -19.087 1.00 97.44 331 GLY A CA 1
ATOM 2490 C C . GLY A 1 331 ? 3.954 -9.772 -20.129 1.00 97.44 331 GLY A C 1
ATOM 2491 O O . GLY A 1 331 ? 4.098 -10.222 -21.266 1.00 97.44 331 GLY A O 1
ATOM 2492 N N . GLY A 1 332 ? 4.430 -8.581 -19.759 1.00 98.31 332 GLY A N 1
ATOM 2493 C CA . GLY A 1 332 ? 5.293 -7.755 -20.604 1.00 98.31 332 GLY A CA 1
ATOM 2494 C C . GLY A 1 332 ? 6.694 -8.343 -20.816 1.00 98.31 332 GLY A C 1
ATOM 2495 O O . GLY A 1 332 ? 7.087 -9.340 -20.197 1.00 98.31 332 GLY A O 1
ATOM 2496 N N . CYS A 1 333 ? 7.454 -7.711 -21.708 1.00 98.75 333 CYS A N 1
ATOM 2497 C CA . CYS A 1 333 ? 8.851 -8.037 -21.976 1.00 98.75 333 CYS A CA 1
ATOM 2498 C C . CYS A 1 333 ? 9.747 -6.841 -21.651 1.00 98.75 333 CYS A C 1
ATOM 2500 O O . CYS A 1 333 ? 9.465 -5.733 -22.096 1.00 98.75 333 CYS A O 1
ATOM 2502 N N . ILE A 1 334 ? 10.834 -7.060 -20.917 1.00 98.88 334 ILE A N 1
ATOM 2503 C CA . ILE A 1 334 ? 11.832 -6.024 -20.630 1.00 98.88 334 ILE A CA 1
ATOM 2504 C C . ILE A 1 334 ? 13.198 -6.516 -21.098 1.00 98.88 334 ILE A C 1
ATOM 2506 O O . ILE A 1 334 ? 13.563 -7.660 -20.836 1.00 98.88 334 ILE A O 1
ATOM 2510 N N . ALA A 1 335 ? 13.960 -5.670 -21.780 1.00 98.75 335 ALA A N 1
ATOM 2511 C CA . ALA A 1 335 ? 15.368 -5.908 -22.047 1.00 98.75 335 ALA A CA 1
ATOM 2512 C C . ALA A 1 335 ? 16.193 -4.683 -21.648 1.00 98.75 335 ALA A C 1
ATOM 2514 O O . ALA A 1 335 ? 15.802 -3.563 -21.957 1.00 98.75 335 ALA A O 1
ATOM 2515 N N . VAL A 1 336 ? 17.322 -4.891 -20.975 1.00 98.81 336 VAL A N 1
ATOM 2516 C CA . VAL A 1 336 ? 18.285 -3.828 -20.646 1.00 98.81 336 VAL A CA 1
ATOM 2517 C C . VAL A 1 336 ? 19.657 -4.284 -21.114 1.00 98.81 336 VAL A C 1
ATOM 2519 O O . VAL A 1 336 ? 20.088 -5.396 -20.788 1.00 98.81 336 VAL A O 1
ATOM 2522 N N . TYR A 1 337 ? 20.321 -3.453 -21.908 1.00 98.56 337 TYR A N 1
ATOM 2523 C CA . TYR A 1 337 ? 21.631 -3.747 -22.470 1.00 98.56 337 TYR A CA 1
ATOM 2524 C C . TYR A 1 337 ? 22.478 -2.478 -22.602 1.00 98.56 337 TYR A C 1
ATOM 2526 O O . TYR A 1 337 ? 21.915 -1.413 -22.839 1.00 98.56 337 TYR A O 1
ATOM 2534 N N . PRO A 1 338 ? 23.818 -2.576 -22.506 1.00 97.88 338 PRO A N 1
ATOM 2535 C CA . PRO A 1 338 ? 24.688 -1.409 -22.603 1.00 97.88 338 PRO A CA 1
ATOM 2536 C C . PRO A 1 338 ? 24.594 -0.728 -23.969 1.00 97.88 338 PRO A C 1
ATOM 2538 O O . PRO A 1 338 ? 24.323 -1.385 -24.979 1.00 97.88 338 PRO A O 1
ATOM 2541 N N . GLU A 1 339 ? 24.912 0.564 -23.998 1.00 95.62 339 GLU A N 1
ATOM 2542 C CA . GLU A 1 339 ? 25.045 1.337 -25.234 1.00 95.62 339 GLU A CA 1
ATOM 2543 C C . GLU A 1 339 ? 26.002 0.655 -26.221 1.00 95.62 339 GLU A C 1
ATOM 2545 O O . GLU A 1 339 ? 27.070 0.143 -25.849 1.00 95.62 339 GLU A O 1
ATOM 2550 N N . ARG A 1 340 ? 25.633 0.645 -27.506 1.00 93.31 340 ARG A N 1
ATOM 2551 C CA . ARG A 1 340 ? 26.446 0.025 -28.566 1.00 93.31 340 ARG A CA 1
ATOM 2552 C C . ARG A 1 340 ? 27.857 0.596 -28.624 1.00 93.31 340 ARG A C 1
ATOM 2554 O O . ARG A 1 340 ? 28.806 -0.160 -28.833 1.00 93.31 340 ARG A O 1
ATOM 2561 N N . GLU A 1 341 ? 28.004 1.898 -28.418 1.00 92.81 341 GLU A N 1
ATOM 2562 C CA . GLU A 1 341 ? 29.284 2.599 -28.401 1.00 92.81 341 GLU A CA 1
ATOM 2563 C C . GLU A 1 341 ? 30.174 2.117 -27.250 1.00 92.81 341 GLU A C 1
ATOM 2565 O O . GLU A 1 341 ? 31.369 1.901 -27.456 1.00 92.81 341 GLU A O 1
ATOM 2570 N N . ALA A 1 342 ? 29.604 1.873 -26.064 1.00 91.50 342 ALA A N 1
ATOM 2571 C CA . ALA A 1 342 ? 30.346 1.346 -24.920 1.00 91.50 342 ALA A CA 1
ATOM 2572 C C . ALA A 1 342 ? 30.883 -0.063 -25.210 1.00 91.50 342 ALA A C 1
ATOM 2574 O O . ALA A 1 342 ? 32.057 -0.355 -24.970 1.00 91.50 342 ALA A O 1
ATOM 2575 N N . LEU A 1 343 ? 30.052 -0.923 -25.804 1.00 92.44 343 LEU A N 1
ATOM 2576 C CA . LEU A 1 343 ? 30.447 -2.275 -26.206 1.00 92.44 343 LEU A CA 1
ATOM 2577 C C . LEU A 1 343 ? 31.536 -2.257 -27.285 1.00 92.44 343 LEU A C 1
ATOM 2579 O O . LEU A 1 343 ? 32.514 -2.996 -27.187 1.00 92.44 343 LEU A O 1
ATOM 2583 N N . ALA A 1 344 ? 31.402 -1.389 -28.292 1.00 92.06 344 ALA A N 1
ATOM 2584 C CA . ALA A 1 344 ? 32.428 -1.189 -29.315 1.00 92.06 344 ALA A CA 1
ATOM 2585 C C . ALA A 1 344 ? 33.742 -0.647 -28.721 1.00 92.06 344 ALA A C 1
ATOM 2587 O O . ALA A 1 344 ? 34.822 -0.953 -29.226 1.00 92.06 344 ALA A O 1
ATOM 2588 N N . GLY A 1 345 ? 33.649 0.112 -27.627 1.00 91.44 345 GLY A N 1
ATOM 2589 C CA . GLY A 1 345 ? 34.772 0.614 -26.838 1.00 91.44 345 GLY A CA 1
ATOM 2590 C C . GLY A 1 345 ? 35.427 -0.412 -25.906 1.00 91.44 345 GLY A C 1
ATOM 2591 O O . GLY A 1 345 ? 36.359 -0.050 -25.192 1.00 91.44 345 GLY A O 1
ATOM 2592 N N . GLY A 1 346 ? 34.979 -1.673 -25.906 1.00 93.00 346 GLY A N 1
ATOM 2593 C CA . GLY A 1 346 ? 35.555 -2.751 -25.095 1.00 93.00 346 GLY A CA 1
ATOM 2594 C C . GLY A 1 346 ? 34.894 -2.965 -23.730 1.00 93.00 346 GLY A C 1
ATOM 2595 O O . GLY A 1 346 ? 35.475 -3.644 -22.885 1.00 93.00 346 GLY A O 1
ATOM 2596 N N . PHE A 1 347 ? 33.701 -2.408 -23.490 1.00 93.94 347 PHE A N 1
ATOM 2597 C CA . PHE A 1 347 ? 32.929 -2.679 -22.275 1.00 93.94 347 PHE A CA 1
ATOM 2598 C C . PHE A 1 347 ? 32.514 -4.159 -22.192 1.00 93.94 347 PHE A C 1
ATOM 2600 O O . PHE A 1 347 ? 31.877 -4.685 -23.108 1.00 93.94 347 PHE A O 1
ATOM 2607 N N . VAL A 1 348 ? 32.850 -4.817 -21.078 1.00 96.12 348 VAL A N 1
ATOM 2608 C CA . VAL A 1 348 ? 32.524 -6.228 -20.800 1.00 96.12 348 VAL A CA 1
ATOM 2609 C C . VAL A 1 348 ? 31.242 -6.282 -19.970 1.00 96.12 348 VAL A C 1
ATOM 2611 O O . VAL A 1 348 ? 31.257 -6.003 -18.770 1.00 96.12 348 VAL A O 1
ATOM 2614 N N . ALA A 1 349 ? 30.117 -6.587 -20.613 1.00 95.88 349 ALA A N 1
ATOM 2615 C CA . ALA A 1 349 ? 28.795 -6.480 -19.999 1.00 95.88 349 ALA A CA 1
ATOM 2616 C C . ALA A 1 349 ? 28.629 -7.429 -18.804 1.00 95.88 349 ALA A C 1
ATOM 2618 O O . ALA A 1 349 ? 28.198 -7.012 -17.729 1.00 95.88 349 ALA A O 1
ATOM 2619 N N . GLU A 1 350 ? 29.086 -8.668 -18.960 1.00 96.31 350 GLU A N 1
ATOM 2620 C CA . GLU A 1 350 ? 28.943 -9.754 -17.996 1.00 96.31 350 GLU A CA 1
ATOM 2621 C C . GLU A 1 350 ? 29.726 -9.528 -16.695 1.00 96.31 350 GLU A C 1
ATOM 2623 O O . GLU A 1 350 ? 29.476 -10.195 -15.691 1.00 96.31 350 GLU A O 1
ATOM 2628 N N . GLU A 1 351 ? 30.660 -8.573 -16.676 1.00 96.94 351 GLU A N 1
ATOM 2629 C CA . GLU A 1 351 ? 31.434 -8.211 -15.489 1.00 96.94 351 GLU A CA 1
ATOM 2630 C C . GLU A 1 351 ? 30.843 -7.022 -14.717 1.00 96.94 351 GLU A C 1
ATOM 2632 O O . GLU A 1 351 ? 31.177 -6.846 -13.540 1.00 96.94 351 GLU A O 1
ATOM 2637 N N . ASN A 1 352 ? 29.920 -6.269 -15.323 1.00 97.94 352 ASN A N 1
ATOM 2638 C CA . ASN A 1 352 ? 29.427 -4.985 -14.827 1.00 97.94 352 ASN A CA 1
ATOM 2639 C C . ASN A 1 352 ? 27.940 -5.025 -14.450 1.00 97.94 352 ASN A C 1
ATOM 2641 O O . ASN A 1 352 ? 27.169 -5.831 -14.960 1.00 97.94 352 ASN A O 1
ATOM 2645 N N . VAL A 1 353 ? 27.532 -4.145 -13.533 1.00 98.06 353 VAL A N 1
ATOM 2646 C CA . VAL A 1 353 ? 26.129 -4.014 -13.113 1.00 98.06 353 VAL A CA 1
ATOM 2647 C C . VAL A 1 353 ? 25.342 -3.245 -14.170 1.00 98.06 353 VAL A C 1
ATOM 2649 O O . VAL A 1 353 ? 25.785 -2.190 -14.613 1.00 98.06 353 VAL A O 1
ATOM 2652 N N . ILE A 1 354 ? 24.177 -3.774 -14.549 1.00 98.50 354 ILE A N 1
ATOM 2653 C CA . ILE A 1 354 ? 23.282 -3.187 -15.558 1.00 98.50 354 ILE A CA 1
ATOM 2654 C C . ILE A 1 354 ? 21.896 -2.847 -14.995 1.00 98.50 354 ILE A C 1
ATOM 2656 O O . ILE A 1 354 ? 21.223 -1.944 -15.490 1.00 98.50 354 ILE A O 1
ATOM 2660 N N . VAL A 1 355 ? 21.468 -3.561 -13.948 1.00 98.62 355 VAL A N 1
ATOM 2661 C CA . VAL A 1 355 ? 20.217 -3.298 -13.230 1.00 98.62 355 VAL A CA 1
ATOM 2662 C C . VAL A 1 355 ? 20.418 -3.362 -11.720 1.00 98.62 355 VAL A C 1
ATOM 2664 O O . VAL A 1 355 ? 21.243 -4.132 -11.224 1.00 98.62 355 VAL A O 1
ATOM 2667 N N . GLY A 1 356 ? 19.645 -2.561 -10.989 1.00 98.19 356 GLY A N 1
ATOM 2668 C CA . GLY A 1 356 ? 19.720 -2.477 -9.531 1.00 98.19 356 GLY A CA 1
ATOM 2669 C C . GLY A 1 356 ? 19.162 -3.694 -8.778 1.00 98.19 356 GLY A C 1
ATOM 2670 O O . GLY A 1 356 ? 19.011 -4.804 -9.297 1.00 98.19 356 GLY A O 1
ATOM 2671 N N . ASN A 1 357 ? 18.849 -3.468 -7.508 1.00 98.56 357 ASN A N 1
ATOM 2672 C CA . ASN A 1 357 ? 18.362 -4.467 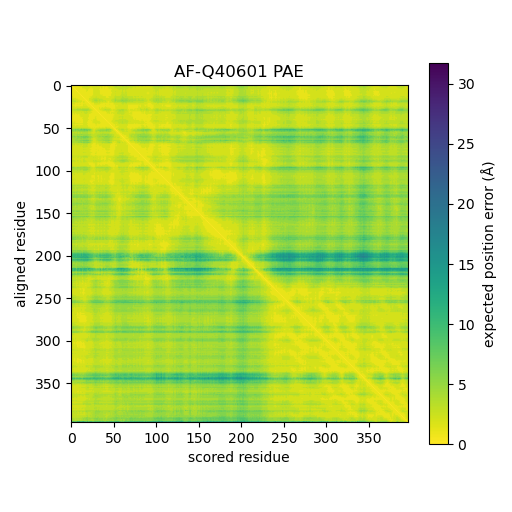-6.566 1.00 98.56 357 ASN A CA 1
ATOM 2673 C C . ASN A 1 357 ? 16.882 -4.810 -6.793 1.00 98.56 357 ASN A C 1
ATOM 2675 O O . ASN A 1 357 ? 16.108 -4.027 -7.348 1.00 98.56 357 ASN A O 1
ATOM 2679 N N . VAL A 1 358 ? 16.458 -5.970 -6.280 1.00 98.12 358 VAL A N 1
ATOM 2680 C CA . VAL A 1 358 ? 15.040 -6.352 -6.128 1.00 98.12 358 VAL A CA 1
ATOM 2681 C C . VAL A 1 358 ? 14.281 -6.342 -7.474 1.00 98.12 358 VAL A C 1
ATOM 2683 O O . VAL A 1 358 ? 13.068 -6.123 -7.545 1.00 98.12 358 VAL A O 1
ATOM 2686 N N . CYS A 1 359 ? 14.999 -6.593 -8.573 1.00 98.50 359 CYS A N 1
ATOM 2687 C CA . CYS A 1 359 ? 14.407 -6.758 -9.897 1.00 98.50 359 CYS A CA 1
ATOM 2688 C C . CYS A 1 359 ? 13.447 -7.954 -9.904 1.00 98.50 359 CYS A C 1
ATOM 2690 O O . CYS A 1 359 ? 13.709 -8.978 -9.273 1.00 98.50 359 CYS A O 1
ATOM 2692 N N . LEU A 1 360 ? 12.337 -7.833 -10.636 1.00 98.69 360 LEU A N 1
ATOM 2693 C CA . LEU A 1 360 ? 11.299 -8.865 -10.763 1.00 98.69 360 LEU A CA 1
ATOM 2694 C C . LEU A 1 360 ? 10.619 -9.265 -9.446 1.00 98.69 360 LEU A C 1
ATOM 2696 O O . LEU A 1 360 ? 10.037 -10.350 -9.349 1.00 98.69 360 LEU A O 1
ATOM 2700 N N . TYR A 1 361 ? 10.644 -8.384 -8.440 1.00 98.69 361 TYR A N 1
ATOM 2701 C CA . TYR A 1 361 ? 9.999 -8.653 -7.161 1.00 98.69 361 TYR A CA 1
ATOM 2702 C C . TYR A 1 361 ? 8.521 -8.997 -7.334 1.00 98.69 361 TYR A C 1
ATOM 2704 O O . TYR A 1 361 ? 7.736 -8.177 -7.808 1.00 98.69 361 TYR A O 1
ATOM 2712 N N . GLY A 1 362 ? 8.149 -10.217 -6.941 1.00 98.06 362 GLY A N 1
ATOM 2713 C CA . GLY A 1 362 ? 6.763 -10.677 -6.986 1.00 98.06 362 GLY A CA 1
ATOM 2714 C C . GLY A 1 362 ? 6.178 -10.802 -8.396 1.00 98.06 362 GLY A C 1
ATOM 2715 O O . GLY A 1 362 ? 4.958 -10.856 -8.522 1.00 98.06 362 GLY A O 1
ATOM 2716 N N . ALA A 1 363 ? 7.004 -10.811 -9.449 1.00 88.19 363 ALA A N 1
ATOM 2717 C CA . ALA A 1 363 ? 6.549 -10.972 -10.830 1.00 88.19 363 ALA A CA 1
ATOM 2718 C C . ALA A 1 363 ? 5.642 -12.208 -10.996 1.00 88.19 363 ALA A C 1
ATOM 2720 O O . ALA A 1 363 ? 5.872 -13.235 -10.357 1.00 88.19 363 ALA A O 1
ATOM 2721 N N . THR A 1 364 ? 4.623 -12.142 -11.859 1.00 86.19 364 THR A N 1
ATOM 2722 C CA . THR A 1 364 ? 3.652 -13.246 -12.044 1.00 86.19 364 THR A CA 1
ATOM 2723 C C . THR A 1 364 ? 3.484 -13.727 -13.488 1.00 86.19 364 THR A C 1
ATOM 2725 O O . THR A 1 364 ? 2.869 -14.765 -13.701 1.00 86.19 364 THR A O 1
ATOM 2728 N N . SER A 1 365 ? 4.066 -13.060 -14.486 1.00 98.00 365 SER A N 1
ATOM 2729 C CA . SER A 1 365 ? 4.377 -13.627 -15.813 1.00 98.00 365 SER A CA 1
ATOM 2730 C C . SER A 1 365 ? 5.243 -12.646 -16.612 1.00 98.00 365 SER A C 1
ATOM 2732 O O . SER A 1 365 ? 5.456 -11.515 -16.180 1.00 98.00 365 SER A O 1
ATOM 2734 N N . GLY A 1 366 ? 5.721 -13.041 -17.793 1.00 98.19 366 GLY A N 1
ATOM 2735 C CA . GLY A 1 366 ? 6.488 -12.170 -18.693 1.00 98.19 366 GLY A CA 1
ATOM 2736 C C . GLY A 1 366 ? 7.950 -12.581 -18.816 1.00 98.19 366 GLY A C 1
ATOM 2737 O O . GLY A 1 366 ? 8.353 -13.632 -18.308 1.00 98.19 366 GLY A O 1
ATOM 2738 N N . ARG A 1 367 ? 8.733 -11.776 -19.539 1.00 98.69 367 ARG A N 1
ATOM 2739 C CA . ARG A 1 367 ? 10.149 -12.061 -19.813 1.00 98.69 367 ARG A CA 1
ATOM 2740 C C . ARG A 1 367 ? 11.039 -10.864 -19.513 1.00 98.69 367 ARG A C 1
ATOM 2742 O O . ARG A 1 367 ? 10.655 -9.733 -19.801 1.00 98.69 367 ARG A O 1
ATOM 2749 N N . ALA A 1 368 ? 12.228 -11.123 -18.989 1.00 98.69 368 ALA A N 1
ATOM 2750 C CA . ALA A 1 368 ? 13.228 -10.098 -18.735 1.00 98.69 368 ALA A CA 1
ATOM 2751 C C . ALA A 1 368 ? 14.622 -10.547 -19.192 1.00 98.69 368 ALA A C 1
ATOM 2753 O O . ALA A 1 368 ? 15.051 -11.655 -18.878 1.00 98.69 368 ALA A O 1
ATOM 2754 N N . PHE A 1 369 ? 15.330 -9.700 -19.929 1.00 98.81 369 PHE A N 1
ATOM 2755 C CA . PHE A 1 369 ? 16.657 -10.002 -20.461 1.00 98.81 369 PHE A CA 1
ATOM 2756 C C . PHE A 1 369 ? 17.629 -8.891 -20.075 1.00 98.81 369 PHE A C 1
ATOM 2758 O O . PHE A 1 369 ? 17.464 -7.745 -20.484 1.00 98.81 369 PHE A O 1
ATOM 2765 N N . PHE A 1 370 ? 18.641 -9.222 -19.286 1.00 98.69 370 PHE A N 1
ATOM 2766 C CA . PHE A 1 370 ? 19.602 -8.258 -18.768 1.00 98.69 370 PHE A CA 1
ATOM 2767 C C . PHE A 1 370 ? 21.001 -8.646 -19.235 1.00 98.69 370 PHE A C 1
ATOM 2769 O O . PHE A 1 370 ? 21.538 -9.671 -18.815 1.00 98.69 370 PHE A O 1
ATOM 2776 N N . ARG A 1 371 ? 21.583 -7.831 -20.119 1.00 98.31 371 ARG A N 1
ATOM 2777 C CA . ARG A 1 371 ? 22.953 -8.015 -20.607 1.00 98.31 371 ARG A CA 1
ATOM 2778 C C . ARG A 1 371 ? 23.937 -7.361 -19.632 1.00 98.31 371 ARG A C 1
ATOM 2780 O O . ARG A 1 371 ? 24.407 -6.251 -19.864 1.00 98.31 371 ARG A O 1
ATOM 2787 N N . GLY A 1 372 ? 24.125 -8.023 -18.496 1.00 98.19 372 GLY A N 1
ATOM 2788 C CA . GLY A 1 372 ? 25.021 -7.642 -17.408 1.00 98.19 372 GLY A CA 1
ATOM 2789 C C . GLY A 1 372 ? 24.550 -8.205 -16.066 1.00 98.19 372 GLY A C 1
ATOM 2790 O O . GLY A 1 372 ? 23.648 -9.049 -16.014 1.00 98.19 372 GLY A O 1
ATOM 2791 N N . LYS A 1 373 ? 25.154 -7.750 -14.965 1.00 98.56 373 LYS A N 1
ATOM 2792 C CA . LYS A 1 373 ? 24.826 -8.191 -13.600 1.00 98.56 373 LYS A CA 1
ATOM 2793 C C . LYS A 1 373 ? 23.650 -7.413 -13.006 1.00 98.56 373 LYS A C 1
ATOM 2795 O O . LYS A 1 373 ? 23.549 -6.198 -13.169 1.00 98.56 373 LYS A O 1
ATOM 2800 N N . ALA A 1 374 ? 22.801 -8.106 -12.257 1.00 98.62 374 ALA A N 1
ATOM 2801 C CA . ALA A 1 374 ? 21.811 -7.505 -11.370 1.00 98.62 374 ALA A CA 1
ATOM 2802 C C . ALA A 1 374 ? 22.365 -7.300 -9.950 1.00 98.62 374 ALA A C 1
ATOM 2804 O O . ALA A 1 374 ? 23.308 -7.981 -9.539 1.00 98.62 374 ALA A O 1
ATOM 2805 N N . GLY A 1 375 ? 21.746 -6.395 -9.189 1.00 98.06 375 GLY A N 1
ATOM 2806 C CA . GLY A 1 375 ? 22.024 -6.201 -7.765 1.00 98.06 375 GLY A CA 1
ATOM 2807 C C . GLY A 1 375 ? 21.530 -7.344 -6.863 1.00 98.06 375 GLY A C 1
ATOM 2808 O O . GLY A 1 375 ? 21.307 -8.477 -7.299 1.00 98.06 375 GLY A O 1
ATOM 2809 N N . GLU A 1 376 ? 21.354 -7.043 -5.577 1.00 98.19 376 GLU A N 1
ATOM 2810 C CA . GLU A 1 376 ? 20.841 -7.974 -4.566 1.00 98.19 376 GLU A CA 1
ATOM 2811 C C . GLU A 1 376 ? 19.373 -8.352 -4.802 1.00 98.19 376 GLU A C 1
ATOM 2813 O O . GLU A 1 376 ? 18.581 -7.572 -5.341 1.00 98.19 376 GLU A O 1
ATOM 2818 N N . ARG A 1 377 ? 18.969 -9.518 -4.281 1.00 98.19 377 ARG A N 1
ATOM 2819 C CA . ARG A 1 377 ? 17.575 -9.997 -4.254 1.00 98.19 377 ARG A CA 1
ATOM 2820 C C . ARG A 1 377 ? 16.931 -10.053 -5.638 1.00 98.19 377 ARG A C 1
ATOM 2822 O O . ARG A 1 377 ? 15.742 -9.756 -5.793 1.00 98.19 377 ARG A O 1
ATOM 2829 N N . PHE A 1 378 ? 17.718 -10.415 -6.645 1.00 98.62 378 PHE A N 1
ATOM 2830 C CA . PHE A 1 378 ? 17.211 -10.657 -7.986 1.00 98.62 378 PHE A CA 1
ATOM 2831 C C . PHE A 1 378 ? 16.083 -11.699 -7.949 1.00 98.62 378 PHE A C 1
ATOM 2833 O O . PHE A 1 378 ? 16.168 -12.685 -7.234 1.00 98.62 378 PHE A O 1
ATOM 2840 N N . ALA A 1 379 ? 14.985 -11.457 -8.668 1.00 98.31 379 ALA A N 1
ATOM 2841 C CA . ALA A 1 379 ? 13.844 -12.371 -8.757 1.00 98.31 379 ALA A CA 1
ATOM 2842 C C . ALA A 1 379 ? 13.228 -12.803 -7.408 1.00 98.31 379 ALA A C 1
ATOM 2844 O O . ALA A 1 379 ? 12.534 -13.824 -7.330 1.00 98.31 379 ALA A O 1
ATOM 2845 N N . VAL A 1 380 ? 13.396 -12.005 -6.345 1.00 98.31 380 VAL A N 1
ATOM 2846 C CA . VAL A 1 380 ? 12.808 -12.302 -5.036 1.00 98.31 380 VAL A CA 1
ATOM 2847 C C . VAL A 1 380 ? 11.287 -12.466 -5.153 1.00 98.31 380 VAL A C 1
ATOM 2849 O O . VAL A 1 380 ? 10.574 -11.611 -5.676 1.00 98.31 380 VAL A O 1
ATOM 2852 N N . ARG A 1 381 ? 10.764 -13.602 -4.678 1.00 98.06 381 ARG A N 1
ATOM 2853 C CA . ARG A 1 381 ? 9.342 -13.987 -4.804 1.00 98.06 381 ARG A CA 1
ATOM 2854 C C . ARG A 1 381 ? 8.801 -14.078 -6.243 1.00 98.06 381 ARG A C 1
ATOM 2856 O O . ARG A 1 381 ? 7.581 -14.010 -6.421 1.00 98.06 381 ARG A O 1
ATOM 2863 N N . ASN A 1 382 ? 9.651 -14.258 -7.255 1.00 98.25 382 ASN A N 1
ATOM 2864 C CA . ASN A 1 382 ? 9.188 -14.523 -8.616 1.00 98.25 382 ASN A CA 1
ATOM 2865 C C . ASN A 1 382 ? 8.237 -15.733 -8.632 1.00 98.25 382 ASN A C 1
ATOM 2867 O O . ASN A 1 382 ? 8.551 -16.800 -8.109 1.00 98.25 382 ASN A O 1
ATOM 2871 N N . SER A 1 383 ? 7.057 -15.537 -9.212 1.00 97.88 383 SER A N 1
ATOM 2872 C CA . SER A 1 383 ? 5.966 -16.508 -9.250 1.00 97.88 383 SER A CA 1
ATOM 2873 C C . SER A 1 383 ? 5.486 -16.802 -10.678 1.00 97.88 383 SER A C 1
ATOM 2875 O O . SER A 1 383 ? 4.400 -17.353 -10.844 1.00 97.88 383 SER A O 1
ATOM 2877 N N . GLY A 1 384 ? 6.262 -16.451 -11.715 1.00 97.38 384 GLY A N 1
ATOM 2878 C CA . GLY A 1 384 ? 5.913 -16.822 -13.094 1.00 97.38 384 GLY A CA 1
ATOM 2879 C C . GLY A 1 384 ? 6.675 -16.141 -14.235 1.00 97.38 384 GLY A C 1
ATOM 2880 O O . GLY A 1 384 ? 6.410 -16.461 -15.392 1.00 97.38 384 GLY A O 1
ATOM 2881 N N . ALA A 1 385 ? 7.592 -15.209 -13.965 1.00 98.25 385 ALA A N 1
ATOM 2882 C CA . ALA A 1 385 ? 8.399 -14.579 -15.010 1.00 98.25 385 ALA A CA 1
ATOM 2883 C C . ALA A 1 385 ? 9.630 -15.423 -15.376 1.00 98.25 385 ALA A C 1
ATOM 2885 O O . ALA A 1 385 ? 10.221 -16.089 -14.523 1.00 98.25 385 ALA A O 1
ATOM 2886 N N . ILE A 1 386 ? 10.041 -15.350 -16.642 1.00 98.62 386 ILE A N 1
ATOM 2887 C CA . ILE A 1 386 ? 11.273 -15.961 -17.156 1.00 98.62 386 ILE A CA 1
ATOM 2888 C C . ILE A 1 386 ? 12.317 -14.860 -17.302 1.00 98.62 386 ILE A C 1
ATOM 2890 O O . ILE A 1 386 ? 12.046 -13.843 -17.936 1.00 98.62 386 ILE A O 1
ATOM 2894 N N . ALA A 1 387 ? 13.512 -15.055 -16.752 1.00 98.50 387 ALA A N 1
ATOM 2895 C CA . ALA A 1 387 ? 14.565 -14.056 -16.844 1.00 98.50 387 ALA A CA 1
ATOM 2896 C C . ALA A 1 387 ? 15.918 -14.658 -17.217 1.00 98.50 387 ALA A C 1
ATOM 2898 O O . ALA A 1 387 ? 16.224 -15.787 -16.837 1.00 98.50 387 ALA A O 1
ATOM 2899 N N . VAL A 1 388 ? 16.718 -13.881 -17.944 1.00 98.62 388 VAL A N 1
ATOM 2900 C CA . VAL A 1 388 ? 18.128 -14.167 -18.229 1.00 98.62 388 VAL A CA 1
ATOM 2901 C C . VAL A 1 388 ? 18.948 -12.967 -17.774 1.00 98.62 388 VAL A C 1
ATOM 2903 O O . VAL A 1 388 ? 18.623 -11.832 -18.119 1.00 98.62 388 VAL A O 1
ATOM 2906 N N . VAL A 1 389 ? 19.988 -13.229 -16.989 1.00 98.50 389 VAL A N 1
ATOM 2907 C CA . VAL A 1 389 ? 20.920 -12.237 -16.443 1.00 98.50 389 VAL A CA 1
ATOM 2908 C C . VAL A 1 389 ? 22.322 -12.846 -16.422 1.00 98.50 389 VAL A C 1
ATOM 2910 O O . VAL A 1 389 ? 22.458 -14.062 -16.289 1.00 98.50 389 VAL A O 1
ATOM 2913 N N . GLU A 1 390 ? 23.361 -12.025 -16.556 1.00 98.31 390 GLU A N 1
ATOM 2914 C CA . GLU A 1 390 ? 24.760 -12.483 -16.656 1.00 98.31 390 GLU A CA 1
ATOM 2915 C C . GLU A 1 390 ? 25.467 -12.563 -15.287 1.00 98.31 390 GLU A C 1
ATOM 2917 O O . GLU A 1 390 ? 26.604 -13.014 -15.180 1.00 98.31 390 GLU A O 1
ATOM 2922 N N . GLY A 1 391 ? 24.773 -12.185 -14.212 1.00 97.75 391 GLY A N 1
ATOM 2923 C CA . GLY A 1 391 ? 25.179 -12.386 -12.821 1.00 97.75 391 GLY A CA 1
ATOM 2924 C C . GLY A 1 391 ? 24.212 -11.704 -11.853 1.00 97.75 391 GLY A C 1
ATOM 2925 O O . GLY A 1 391 ? 23.400 -10.878 -12.262 1.00 97.75 391 GLY A O 1
ATOM 2926 N N . CYS A 1 392 ? 24.268 -12.033 -10.565 1.00 97.88 392 CYS A N 1
ATOM 2927 C CA . CYS A 1 392 ? 23.444 -11.376 -9.546 1.00 97.88 392 CYS A CA 1
ATOM 2928 C C . CYS A 1 392 ? 24.207 -11.222 -8.227 1.00 97.88 392 CYS A C 1
ATOM 2930 O O . CYS A 1 392 ? 25.187 -11.934 -7.990 1.00 97.88 392 CYS A O 1
ATOM 2932 N N . GLY A 1 393 ? 23.772 -10.266 -7.403 1.00 97.31 393 GLY A N 1
ATOM 2933 C CA . GLY A 1 393 ? 24.246 -10.105 -6.032 1.00 97.31 393 GLY A CA 1
ATOM 2934 C C . GLY A 1 393 ? 23.636 -11.131 -5.072 1.00 97.31 393 GLY A C 1
ATOM 2935 O O . GLY A 1 393 ? 23.029 -12.122 -5.479 1.00 97.31 393 GLY A O 1
ATOM 2936 N N . ASP A 1 394 ? 23.771 -10.875 -3.773 1.00 97.12 394 ASP A N 1
ATOM 2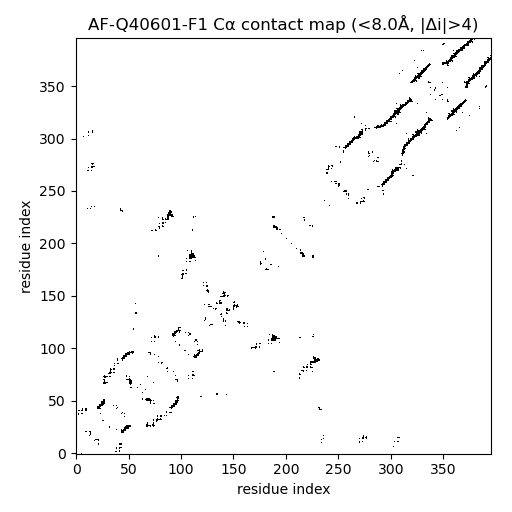937 C CA . ASP A 1 394 ? 23.290 -11.792 -2.740 1.00 97.12 394 ASP A CA 1
ATOM 2938 C C . ASP A 1 394 ? 21.765 -11.984 -2.782 1.00 97.12 394 ASP A C 1
ATOM 2940 O O . ASP A 1 394 ? 20.999 -11.070 -3.101 1.00 97.12 394 ASP A O 1
ATOM 2944 N N . HIS A 1 395 ? 21.318 -13.176 -2.374 1.00 96.38 395 HIS A N 1
ATOM 2945 C CA . HIS A 1 395 ? 19.901 -13.541 -2.224 1.00 96.38 395 HIS A CA 1
ATOM 2946 C C . HIS A 1 395 ? 19.071 -13.555 -3.527 1.00 96.38 395 HIS A C 1
ATOM 2948 O O . HIS A 1 395 ? 17.863 -13.305 -3.461 1.00 96.38 395 HIS A O 1
ATOM 2954 N N . GLY A 1 396 ? 19.715 -13.803 -4.674 1.00 86.12 396 GLY A N 1
ATOM 2955 C CA . GLY A 1 396 ? 19.069 -13.985 -5.984 1.00 86.12 396 GLY A CA 1
ATOM 2956 C C . GLY A 1 396 ? 18.334 -15.308 -6.187 1.00 86.12 396 GLY A C 1
ATOM 2957 O O . GLY A 1 396 ? 18.462 -16.214 -5.328 1.00 86.12 396 GLY A O 1
#

pLDDT: mean 96.84, std 2.49, range [83.5, 98.88]

Secondary structure (DSSP, 8-state):
--HHHHHHHHHHHHHH-TTS--EEEEE--TTHHHHHHHHHHTT-SEEEEE-TT---SS--HHHHHHS---HHHHHHHHHHHHHHTT-GGG-EEEEESS--SHHHHHHHHHTT-SEEE-SHHHHHHTT------GGGT--TTSSS---HHHHTT----HHHHHHHHHHHHHHHHHHHHHTT-SSGGGTTT-GGG----GGG--TTTTT---TTTT--HHHH-TTS-SS--S-----GGGSHHHHHHHHTHHHHHH---EEEEEEE-TT--STTHHHHHHHHHHHGGG-PPTTSEEEEEEEEE-TTTTTTPBTTEEEEEEEEE-TTTTTT-EEEEEEEE--HHHHHTT--GGGSEEE-SSTTTT--EEEEEEEEEE-TTTTTT-SS-EEEEEE--TT-

Foldseek 3Di:
DDLVVVLQVLLLVCLQPVPDAAEDEDEADPCLLVVLLSNLVSQHAEYEYEALQDDDLDDDPCSSVPDGHGSLRRLLSNLQSCLLVLRQQAYAYEYEHPPQALVSLLSSQLSAHPYYDDDPNLVVLQPDPVPSCLNVLPRCQLDSHPDPVSVVNRPGDPVSSVVSVVRRVVRNVVVCVVLVHDDSNVNGQNLVSDDDDPVPDDPVCVPDDCVSSSPRSCVSPVVHDSHHNDYGDSVSVVAPVVVVCVQCVCCLPPVAADEEEEEDDQVREQPQSSVQSSQCVVPNLVGGAARSYEYEYEEEAHEQHCPCHHANYEYEYAYAYEYAACAQPRRYEYEWDYHPVCVVVVDQALADERYEECYNPLHQEHEYEYSHEYEYQHNPNPRYYHYDYSYYYYND

Sequence (396 aa):
YSIEDLAQLIHDLKNAQPTGEVSVKLVSEVGVGVVAAGVAKAKADHITISGGDGGTGAAAWTGIKGAGLPWELGLAEAQQTLVINNLRDRVRLQTDGQIKTGRDVVIAACLGAEEFGFATAPLITLGCIMMRKCHLNTCPVGIATQDPLLRKKFSGKPEYVINFFFLLAEEVREYMAELGVRSLDELVGRADLLEVDQQVLHEKNKGLDLSGLLTTSYELNPKSPLKKTTQQNHMLESALDQQIIADARPALEEGVPVTLEYPVTNLNRTVGTMLSYHISKKYGAAGLPEDTIQIKLHGHGGQSLGFALAKGVRIEVEGDSNDYVGKSLSGGCIAVYPEREALAGGFVAEENVIVGNVCLYGATSGRAFFRGKAGERFAVRNSGAIAVVEGCGDHG

Radius of gyration: 25.63 Å; Cα contacts (8 Å, |Δi|>4): 920; chains: 1; bounding box: 64×58×78 Å

Solvent-accessible surface area (backbone atoms only — not comparable to full-atom values): 19971 Å² total; per-residue (Å²): 136,53,68,66,52,49,24,48,51,48,51,46,50,36,42,49,36,75,88,58,81,48,70,48,79,44,63,8,40,94,63,38,15,62,52,46,44,52,43,47,72,34,57,33,41,27,37,32,30,25,14,31,69,50,85,75,60,71,76,59,68,65,51,65,76,71,41,64,31,60,31,67,59,21,35,22,41,28,41,40,43,17,18,61,67,64,45,23,27,36,28,39,35,28,36,30,42,76,51,76,50,22,67,48,50,52,52,42,15,14,38,27,27,81,43,78,48,74,56,66,57,53,44,37,55,39,57,51,80,79,80,84,45,40,70,69,47,64,26,83,44,18,73,45,34,83,43,72,76,35,35,69,48,45,78,50,51,73,65,42,43,53,50,50,52,52,54,35,52,49,46,35,50,51,55,31,55,76,73,70,47,93,50,74,81,72,32,35,29,38,18,77,81,58,79,82,69,70,86,80,54,44,96,90,51,66,83,68,80,58,64,79,60,46,52,41,38,54,79,67,27,77,87,33,47,63,48,54,79,46,82,69,86,83,61,67,86,74,38,70,34,55,57,53,43,64,74,40,39,58,33,77,73,72,63,42,67,46,80,47,78,45,82,43,40,62,84,51,50,33,41,49,10,43,44,20,31,57,42,38,74,75,44,40,93,71,35,48,63,80,62,26,38,32,38,40,32,41,41,30,38,6,44,26,30,29,29,44,15,29,26,15,36,30,42,37,32,40,27,37,33,36,34,22,37,30,21,36,16,42,39,13,37,41,36,38,29,62,38,69,68,49,46,74,72,67,54,60,44,61,83,35,79,34,35,31,32,37,20,25,30,51,7,57,20,30,41,37,40,36,53,8,14,35,26,37,28,32,45,38,69,51,64,53,49,49,74,49,63,54,40,63,38,63,72,84

Nearest PDB structures (foldseek):
  7mfm-assembly1_G  TM=9.714E-01  e=1.466E-36  Bacillus subtilis
  1ea0-assembly2_B  TM=9.736E-01  e=1.010E-33  Azospirillum brasilense
  1ofe-assembly2_B  TM=9.180E-01  e=8.316E-33  Synechocystis sp. PCC 6803
  1ofd-assembly2_B  TM=9.428E-01  e=8.019E-32  Synechocystis sp. PCC 6803
  1lm1-assembly1_A  TM=9.329E-01  e=1.432E-31  Synechocystis sp. PCC 6803

Organism: Ochromonas danica (NCBI:txid2986)

InterPro domains:
  IPR002489 Glutamate synthase, alpha subunit, C-terminal [PF01493] (241-396)
  IPR002932 Glutamate synthase domain [PF01645] (1-181)
  IPR002932 Glutamate synthase domain [cd02808] (1-194)
  IPR013785 Aldolase-type TIM barrel [G3DSA:3.20.20.70] (1-234)
  IPR036485 Glutamate synthase, alpha subunit, C-terminal domain superfamily [G3DSA:2.160.20.60] (235-396)
  IPR036485 Glutamate synthase, alpha subunit, C-terminal domain superfamily [SSF69336] (232-396)
  IPR051394 Glutamate Synthase [PTHR43100] (1-396)

Mean predicted aligned error: 3.95 Å